Protein AF-0000000084554058 (afdb_homodimer)

Solvent-accessible surface area (backbone atoms only — not comparable to full-atom values): 21362 Å² total; per-residue (Å²): 131,78,63,64,26,52,47,35,38,39,27,47,36,82,50,24,48,62,68,60,34,50,53,55,41,47,75,74,40,89,52,50,68,63,58,29,35,26,44,50,79,77,51,92,88,57,43,78,72,64,66,27,36,67,42,52,62,70,60,50,53,50,37,57,74,68,64,44,45,70,37,61,40,78,54,98,90,25,44,38,30,38,59,37,81,61,56,60,59,43,22,64,73,37,38,31,35,36,40,78,44,50,57,69,36,47,55,54,43,43,74,75,42,67,84,44,47,37,37,26,38,32,42,73,35,66,68,55,23,53,49,45,56,66,68,63,76,73,64,49,74,66,57,43,51,54,53,62,69,44,39,66,66,46,54,65,53,41,75,78,32,56,25,43,42,58,39,72,43,58,70,59,34,34,50,47,49,52,18,34,54,53,26,57,72,23,23,18,90,77,37,46,65,58,54,52,70,69,92,131,78,63,64,26,53,46,36,38,39,27,46,36,82,50,24,48,62,70,62,35,50,52,56,41,47,74,76,39,91,51,49,69,63,57,29,36,27,44,51,80,78,52,91,87,57,43,77,73,64,67,28,36,67,41,54,62,69,61,50,53,51,37,58,74,67,64,43,45,70,37,62,41,79,54,98,90,24,43,38,30,38,59,38,80,61,55,62,58,42,22,62,73,36,36,31,34,36,40,79,44,51,58,68,34,48,55,54,43,43,74,75,42,68,84,45,48,38,36,26,37,32,40,73,34,66,67,55,25,52,49,45,56,65,67,63,76,71,64,50,73,67,57,43,50,54,54,62,68,43,37,64,66,45,55,63,55,42,74,78,32,57,24,45,41,58,39,72,46,59,68,59,33,35,50,46,51,54,18,35,55,53,26,57,72,23,22,19,88,77,36,47,66,58,53,50,71,67,94

Sequence (398 aa):
MRVKGQLLVISGPSGAGKGTVCKSLLEKNDIWISVSATTRKPRNGEIDGVNYFFIDKDEFLAKIDSNDFLEYAEVYGNYYGTPKSKVFEVLESGKDVILEIDIQGALKIKSAYPDGVFIFILPPSMEELRYRITNRGSETPESLKTRLNSAYEEISFASKYDYAVINDEVNEAVKKIESIITAEKCRVYKIKDEILGRFMRVKGQLLVISGPSGAGKGTVCKSLLEKNDIWISVSATTRKPRNGEIDGVNYFFIDKDEFLAKIDSNDFLEYAEVYGNYYGTPKSKVFEVLESGKDVILEIDIQGALKIKSAYPDGVFIFILPPSMEELRYRITNRGSETPESLKTRLNSAYEEISFASKYDYAVINDEVNEAVKKIESIITAEKCRVYKIKDEILGRF

Structure (mmCIF, N/CA/C/O backbone):
data_AF-0000000084554058-model_v1
#
loop_
_entity.id
_entity.type
_entity.pdbx_description
1 polymer 'Guanylate kinase'
#
loop_
_atom_site.group_PDB
_atom_site.id
_atom_site.type_symbol
_atom_site.label_atom_id
_atom_site.label_alt_id
_atom_site.label_comp_id
_atom_site.label_asym_id
_atom_site.label_entity_id
_atom_site.label_seq_id
_atom_site.pdbx_PDB_ins_code
_atom_site.Cartn_x
_atom_site.Cartn_y
_atom_site.Cartn_z
_atom_site.occupancy
_atom_site.B_iso_or_equiv
_atom_site.auth_seq_id
_atom_site.auth_comp_id
_atom_site.auth_asym_id
_atom_site.auth_atom_id
_atom_site.pdbx_PDB_model_num
ATOM 1 N N . MET A 1 1 ? -24.172 -0.994 0.309 1 46.31 1 MET A N 1
ATOM 2 C CA . MET A 1 1 ? -23.578 -1.887 -0.687 1 46.31 1 MET A CA 1
ATOM 3 C C . MET A 1 1 ? -22.266 -2.455 -0.194 1 46.31 1 MET A C 1
ATOM 5 O O . MET A 1 1 ? -21.469 -1.743 0.424 1 46.31 1 MET A O 1
ATOM 9 N N . ARG A 1 2 ? -22.109 -3.758 -0.094 1 59.97 2 ARG A N 1
ATOM 10 C CA . ARG A 1 2 ? -20.906 -4.359 0.479 1 59.97 2 ARG A CA 1
ATOM 11 C C . ARG A 1 2 ? -19.688 -4.035 -0.36 1 59.97 2 ARG A C 1
ATOM 13 O O . ARG A 1 2 ? -19.75 -3.988 -1.59 1 59.97 2 ARG A O 1
ATOM 20 N N . VAL A 1 3 ? -18.625 -3.555 0.113 1 81.25 3 VAL A N 1
ATOM 21 C CA . VAL A 1 3 ? -17.375 -3.252 -0.565 1 81.25 3 VAL A CA 1
ATOM 22 C C . VAL A 1 3 ? -16.844 -4.512 -1.241 1 81.25 3 VAL A C 1
ATOM 24 O O . VAL A 1 3 ? -16.797 -5.582 -0.629 1 81.25 3 VAL A O 1
AT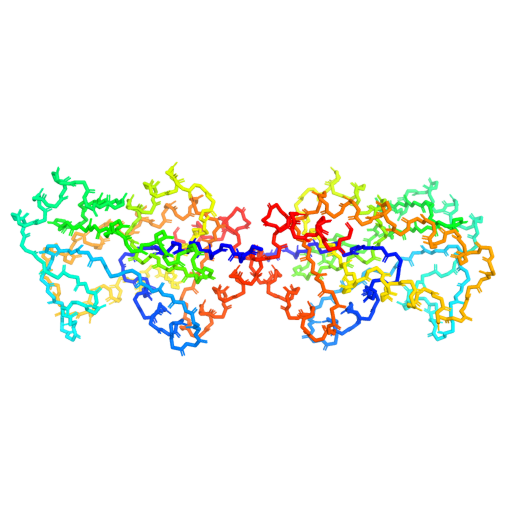OM 27 N N . LYS A 1 4 ? -16.734 -4.504 -2.604 1 90.56 4 LYS A N 1
ATOM 28 C CA . LYS A 1 4 ? -16.156 -5.586 -3.4 1 90.56 4 LYS A CA 1
ATOM 29 C C . LYS A 1 4 ? -14.797 -6.004 -2.865 1 90.56 4 LYS A C 1
ATOM 31 O O . LYS A 1 4 ? -14.008 -5.164 -2.428 1 90.56 4 LYS A O 1
ATOM 36 N N . GLY A 1 5 ? -14.602 -7.359 -2.82 1 95.44 5 GLY A N 1
ATOM 37 C CA . GLY A 1 5 ? -13.297 -7.859 -2.404 1 95.44 5 GLY A CA 1
ATOM 38 C C . GLY A 1 5 ? -12.18 -7.496 -3.367 1 95.44 5 GLY A C 1
ATOM 39 O O . GLY A 1 5 ? -12.445 -7.082 -4.5 1 95.44 5 GLY A O 1
ATOM 40 N N . GLN A 1 6 ? -10.961 -7.617 -2.885 1 96.94 6 GLN A N 1
ATOM 41 C CA . GLN A 1 6 ? -9.789 -7.352 -3.717 1 96.94 6 GLN A CA 1
ATOM 42 C C . GLN A 1 6 ? -9.32 -8.625 -4.418 1 96.94 6 GLN A C 1
ATOM 44 O O . GLN A 1 6 ? -9.328 -9.703 -3.83 1 96.94 6 GLN A O 1
ATOM 49 N N . LEU A 1 7 ? -9.008 -8.461 -5.668 1 97 7 LEU A N 1
ATOM 50 C CA . LEU A 1 7 ? -8.32 -9.523 -6.387 1 97 7 LEU A CA 1
ATOM 51 C C . LEU A 1 7 ? -6.809 -9.398 -6.238 1 97 7 LEU A C 1
ATOM 53 O O . LEU A 1 7 ? -6.211 -8.43 -6.711 1 97 7 LEU A O 1
ATOM 57 N N . LEU A 1 8 ? -6.176 -10.336 -5.574 1 98.38 8 LEU A N 1
ATOM 58 C CA . LEU A 1 8 ? -4.73 -10.398 -5.383 1 98.38 8 LEU A CA 1
ATOM 59 C C . LEU A 1 8 ? -4.105 -11.438 -6.309 1 98.38 8 LEU A C 1
ATOM 61 O O . LEU A 1 8 ? -4.453 -12.617 -6.25 1 98.38 8 LEU A O 1
ATOM 65 N N . VAL A 1 9 ? -3.289 -10.984 -7.188 1 98.5 9 VAL A N 1
ATOM 66 C CA . VAL A 1 9 ? -2.584 -11.875 -8.094 1 98.5 9 VAL A CA 1
ATOM 67 C C . VAL A 1 9 ? -1.125 -12.008 -7.664 1 98.5 9 VAL A C 1
ATOM 69 O O . VAL A 1 9 ? -0.375 -11.031 -7.68 1 98.5 9 VAL A O 1
ATOM 72 N N . ILE A 1 10 ? -0.745 -13.203 -7.242 1 98.5 10 ILE A N 1
ATOM 73 C CA . ILE A 1 10 ? 0.594 -13.477 -6.73 1 98.5 10 ILE A CA 1
ATOM 74 C C . ILE A 1 10 ? 1.339 -14.391 -7.699 1 98.5 10 ILE A C 1
ATOM 76 O O . ILE A 1 10 ? 0.866 -15.484 -8.016 1 98.5 10 ILE A O 1
ATOM 80 N N . SER A 1 11 ? 2.371 -13.906 -8.234 1 98.06 11 SER A N 1
ATOM 81 C CA . SER A 1 11 ? 3.217 -14.641 -9.164 1 98.06 11 SER A CA 1
ATOM 82 C C . SER A 1 11 ? 4.691 -14.516 -8.797 1 98.06 11 SER A C 1
ATOM 84 O O . SER A 1 11 ? 5.027 -13.93 -7.766 1 98.06 11 SER A O 1
ATOM 86 N N . GLY A 1 12 ? 5.594 -15.086 -9.578 1 96.94 12 GLY A N 1
ATOM 87 C CA . GLY A 1 12 ? 7.035 -15.094 -9.391 1 96.94 12 GLY A CA 1
ATOM 88 C C . GLY A 1 12 ? 7.723 -16.266 -10.062 1 96.94 12 GLY A C 1
ATOM 89 O O . GLY A 1 12 ? 7.055 -17.172 -10.578 1 96.94 12 GLY A O 1
ATOM 90 N N . PRO A 1 13 ? 9.039 -16.203 -10.055 1 95.75 13 PRO A N 1
ATOM 91 C CA . PRO A 1 13 ? 9.75 -17.312 -10.703 1 95.75 13 PRO A CA 1
ATOM 92 C C . PRO A 1 13 ? 9.594 -18.625 -9.961 1 95.75 13 PRO A C 1
ATOM 94 O O . PRO A 1 13 ? 9.219 -18.641 -8.781 1 95.75 13 PRO A O 1
ATOM 97 N N . SER A 1 14 ? 9.789 -19.703 -10.789 1 91.69 14 SER A N 1
ATOM 98 C CA . SER A 1 14 ? 9.812 -21.031 -10.172 1 91.69 14 SER A CA 1
ATOM 99 C C . SER A 1 14 ? 10.797 -21.078 -9.008 1 91.69 14 SER A C 1
ATOM 101 O O . SER A 1 14 ? 11.922 -20.594 -9.117 1 91.69 14 SER A O 1
ATOM 103 N N . GLY A 1 15 ? 10.336 -21.578 -7.84 1 92.5 15 GLY A N 1
ATOM 104 C CA . GLY A 1 15 ? 11.227 -21.734 -6.699 1 92.5 15 GLY A CA 1
ATOM 105 C C . GLY A 1 15 ? 11.227 -20.531 -5.773 1 92.5 15 GLY A C 1
ATOM 106 O O . GLY A 1 15 ? 11.953 -20.516 -4.773 1 92.5 15 GLY A O 1
ATOM 107 N N . ALA A 1 16 ? 10.414 -19.547 -6.008 1 95.44 16 ALA A N 1
ATOM 108 C CA . ALA A 1 16 ? 10.406 -18.312 -5.211 1 95.44 16 ALA A CA 1
ATOM 109 C C . ALA A 1 16 ? 9.688 -18.531 -3.885 1 95.44 16 ALA A C 1
ATOM 111 O O . ALA A 1 16 ? 9.766 -17.688 -2.986 1 95.44 16 ALA A O 1
ATOM 112 N N . GLY A 1 17 ? 8.984 -19.594 -3.74 1 94.81 17 GLY A N 1
ATOM 113 C CA . GLY A 1 17 ? 8.297 -19.906 -2.496 1 94.81 17 GLY A CA 1
ATOM 114 C C . GLY A 1 17 ? 6.875 -19.359 -2.451 1 94.81 17 GLY A C 1
ATOM 115 O O . GLY A 1 17 ? 6.348 -19.078 -1.373 1 94.81 17 GLY A O 1
ATOM 116 N N . LYS A 1 18 ? 6.234 -19.203 -3.574 1 95.44 18 LYS A N 1
ATOM 117 C CA . LYS A 1 18 ? 4.891 -18.641 -3.668 1 95.44 18 LYS A CA 1
ATOM 118 C C . LYS A 1 18 ? 3.885 -19.5 -2.902 1 95.44 18 LYS A C 1
ATOM 120 O O . LYS A 1 18 ? 3.062 -18.984 -2.146 1 95.44 18 LYS A O 1
ATOM 125 N N . GLY A 1 19 ? 3.963 -20.844 -3.18 1 93.44 19 GLY A N 1
ATOM 126 C CA . GLY A 1 19 ? 3.023 -21.734 -2.533 1 93.44 19 GLY A CA 1
ATOM 127 C C . GLY A 1 19 ? 3.08 -21.672 -1.02 1 93.44 19 GLY A C 1
ATOM 128 O O . GLY A 1 19 ? 2.041 -21.641 -0.355 1 93.44 19 GLY A O 1
ATOM 129 N N . THR A 1 20 ? 4.25 -21.625 -0.458 1 94.25 20 THR A N 1
ATOM 130 C CA . THR A 1 20 ? 4.453 -21.562 0.986 1 94.25 20 THR A CA 1
ATOM 131 C C . THR A 1 20 ? 3.93 -20.25 1.549 1 94.25 20 THR A C 1
ATOM 133 O O . THR A 1 20 ? 3.242 -20.234 2.572 1 94.25 20 THR A O 1
ATOM 136 N N . VAL A 1 21 ? 4.246 -19.172 0.9 1 97.69 21 VAL A N 1
ATOM 137 C CA . VAL A 1 21 ? 3.807 -17.844 1.331 1 97.69 21 VAL A CA 1
ATOM 138 C C . VAL A 1 21 ? 2.281 -17.781 1.316 1 97.69 21 VAL A C 1
ATOM 140 O O . VAL A 1 21 ? 1.664 -17.312 2.281 1 97.69 21 VAL A O 1
ATOM 143 N N . CYS A 1 22 ? 1.672 -18.266 0.258 1 97.5 22 CYS A N 1
ATOM 144 C CA . CYS A 1 22 ? 0.218 -18.219 0.143 1 97.5 22 CYS A CA 1
ATOM 145 C C . CYS A 1 22 ? -0.437 -19.094 1.213 1 97.5 22 CYS A C 1
ATOM 147 O O . CYS A 1 22 ? -1.439 -18.688 1.81 1 97.5 22 CYS A O 1
ATOM 149 N N . LYS A 1 23 ? 0.118 -20.266 1.412 1 95.38 23 LYS A N 1
ATOM 150 C CA . LYS A 1 23 ? -0.42 -21.125 2.459 1 95.38 23 LYS A CA 1
ATOM 151 C C . LYS A 1 23 ? -0.422 -20.422 3.811 1 95.38 23 LYS A C 1
ATOM 153 O O . LYS A 1 23 ? -1.429 -20.438 4.52 1 95.38 23 LYS A O 1
ATOM 158 N N . SER A 1 24 ? 0.701 -19.844 4.168 1 97.5 24 SER A N 1
ATOM 159 C CA . SER A 1 24 ? 0.82 -19.125 5.43 1 97.5 24 SER A CA 1
ATOM 160 C C . SER A 1 24 ? -0.146 -17.938 5.484 1 97.5 24 SER A C 1
ATOM 162 O O . SER A 1 24 ? -0.751 -17.672 6.527 1 97.5 24 SER A O 1
ATOM 164 N N . LEU A 1 25 ? -0.276 -17.234 4.406 1 97.69 25 LEU A N 1
ATOM 165 C CA . LEU A 1 25 ? -1.194 -16.109 4.301 1 97.69 25 LEU A CA 1
ATOM 166 C C . LEU A 1 25 ? -2.627 -16.547 4.582 1 97.69 25 LEU A C 1
ATOM 168 O O . LEU A 1 25 ? -3.361 -15.859 5.297 1 97.69 25 LEU A O 1
ATOM 172 N N . LEU A 1 26 ? -2.986 -17.703 4.086 1 96.88 26 LEU A N 1
ATOM 173 C CA . LEU A 1 26 ? -4.355 -18.188 4.207 1 96.88 26 LEU A CA 1
ATOM 174 C C . LEU A 1 26 ? -4.629 -18.688 5.625 1 96.88 26 LEU A C 1
ATOM 176 O O . LEU A 1 26 ? -5.773 -18.656 6.086 1 96.88 26 LEU A O 1
ATOM 180 N N . GLU A 1 27 ? -3.641 -19.125 6.293 1 96.31 27 GLU A N 1
ATOM 181 C CA . GLU A 1 27 ? -3.783 -19.562 7.684 1 96.31 27 GLU A CA 1
ATOM 182 C C . GLU A 1 27 ? -4.102 -18.375 8.594 1 96.31 27 GLU A C 1
ATOM 184 O O . GLU A 1 27 ? -4.766 -18.531 9.617 1 96.31 27 GLU A O 1
ATOM 189 N N . LYS A 1 28 ? -3.713 -17.188 8.164 1 95 28 LYS A N 1
ATOM 190 C CA . LYS A 1 28 ? -3.771 -16.031 9.055 1 95 28 LYS A CA 1
ATOM 191 C C . LYS A 1 28 ? -4.871 -15.062 8.625 1 95 28 LYS A C 1
ATOM 193 O O . LYS A 1 28 ? -5.172 -14.102 9.336 1 95 28 LYS A O 1
ATOM 198 N N . ASN A 1 29 ? -5.383 -15.289 7.457 1 96.88 29 ASN A N 1
ATOM 199 C CA . ASN A 1 29 ? -6.309 -14.32 6.883 1 96.88 29 ASN A CA 1
ATOM 200 C C . ASN A 1 29 ? -7.512 -15.008 6.246 1 96.88 29 ASN A C 1
ATOM 202 O O . ASN A 1 29 ? -7.398 -16.125 5.742 1 96.88 29 ASN A O 1
ATOM 206 N N . ASP A 1 30 ? -8.641 -14.32 6.281 1 95.94 30 ASP A N 1
ATOM 207 C CA . ASP A 1 30 ? -9.844 -14.812 5.625 1 95.94 30 ASP A CA 1
ATOM 208 C C . ASP A 1 30 ? -9.883 -14.398 4.156 1 95.94 30 ASP A C 1
ATOM 210 O O . ASP A 1 30 ? -10.617 -13.484 3.783 1 95.94 30 ASP A O 1
ATOM 214 N N . ILE A 1 31 ? -9.125 -15.078 3.346 1 97.19 31 ILE A N 1
ATOM 215 C CA . ILE A 1 31 ? -9.023 -14.867 1.906 1 97.19 31 ILE A CA 1
ATOM 216 C C . ILE A 1 31 ? -9.305 -16.172 1.172 1 97.19 31 ILE A C 1
ATOM 218 O O . ILE A 1 31 ? -8.891 -17.25 1.612 1 97.19 31 ILE A O 1
ATOM 222 N N . TRP A 1 32 ? -10.086 -16.094 0.184 1 96.38 32 TRP A N 1
ATOM 223 C CA . TRP A 1 32 ? -10.352 -17.281 -0.631 1 96.38 32 TRP A CA 1
ATOM 224 C C . TRP A 1 32 ? -9.297 -17.422 -1.721 1 96.38 32 TRP A C 1
ATOM 226 O O . TRP A 1 32 ? -8.914 -16.453 -2.365 1 96.38 32 TRP A O 1
ATOM 236 N N . ILE A 1 33 ? -8.758 -18.594 -1.893 1 96.56 33 ILE A N 1
ATOM 237 C CA . ILE A 1 33 ? -7.773 -18.844 -2.941 1 96.56 33 ILE A CA 1
ATOM 238 C C . ILE A 1 33 ? -8.398 -19.703 -4.035 1 96.56 33 ILE A C 1
ATOM 240 O O . ILE A 1 33 ? -9.078 -20.688 -3.746 1 96.56 33 ILE A O 1
ATOM 244 N N . SER A 1 34 ? -8.281 -19.297 -5.289 1 95.81 34 SER A N 1
ATOM 245 C CA . SER A 1 34 ? -8.773 -20.062 -6.434 1 95.81 34 SER A CA 1
ATOM 246 C C . SER A 1 34 ? -7.844 -21.219 -6.762 1 95.81 34 SER A C 1
ATOM 248 O O . SER A 1 34 ? -6.648 -21.031 -7 1 95.81 34 SER A O 1
ATOM 250 N N . VAL A 1 35 ? -8.367 -22.422 -6.789 1 95.06 35 VAL A N 1
ATOM 251 C CA . VAL A 1 35 ? -7.562 -23.594 -7.148 1 95.06 35 VAL A CA 1
ATOM 252 C C . VAL A 1 35 ? -7.449 -23.688 -8.664 1 95.06 35 VAL A C 1
ATOM 254 O O . VAL A 1 35 ? -8.461 -23.781 -9.367 1 95.06 35 VAL A O 1
ATOM 257 N N . SER A 1 36 ? -6.27 -23.688 -9.164 1 95.69 36 SER A N 1
ATOM 258 C CA . SER A 1 36 ? -6.035 -23.734 -10.602 1 95.69 36 SER A CA 1
ATOM 259 C C . SER A 1 36 ? -6.062 -25.172 -11.109 1 95.69 36 SER A C 1
ATOM 261 O O . SER A 1 36 ? -5.918 -26.125 -10.328 1 95.69 36 SER A O 1
ATOM 263 N N . ALA A 1 37 ? -6.301 -25.281 -12.406 1 96.56 37 ALA A N 1
ATOM 264 C CA . ALA A 1 37 ? -6.125 -26.562 -13.086 1 96.56 37 ALA A CA 1
ATOM 265 C C . ALA A 1 37 ? -4.738 -26.656 -13.711 1 96.56 37 ALA A C 1
ATOM 267 O O . ALA A 1 37 ? -4.16 -25.656 -14.125 1 96.56 37 ALA A O 1
ATOM 268 N N . THR A 1 38 ? -4.203 -27.812 -13.734 1 97.81 38 THR A N 1
ATOM 269 C CA . THR A 1 38 ? -2.928 -28.016 -14.414 1 97.81 38 THR A CA 1
ATOM 270 C C . THR A 1 38 ? -2.844 -29.406 -15.016 1 97.81 38 THR A C 1
ATOM 272 O O . THR A 1 38 ? -3.535 -30.328 -14.57 1 97.81 38 THR A O 1
ATOM 275 N N . THR A 1 39 ? -2.035 -29.562 -16.078 1 98.06 39 THR A N 1
ATOM 276 C CA . THR A 1 39 ? -1.795 -30.859 -16.703 1 98.06 39 THR A CA 1
ATOM 277 C C . THR A 1 39 ? -0.541 -31.516 -16.125 1 98.06 39 THR A C 1
ATOM 279 O O . THR A 1 39 ? -0.207 -32.656 -16.469 1 98.06 39 THR A O 1
ATOM 282 N N . ARG A 1 40 ? 0.127 -30.734 -15.266 1 94.88 40 ARG A N 1
ATOM 283 C CA . ARG A 1 40 ? 1.296 -31.328 -14.617 1 94.88 40 ARG A CA 1
ATOM 284 C C . ARG A 1 40 ? 0.889 -32.438 -13.648 1 94.88 40 ARG A C 1
ATOM 286 O O . ARG A 1 40 ? -0.188 -32.375 -13.055 1 94.88 40 ARG A O 1
ATOM 293 N N . LYS A 1 41 ? 1.787 -33.406 -13.461 1 93.88 41 LYS A N 1
ATOM 294 C CA . LYS A 1 41 ? 1.552 -34.438 -12.43 1 93.88 41 LYS A CA 1
ATOM 295 C C . LYS A 1 41 ? 1.757 -33.844 -11.039 1 93.88 41 LYS A C 1
ATOM 297 O O . LYS A 1 41 ? 2.586 -32.938 -10.852 1 93.88 41 LYS A O 1
ATOM 302 N N . PRO A 1 42 ? 1.008 -34.312 -10.078 1 94.12 42 PRO A N 1
ATOM 303 C CA . PRO A 1 42 ? 1.175 -33.812 -8.719 1 94.12 42 PRO A CA 1
ATOM 304 C C . PRO A 1 42 ? 2.562 -34.094 -8.148 1 94.12 42 PRO A C 1
ATOM 306 O O . PRO A 1 42 ? 3.139 -35.156 -8.414 1 94.12 42 PRO A O 1
ATOM 309 N N . ARG A 1 43 ? 3.076 -33.125 -7.402 1 89.06 43 ARG A N 1
ATOM 310 C CA . ARG A 1 43 ? 4.27 -33.344 -6.594 1 89.06 43 ARG A CA 1
ATOM 311 C C . ARG A 1 43 ? 3.922 -34.094 -5.301 1 89.06 43 ARG A C 1
ATOM 313 O O . ARG A 1 43 ? 2.746 -34.219 -4.957 1 89.06 43 ARG A O 1
ATOM 320 N N . ASN A 1 44 ? 5.07 -34.5 -4.656 1 88.75 44 ASN A N 1
ATOM 321 C CA . ASN A 1 44 ? 4.855 -35.188 -3.385 1 88.75 44 ASN A CA 1
ATOM 322 C C . ASN A 1 44 ? 4.109 -34.281 -2.395 1 88.75 44 ASN A C 1
ATOM 324 O O . ASN A 1 44 ? 4.48 -33.125 -2.186 1 88.75 44 ASN A O 1
ATOM 328 N N . GLY A 1 45 ? 3.012 -34.812 -1.918 1 90.06 45 GLY A N 1
ATOM 329 C CA . GLY A 1 45 ? 2.266 -34.062 -0.899 1 90.06 45 GLY A CA 1
ATOM 330 C C . GLY A 1 45 ? 1.135 -33.25 -1.467 1 90.06 45 GLY A C 1
ATOM 331 O O . GLY A 1 45 ? 0.29 -32.75 -0.721 1 90.06 45 GLY A O 1
ATOM 332 N N . GLU A 1 46 ? 1.066 -33.062 -2.752 1 93.75 46 GLU A N 1
ATOM 333 C CA . GLU A 1 46 ? -0.011 -32.281 -3.354 1 93.75 46 GLU A CA 1
ATOM 334 C C . GLU A 1 46 ? -1.293 -33.094 -3.461 1 93.75 46 GLU A C 1
ATOM 336 O O . GLU A 1 46 ? -1.247 -34.281 -3.74 1 93.75 46 GLU A O 1
ATOM 341 N N . ILE A 1 47 ? -2.379 -32.438 -3.209 1 95.19 47 ILE A N 1
ATOM 342 C CA . ILE A 1 47 ? -3.682 -33.094 -3.188 1 95.19 47 ILE A CA 1
ATOM 343 C C . ILE A 1 47 ? -4.582 -32.469 -4.262 1 95.19 47 ILE A C 1
ATOM 345 O O . ILE A 1 47 ? -4.699 -31.25 -4.371 1 95.19 47 ILE A O 1
ATOM 349 N N . ASP A 1 48 ? -5.215 -33.406 -5.039 1 96.62 48 ASP A N 1
ATOM 350 C CA . ASP A 1 48 ? -6.145 -32.969 -6.082 1 96.62 48 ASP A CA 1
ATOM 351 C C . ASP A 1 48 ? -7.324 -32.219 -5.484 1 96.62 48 ASP A C 1
ATOM 353 O O . ASP A 1 48 ? -7.914 -32.656 -4.492 1 96.62 48 ASP A O 1
ATOM 357 N N . GLY A 1 49 ? -7.574 -31.031 -6.074 1 94.38 49 GLY A N 1
ATOM 358 C CA . GLY A 1 49 ? -8.68 -30.219 -5.594 1 94.38 49 GLY A CA 1
ATOM 359 C C . GLY A 1 49 ? -8.281 -29.266 -4.488 1 94.38 49 GLY A C 1
ATOM 360 O O . GLY A 1 49 ? -9.07 -28.391 -4.102 1 94.38 49 GLY A O 1
ATOM 361 N N . VAL A 1 50 ? -7.074 -29.422 -4.031 1 93 50 VAL A N 1
ATOM 362 C CA . VAL A 1 50 ? -6.582 -28.562 -2.959 1 93 50 VAL A CA 1
ATOM 363 C C . VAL A 1 50 ? -5.441 -27.688 -3.475 1 93 50 VAL A C 1
ATOM 365 O O . VAL A 1 50 ? -5.523 -26.469 -3.432 1 93 50 VAL A O 1
ATOM 368 N N . ASN A 1 51 ? -4.453 -28.312 -4.066 1 93.5 51 ASN A N 1
ATOM 369 C CA . ASN A 1 51 ? -3.318 -27.578 -4.609 1 93.5 51 ASN A CA 1
ATOM 370 C C . ASN A 1 51 ? -3.564 -27.141 -6.055 1 93.5 51 ASN A C 1
ATOM 372 O O . ASN A 1 51 ? -3.277 -26 -6.426 1 93.5 51 ASN A O 1
ATOM 376 N N . TYR A 1 52 ? -4.047 -28.094 -6.766 1 95.94 52 TYR A N 1
ATOM 377 C CA . TYR A 1 52 ? -4.484 -27.922 -8.148 1 95.94 52 TYR A CA 1
ATOM 378 C C . TYR A 1 52 ? -5.598 -28.922 -8.492 1 95.94 52 TYR A C 1
ATOM 380 O O . TYR A 1 52 ? -5.809 -29.891 -7.77 1 95.94 52 TYR A O 1
ATOM 388 N N . PHE A 1 53 ? -6.348 -28.578 -9.477 1 96.44 53 PHE A N 1
ATOM 389 C CA . PHE A 1 53 ? -7.055 -29.625 -10.195 1 96.44 53 PHE A CA 1
ATOM 390 C C . PHE A 1 53 ? -6.145 -30.281 -11.234 1 96.44 53 PHE A C 1
ATOM 392 O O . PHE A 1 53 ? -5.824 -29.672 -12.258 1 96.44 53 PHE A O 1
ATOM 399 N N . PHE A 1 54 ? -5.777 -31.516 -10.867 1 98.06 54 PHE A N 1
ATOM 400 C CA . PHE A 1 54 ? -4.902 -32.219 -11.797 1 98.06 54 PHE A CA 1
ATOM 401 C C . PHE A 1 54 ? -5.715 -32.938 -12.859 1 98.06 54 PHE A C 1
ATOM 403 O O . PHE A 1 54 ? -6.438 -33.906 -12.547 1 98.06 54 PHE A O 1
ATOM 410 N N . ILE A 1 55 ? -5.539 -32.531 -14.062 1 97.88 55 ILE A N 1
ATOM 411 C CA . ILE A 1 55 ? -6.324 -33.094 -15.148 1 97.88 55 ILE A CA 1
ATOM 412 C C . ILE A 1 55 ? -5.418 -33.406 -16.344 1 97.88 55 ILE A C 1
ATOM 414 O O . ILE A 1 55 ? -4.293 -32.906 -16.406 1 97.88 55 ILE A O 1
ATOM 418 N N . ASP A 1 56 ? -5.84 -34.25 -17.219 1 97.81 56 ASP A N 1
ATOM 419 C CA . ASP A 1 56 ? -4.996 -34.562 -18.359 1 97.81 56 ASP A CA 1
ATOM 420 C C . ASP A 1 56 ? -5.129 -33.5 -19.453 1 97.81 56 ASP A C 1
ATOM 422 O O . ASP A 1 56 ? -5.945 -32.594 -19.328 1 97.81 56 ASP A O 1
ATOM 426 N N . LYS A 1 57 ? -4.344 -33.562 -20.422 1 97.75 57 LYS A N 1
ATOM 427 C CA . LYS A 1 57 ? -4.27 -32.562 -21.469 1 97.75 57 LYS A CA 1
ATOM 428 C C . LYS A 1 57 ? -5.586 -32.469 -22.234 1 97.75 57 LYS A C 1
ATOM 430 O O . LYS A 1 57 ? -6.043 -31.359 -22.547 1 97.75 57 LYS A O 1
ATOM 435 N N . ASP A 1 58 ? -6.148 -33.594 -22.562 1 97.81 58 ASP A N 1
ATOM 436 C CA . ASP A 1 58 ? -7.402 -33.594 -23.312 1 97.81 58 ASP A CA 1
ATOM 437 C C . ASP A 1 58 ? -8.508 -32.875 -22.531 1 97.81 58 ASP A C 1
ATOM 439 O O . ASP A 1 58 ? -9.234 -32.062 -23.094 1 97.81 58 ASP A O 1
ATOM 443 N N . GLU A 1 59 ? -8.625 -33.219 -21.328 1 97.25 59 GLU A N 1
ATOM 444 C CA . GLU A 1 59 ? -9.602 -32.562 -20.469 1 97.25 59 GLU A CA 1
ATOM 445 C C . GLU A 1 59 ? -9.336 -31.062 -20.391 1 97.25 59 GLU A C 1
ATOM 447 O O . GLU A 1 59 ? -10.266 -30.25 -20.422 1 97.25 59 GLU A O 1
ATOM 452 N N . PHE A 1 60 ? -8.125 -30.688 -20.234 1 98.06 60 PHE A N 1
ATOM 453 C CA . PHE A 1 60 ? -7.746 -29.281 -20.141 1 98.06 60 PHE A CA 1
ATOM 454 C C . PHE A 1 60 ? -8.156 -28.547 -21.406 1 98.06 60 PHE A C 1
ATOM 456 O O . PHE A 1 60 ? -8.758 -27.469 -21.344 1 98.06 60 PHE A O 1
ATOM 463 N N . LEU A 1 61 ? -7.852 -29.078 -22.594 1 97.31 61 LEU A N 1
ATOM 464 C CA . LEU A 1 61 ? -8.172 -28.469 -23.875 1 97.31 61 LEU A CA 1
ATOM 465 C C . LEU A 1 61 ? -9.688 -28.328 -24.047 1 97.31 61 LEU A C 1
ATOM 467 O O . LEU A 1 61 ? -10.156 -27.328 -24.594 1 97.31 61 LEU A O 1
ATOM 471 N N . ALA A 1 62 ? -10.383 -29.266 -23.562 1 97.19 62 ALA A N 1
ATOM 472 C CA . ALA A 1 62 ? -11.844 -29.188 -23.594 1 97.19 62 ALA A CA 1
ATOM 473 C C . ALA A 1 62 ? -12.336 -27.984 -22.781 1 97.19 62 ALA A C 1
ATOM 475 O O . ALA A 1 62 ? -13.281 -27.312 -23.188 1 97.19 62 ALA A O 1
ATOM 476 N N . LYS A 1 63 ? -11.758 -27.766 -21.688 1 95 63 LYS A N 1
ATOM 477 C CA . LYS A 1 63 ? -12.133 -26.641 -20.844 1 95 63 LYS A CA 1
ATOM 478 C C . LYS A 1 63 ? -11.805 -25.297 -21.5 1 95 63 LYS A C 1
ATOM 480 O O . LYS A 1 63 ? -12.531 -24.312 -21.328 1 95 63 LYS A O 1
ATOM 485 N N . ILE A 1 64 ? -10.703 -25.203 -22.203 1 95.31 64 ILE A N 1
ATOM 486 C CA . ILE A 1 64 ? -10.383 -24.016 -22.984 1 95.31 64 ILE A CA 1
ATOM 487 C C . ILE A 1 64 ? -11.5 -23.75 -24 1 95.31 64 ILE A C 1
ATOM 489 O O . ILE A 1 64 ? -11.992 -22.625 -24.094 1 95.31 64 ILE A O 1
ATOM 493 N N . ASP A 1 65 ? -11.953 -24.766 -24.672 1 95.62 65 ASP A N 1
ATOM 494 C CA . ASP A 1 65 ? -12.953 -24.672 -25.719 1 95.62 65 ASP A CA 1
ATOM 495 C C . ASP A 1 65 ? -14.297 -24.203 -25.156 1 95.62 65 ASP A C 1
ATOM 497 O O . ASP A 1 65 ? -15.055 -23.5 -25.812 1 95.62 65 ASP A O 1
ATOM 501 N N . SER A 1 66 ? -14.57 -24.547 -24 1 94.69 66 SER A N 1
ATOM 502 C CA . SER A 1 66 ? -15.836 -24.203 -23.359 1 94.69 66 SER A CA 1
ATOM 503 C C . SER A 1 66 ? -15.734 -22.859 -22.641 1 94.69 66 SER A C 1
ATOM 505 O O . SER A 1 66 ? -16.656 -22.469 -21.938 1 94.69 66 SER A O 1
ATOM 507 N N . ASN A 1 67 ? -14.609 -22.188 -22.703 1 92.44 67 ASN A N 1
ATOM 508 C CA . ASN A 1 67 ? -14.383 -20.891 -22.109 1 92.44 67 ASN A CA 1
ATOM 509 C C . ASN A 1 67 ? -14.531 -20.922 -20.594 1 92.44 67 ASN A C 1
ATOM 511 O O . ASN A 1 67 ? -15.148 -20.031 -20 1 92.44 67 ASN A O 1
ATOM 515 N N . ASP A 1 68 ? -13.938 -21.875 -19.984 1 91.38 68 ASP A N 1
ATOM 516 C CA . ASP A 1 68 ? -14.086 -22.109 -18.547 1 91.38 68 ASP A CA 1
ATOM 517 C C . ASP A 1 68 ? -12.961 -21.438 -17.766 1 91.38 68 ASP A C 1
ATOM 519 O O . ASP A 1 68 ? -12.984 -21.406 -16.531 1 91.38 68 ASP A O 1
ATOM 523 N N . PHE A 1 69 ? -11.992 -20.875 -18.484 1 94.44 69 PHE A N 1
ATOM 524 C CA . PHE A 1 69 ? -10.836 -20.312 -17.797 1 94.44 69 PHE A CA 1
ATOM 525 C C . PHE A 1 69 ? -10.859 -18.781 -17.875 1 94.44 69 PHE A C 1
ATOM 527 O O . PHE A 1 69 ? -11.172 -18.219 -18.922 1 94.44 69 PHE A O 1
ATOM 534 N N . LEU A 1 70 ? -10.578 -18.188 -16.688 1 93.5 70 LEU A N 1
ATOM 535 C CA . LEU A 1 70 ? -10.281 -16.766 -16.672 1 93.5 70 LEU A CA 1
ATOM 536 C C . LEU A 1 70 ? -9.031 -16.453 -17.5 1 93.5 70 LEU A C 1
ATOM 538 O O . LEU A 1 70 ? -8.961 -15.43 -18.172 1 93.5 70 LEU A O 1
ATOM 542 N N . GLU A 1 71 ? -8.125 -17.312 -17.391 1 95.69 71 GLU A N 1
ATOM 543 C CA . GLU A 1 71 ? -6.875 -17.312 -18.141 1 95.69 71 GLU A CA 1
ATOM 544 C C . GLU A 1 71 ? -6.234 -18.688 -18.172 1 95.69 71 GLU A C 1
ATOM 546 O O . GLU A 1 71 ? -6.594 -19.562 -17.375 1 95.69 71 GLU A O 1
ATOM 551 N N . TYR A 1 72 ? -5.391 -18.875 -19.109 1 96.12 72 TYR A N 1
ATOM 552 C CA . TYR A 1 72 ? -4.57 -20.094 -19.141 1 96.12 72 TYR A CA 1
ATOM 553 C C . TYR A 1 72 ? -3.256 -19.828 -19.875 1 96.12 72 TYR A C 1
ATOM 555 O O . TYR A 1 72 ? -3.135 -18.859 -20.625 1 96.12 72 TYR A O 1
ATOM 563 N N . ALA A 1 73 ? -2.324 -20.703 -19.547 1 96.31 73 ALA A N 1
ATOM 564 C CA . ALA A 1 73 ? -1.014 -20.578 -20.188 1 96.31 73 ALA A CA 1
ATOM 565 C C . ALA A 1 73 ? -0.266 -21.906 -20.172 1 96.31 73 ALA A C 1
ATOM 567 O O . ALA A 1 73 ? -0.625 -22.812 -19.422 1 96.31 73 ALA A O 1
ATOM 568 N N . GLU A 1 74 ? 0.657 -22.031 -21.078 1 95.38 74 GLU A N 1
ATOM 569 C CA . GLU A 1 74 ? 1.61 -23.141 -21.047 1 95.38 74 GLU A CA 1
ATOM 570 C C . GLU A 1 74 ? 2.916 -22.719 -20.375 1 95.38 74 GLU A C 1
ATOM 572 O O . GLU A 1 74 ? 3.525 -21.719 -20.766 1 95.38 74 GLU A O 1
ATOM 577 N N . VAL A 1 75 ? 3.301 -23.484 -19.375 1 93.69 75 VAL A N 1
ATOM 578 C CA . VAL A 1 75 ? 4.492 -23.188 -18.594 1 93.69 75 VAL A CA 1
ATOM 579 C C . VAL A 1 75 ? 5.309 -24.469 -18.391 1 93.69 75 VAL A C 1
ATOM 581 O O . VAL A 1 75 ? 4.801 -25.453 -17.859 1 93.69 75 VAL A O 1
ATOM 584 N N . TYR A 1 76 ? 6.547 -24.453 -18.734 1 91.19 76 TYR A N 1
ATOM 585 C CA . TYR A 1 76 ? 7.465 -25.578 -18.609 1 91.19 76 TYR A CA 1
ATOM 586 C C . TYR A 1 76 ? 6.859 -26.844 -19.203 1 91.19 76 TYR A C 1
ATOM 588 O O . TYR A 1 76 ? 6.973 -27.922 -18.625 1 91.19 76 TYR A O 1
ATOM 596 N N . GLY A 1 77 ? 6.059 -26.688 -20.172 1 91.69 77 GLY A N 1
ATOM 597 C CA . GLY A 1 77 ? 5.555 -27.828 -20.922 1 91.69 77 GLY A CA 1
ATOM 598 C C . GLY A 1 77 ? 4.211 -28.328 -20.406 1 91.69 77 GLY A C 1
ATOM 599 O O . GLY A 1 77 ? 3.672 -29.297 -20.922 1 91.69 77 GLY A O 1
ATOM 600 N N . ASN A 1 78 ? 3.723 -27.688 -19.391 1 95.25 78 ASN A N 1
ATOM 601 C CA . ASN A 1 78 ? 2.416 -28.031 -18.844 1 95.25 78 ASN A CA 1
ATOM 602 C C . ASN A 1 78 ? 1.438 -26.859 -18.938 1 95.25 78 ASN A C 1
ATOM 604 O O . ASN A 1 78 ? 1.852 -25.719 -19.062 1 95.25 78 ASN A O 1
ATOM 608 N N . TYR A 1 79 ? 0.189 -27.25 -18.953 1 97.5 79 TYR A N 1
ATOM 609 C CA . TYR A 1 79 ? -0.834 -26.219 -19 1 97.5 79 TYR A CA 1
ATOM 610 C C . TYR A 1 79 ? -1.323 -25.859 -17.609 1 97.5 79 TYR A C 1
ATOM 612 O O . TYR A 1 79 ? -1.489 -26.734 -16.75 1 97.5 79 TYR A O 1
ATOM 620 N N . TYR A 1 80 ? -1.491 -24.609 -17.406 1 97.44 80 TYR A N 1
ATOM 621 C CA . TYR A 1 80 ? -2.119 -24.078 -16.203 1 97.44 80 TYR A CA 1
ATOM 622 C C . TYR A 1 80 ? -3.289 -23.172 -16.562 1 97.44 80 TYR A C 1
ATOM 624 O O . TYR A 1 80 ? -3.227 -22.422 -17.531 1 97.44 80 TYR A O 1
ATOM 632 N N . GLY A 1 81 ? -4.367 -23.234 -15.766 1 96.75 81 GLY A N 1
ATOM 633 C CA . GLY A 1 81 ? -5.527 -22.391 -16 1 96.75 81 GLY A CA 1
ATOM 634 C C . GLY A 1 81 ? -6.297 -22.047 -14.742 1 96.75 81 GLY A C 1
ATOM 635 O O . GLY A 1 81 ? -6.441 -22.891 -13.859 1 96.75 81 GLY A O 1
ATOM 636 N N . THR A 1 82 ? -6.695 -20.797 -14.648 1 95.25 82 THR A N 1
ATOM 637 C CA . THR A 1 82 ? -7.547 -20.328 -13.562 1 95.25 82 THR A CA 1
ATOM 638 C C . THR A 1 82 ? -9.023 -20.5 -13.914 1 95.25 82 THR A C 1
ATOM 640 O O . THR A 1 82 ? -9.516 -19.859 -14.852 1 95.25 82 THR A O 1
ATOM 643 N N . PRO A 1 83 ? -9.695 -21.297 -13.172 1 90.62 83 PRO A N 1
ATOM 644 C CA . PRO A 1 83 ? -11.125 -21.438 -13.461 1 90.62 83 PRO A CA 1
ATOM 645 C C . PRO A 1 83 ? -11.883 -20.125 -13.297 1 90.62 83 PRO A C 1
ATOM 647 O O . PRO A 1 83 ? -11.594 -19.344 -12.375 1 90.62 83 PRO A O 1
ATOM 650 N N . LYS A 1 84 ? -12.867 -19.797 -14.148 1 85.38 84 LYS A N 1
ATOM 651 C CA . LYS A 1 84 ? -13.625 -18.547 -14.195 1 85.38 84 LYS A CA 1
ATOM 652 C C . LYS A 1 84 ? -14.75 -18.547 -13.156 1 85.38 84 LYS A C 1
ATOM 654 O O . LYS A 1 84 ? -15.055 -17.516 -12.562 1 85.38 84 LYS A O 1
ATOM 659 N N . SER A 1 85 ? -15.445 -19.5 -12.961 1 74.62 85 SER A N 1
ATOM 660 C CA . SER A 1 85 ? -16.781 -19.578 -12.383 1 74.62 85 SER A CA 1
ATOM 661 C C . SER A 1 85 ? -16.828 -18.922 -11.008 1 74.62 85 SER A C 1
ATOM 663 O O . SER A 1 85 ? -17.672 -18.062 -10.75 1 74.62 85 SER A O 1
ATOM 665 N N . LYS A 1 86 ? -15.938 -19.156 -10.055 1 86.25 86 LYS A N 1
ATOM 666 C CA . LYS A 1 86 ? -16.203 -18.844 -8.656 1 86.25 86 LYS A CA 1
ATOM 667 C C . LYS A 1 86 ? -15.484 -17.562 -8.234 1 86.25 86 LYS A C 1
ATOM 669 O O . LYS A 1 86 ? -15.906 -16.891 -7.301 1 86.25 86 LYS A O 1
ATOM 674 N N . VAL A 1 87 ? -14.617 -16.984 -9.031 1 91.56 87 VAL A N 1
ATOM 675 C CA . VAL A 1 87 ? -13.766 -15.867 -8.625 1 91.56 87 VAL A CA 1
ATOM 676 C C . VAL A 1 87 ? -14.609 -14.602 -8.469 1 91.56 87 VAL A C 1
ATOM 678 O O . VAL A 1 87 ? -14.594 -13.969 -7.41 1 91.56 87 VAL A O 1
ATOM 681 N N . PHE A 1 88 ? -15.383 -14.258 -9.398 1 89.25 88 PHE A N 1
ATOM 682 C CA . PHE A 1 88 ? -16.156 -13.023 -9.383 1 89.25 88 PHE A CA 1
ATOM 683 C C . PHE A 1 88 ? -17.266 -13.078 -8.344 1 89.25 88 PHE A C 1
ATOM 685 O O . PHE A 1 88 ? -17.578 -12.07 -7.703 1 89.25 88 PHE A O 1
ATOM 692 N N . GLU A 1 89 ? -17.828 -14.258 -8.227 1 91.88 89 GLU A N 1
ATOM 693 C CA . GLU A 1 89 ? -18.859 -14.438 -7.195 1 91.88 89 GLU A CA 1
ATOM 694 C C . GLU A 1 89 ? -18.297 -14.141 -5.805 1 91.88 89 GLU A C 1
ATOM 696 O O . GLU A 1 89 ? -18.922 -13.43 -5.016 1 91.88 89 GLU A O 1
ATOM 701 N N . VAL A 1 90 ? -17.172 -14.688 -5.586 1 95 90 VAL A N 1
ATOM 702 C CA . VAL A 1 90 ? -16.547 -14.508 -4.277 1 95 90 VAL A CA 1
ATOM 703 C C . VAL A 1 90 ? -16.188 -13.039 -4.082 1 95 90 VAL A C 1
ATOM 705 O O . VAL A 1 90 ? -16.453 -12.461 -3.025 1 95 90 VAL A O 1
ATOM 708 N N . LEU A 1 91 ? -15.648 -12.391 -5.062 1 94.25 91 LEU A N 1
ATOM 709 C CA . LEU A 1 91 ? -15.305 -10.977 -4.996 1 94.25 91 LEU A CA 1
ATOM 710 C C . LEU A 1 91 ? -16.531 -10.133 -4.676 1 94.25 91 LEU A C 1
ATOM 712 O O . LEU A 1 91 ? -16.484 -9.227 -3.84 1 94.25 91 LEU A O 1
ATOM 716 N N . GLU A 1 92 ? -17.609 -10.453 -5.32 1 92.62 92 GLU A N 1
ATOM 717 C CA . GLU A 1 92 ? -18.844 -9.695 -5.152 1 92.62 92 GLU A CA 1
ATOM 718 C C . GLU A 1 92 ? -19.406 -9.859 -3.74 1 92.62 92 GLU A C 1
ATOM 720 O O . GLU A 1 92 ? -20.125 -8.992 -3.246 1 92.62 92 GLU A O 1
ATOM 725 N N . SER A 1 93 ? -19.062 -10.938 -3.127 1 94.62 93 SER A N 1
ATOM 726 C CA . SER A 1 93 ? -19.516 -11.172 -1.76 1 94.62 93 SER A CA 1
ATOM 727 C C . SER A 1 93 ? -18.719 -10.352 -0.76 1 94.62 93 SER A C 1
ATOM 729 O O . SER A 1 93 ? -19.016 -10.344 0.434 1 94.62 93 SER A O 1
ATOM 731 N N . GLY A 1 94 ? -17.609 -9.703 -1.199 1 93.88 94 GLY A N 1
ATOM 732 C CA . GLY A 1 94 ? -16.781 -8.859 -0.346 1 93.88 94 GLY A CA 1
ATOM 733 C C . GLY A 1 94 ? -15.523 -9.547 0.138 1 93.88 94 GLY A C 1
ATOM 734 O O . GLY A 1 94 ? -14.703 -8.938 0.829 1 93.88 94 GLY A O 1
ATOM 735 N N . LYS A 1 95 ? -15.375 -10.773 -0.261 1 96.25 95 LYS A N 1
ATOM 736 C CA . LYS A 1 95 ? -14.211 -11.555 0.17 1 96.25 95 LYS A CA 1
ATOM 737 C C . LYS A 1 95 ? -13.039 -11.367 -0.79 1 96.25 95 LYS A C 1
ATOM 739 O O . LYS A 1 95 ? -13.227 -11.359 -2.008 1 96.25 95 LYS A O 1
ATOM 744 N N . ASP A 1 96 ? -11.836 -11.172 -0.217 1 97.38 96 ASP A N 1
ATOM 745 C CA . ASP A 1 96 ? -10.641 -11.07 -1.039 1 97.38 96 ASP A CA 1
ATOM 746 C C . ASP A 1 96 ? -10.305 -12.414 -1.688 1 97.38 96 ASP A C 1
ATOM 748 O O . ASP A 1 96 ? -10.547 -13.469 -1.1 1 97.38 96 ASP A O 1
ATOM 752 N N . VAL A 1 97 ? -9.797 -12.336 -2.891 1 97.12 97 VAL A N 1
ATOM 753 C CA . VAL A 1 97 ? -9.453 -13.531 -3.654 1 97.12 97 VAL A CA 1
ATOM 754 C C . VAL A 1 97 ? -7.969 -13.5 -4.012 1 97.12 97 VAL A C 1
ATOM 756 O O . VAL A 1 97 ? -7.438 -12.461 -4.41 1 97.12 97 VAL A O 1
ATOM 759 N N . ILE A 1 98 ? -7.316 -14.625 -3.871 1 97.75 98 ILE A N 1
ATOM 760 C CA . ILE A 1 98 ? -5.934 -14.781 -4.316 1 97.75 98 ILE A CA 1
ATOM 761 C C . ILE A 1 98 ? -5.891 -15.695 -5.539 1 97.75 98 ILE A C 1
ATOM 763 O O . ILE A 1 98 ? -6.5 -16.766 -5.551 1 97.75 98 ILE A O 1
ATOM 767 N N . LEU A 1 99 ? -5.277 -15.234 -6.562 1 97.25 99 LEU A N 1
ATOM 768 C CA . LEU A 1 99 ? -4.805 -16.078 -7.656 1 97.25 99 LEU A CA 1
ATOM 769 C C . LEU A 1 99 ? -3.299 -16.297 -7.555 1 97.25 99 LEU A C 1
ATOM 771 O O . LEU A 1 99 ? -2.516 -15.359 -7.684 1 97.25 99 LEU A O 1
ATOM 775 N N . GLU A 1 100 ? -2.881 -17.516 -7.234 1 97 100 GLU A N 1
ATOM 776 C CA . GLU A 1 100 ? -1.475 -17.906 -7.285 1 97 100 GLU A CA 1
ATOM 777 C C . GLU A 1 100 ? -1.131 -18.547 -8.625 1 97 100 GLU A C 1
ATOM 779 O O . GLU A 1 100 ? -1.347 -19.75 -8.805 1 97 100 GLU A O 1
ATOM 784 N N . ILE A 1 101 ? -0.607 -17.703 -9.57 1 97.06 101 ILE A N 1
ATOM 785 C CA . ILE A 1 101 ? -0.475 -18.188 -10.938 1 97.06 101 ILE A CA 1
ATOM 786 C C . ILE A 1 101 ? 0.883 -17.766 -11.5 1 97.06 101 ILE A C 1
ATOM 788 O O . ILE A 1 101 ? 1.631 -17.031 -10.859 1 97.06 101 ILE A O 1
ATOM 792 N N . ASP A 1 102 ? 1.183 -18.359 -12.68 1 96.06 102 ASP A N 1
ATOM 793 C CA . ASP A 1 102 ? 2.467 -18.047 -13.297 1 96.06 102 ASP A CA 1
ATOM 794 C C . ASP A 1 102 ? 2.449 -16.641 -13.906 1 96.06 102 ASP A C 1
ATOM 796 O O . ASP A 1 102 ? 1.412 -15.977 -13.914 1 96.06 102 ASP A O 1
ATOM 800 N N . ILE A 1 103 ? 3.545 -16.219 -14.359 1 97.25 103 ILE A N 1
ATOM 801 C CA . ILE A 1 103 ? 3.764 -14.859 -14.82 1 97.25 103 ILE A CA 1
ATOM 802 C C . ILE A 1 103 ? 2.93 -14.594 -16.078 1 97.25 103 ILE A C 1
ATOM 804 O O . ILE A 1 103 ? 2.307 -13.539 -16.203 1 97.25 103 ILE A O 1
ATOM 808 N N . GLN A 1 104 ? 2.898 -15.547 -16.969 1 95.94 104 GLN A N 1
ATOM 809 C CA . GLN A 1 104 ? 2.117 -15.375 -18.188 1 95.94 104 GLN A CA 1
ATOM 810 C C . GLN A 1 104 ? 0.638 -15.172 -17.875 1 95.94 104 GLN A C 1
ATOM 812 O O . GLN A 1 104 ? 0.005 -14.25 -18.406 1 95.94 104 GLN A O 1
ATOM 817 N N . GLY A 1 105 ? 0.134 -16.031 -17.062 1 96.31 105 GLY A N 1
ATOM 818 C CA . GLY A 1 105 ? -1.252 -15.898 -16.641 1 96.31 105 GLY A CA 1
ATOM 819 C C . GLY A 1 105 ? -1.538 -14.578 -15.945 1 96.31 105 GLY A C 1
ATOM 820 O O . GLY A 1 105 ? -2.566 -13.945 -16.203 1 96.31 105 GLY A O 1
ATOM 821 N N . ALA A 1 106 ? -0.658 -14.148 -15.109 1 97.62 106 ALA A N 1
ATOM 822 C CA . ALA A 1 106 ? -0.822 -12.898 -14.367 1 97.62 106 ALA A CA 1
ATOM 823 C C . ALA A 1 106 ? -0.899 -11.711 -15.32 1 97.62 106 ALA A C 1
ATOM 825 O O . ALA A 1 106 ? -1.726 -10.812 -15.141 1 97.62 106 ALA A O 1
ATOM 826 N N . LEU A 1 107 ? -0.032 -11.688 -16.297 1 97 107 LEU A N 1
ATOM 827 C CA . LEU A 1 107 ? -0.003 -10.57 -17.234 1 97 107 LEU A CA 1
ATOM 828 C C . LEU A 1 107 ? -1.276 -10.539 -18.078 1 97 107 LEU A C 1
ATOM 830 O O . LEU A 1 107 ? -1.769 -9.461 -18.422 1 97 107 LEU A O 1
ATOM 834 N N . LYS A 1 108 ? -1.849 -11.727 -18.375 1 96.31 108 LYS A N 1
ATOM 835 C CA . LYS A 1 108 ? -3.145 -11.797 -19.047 1 96.31 108 LYS A CA 1
ATOM 836 C C . LYS A 1 108 ? -4.246 -11.203 -18.172 1 96.31 108 LYS A C 1
ATOM 838 O O . LYS A 1 108 ? -5.086 -10.438 -18.656 1 96.31 108 LYS A O 1
ATOM 843 N N . ILE A 1 109 ? -4.215 -11.555 -16.906 1 96.12 109 ILE A N 1
ATOM 844 C CA . ILE A 1 109 ? -5.211 -11.039 -15.969 1 96.12 109 ILE A CA 1
ATOM 845 C C . ILE A 1 109 ? -5.062 -9.523 -15.844 1 96.12 109 ILE A C 1
ATOM 847 O O . ILE A 1 109 ? -6.062 -8.797 -15.812 1 96.12 109 ILE A O 1
ATOM 851 N N . LYS A 1 110 ? -3.836 -9.055 -15.766 1 97.06 110 LYS A N 1
ATOM 852 C CA . LYS A 1 110 ? -3.58 -7.629 -15.602 1 97.06 110 LYS A CA 1
ATOM 853 C C . LYS A 1 110 ? -4.18 -6.828 -16.75 1 97.06 110 LYS A C 1
ATOM 855 O O . LYS A 1 110 ? -4.715 -5.734 -16.547 1 97.06 110 LYS A O 1
ATOM 860 N N . SER A 1 111 ? -4.113 -7.363 -17.938 1 95.44 111 SER A N 1
ATOM 861 C CA . SER A 1 111 ? -4.684 -6.707 -19.109 1 95.44 111 SER A CA 1
ATOM 862 C C . SER A 1 111 ? -6.207 -6.691 -19.062 1 95.44 111 SER A C 1
ATOM 864 O O . SER A 1 111 ? -6.836 -5.699 -19.422 1 95.44 111 SER A O 1
ATOM 866 N N . ALA A 1 112 ? -6.777 -7.727 -18.484 1 91.44 112 ALA A N 1
ATOM 867 C CA . ALA A 1 112 ? -8.227 -7.883 -18.469 1 91.44 112 ALA A CA 1
ATOM 868 C C . ALA A 1 112 ? -8.844 -7.219 -17.25 1 91.44 112 ALA A C 1
ATOM 870 O O . ALA A 1 112 ? -9.977 -6.738 -17.297 1 91.44 112 ALA A O 1
ATOM 871 N N . TYR A 1 113 ? -8.148 -7.254 -16.188 1 91.44 113 TYR A N 1
ATOM 872 C CA . TYR A 1 113 ? -8.609 -6.742 -14.906 1 91.44 113 TYR A CA 1
ATOM 873 C C . TYR A 1 113 ? -7.547 -5.863 -14.25 1 91.44 113 TYR A C 1
ATOM 875 O O . TYR A 1 113 ? -6.98 -6.227 -13.219 1 91.44 113 TYR A O 1
ATOM 883 N N . PRO A 1 114 ? -7.441 -4.652 -14.727 1 92.44 114 PRO A N 1
ATOM 884 C CA . PRO A 1 114 ? -6.34 -3.799 -14.281 1 92.44 114 PRO A CA 1
ATOM 885 C C . PRO A 1 114 ? -6.504 -3.324 -12.844 1 92.44 114 PRO A C 1
ATOM 887 O O . PRO A 1 114 ? -5.559 -2.807 -12.242 1 92.44 114 PRO A O 1
ATOM 890 N N . ASP A 1 115 ? -7.625 -3.557 -12.219 1 92.44 115 ASP A N 1
ATOM 891 C CA . ASP A 1 115 ? -7.859 -3.084 -10.852 1 92.44 115 ASP A CA 1
ATOM 892 C C . ASP A 1 115 ? -7.34 -4.09 -9.828 1 92.44 115 ASP A C 1
ATOM 894 O O . ASP A 1 115 ? -7.383 -3.828 -8.625 1 92.44 115 ASP A O 1
ATOM 898 N N . GLY A 1 116 ? -6.922 -5.223 -10.289 1 96.56 116 GLY A N 1
ATOM 899 C CA . GLY A 1 116 ? -6.309 -6.184 -9.391 1 96.56 116 GLY A CA 1
ATOM 900 C C . GLY A 1 116 ? -5.012 -5.684 -8.781 1 96.56 116 GLY A C 1
ATOM 901 O O . GLY A 1 116 ? -4.465 -4.668 -9.219 1 96.56 116 GLY A O 1
ATOM 902 N N . VAL A 1 117 ? -4.621 -6.289 -7.688 1 98.5 117 VAL A N 1
ATOM 903 C CA . VAL A 1 117 ? -3.348 -6.016 -7.031 1 98.5 117 VAL A CA 1
ATOM 904 C C . VAL A 1 117 ? -2.33 -7.086 -7.414 1 98.5 117 VAL A C 1
ATOM 906 O O . VAL A 1 117 ? -2.488 -8.258 -7.059 1 98.5 117 VAL A O 1
ATOM 909 N N . PHE A 1 118 ? -1.304 -6.715 -8.117 1 98.75 118 PHE A N 1
ATOM 910 C CA . PHE A 1 118 ? -0.341 -7.664 -8.672 1 98.75 118 PHE A CA 1
ATOM 911 C C . PHE A 1 118 ? 0.957 -7.641 -7.871 1 98.75 118 PHE A C 1
ATOM 913 O O . PHE A 1 118 ? 1.649 -6.621 -7.828 1 98.75 118 PHE A O 1
ATOM 920 N N . ILE A 1 119 ? 1.301 -8.766 -7.254 1 98.88 119 ILE A N 1
ATOM 921 C CA . ILE A 1 119 ? 2.439 -8.898 -6.352 1 98.88 119 ILE A CA 1
ATOM 922 C C . ILE A 1 119 ? 3.414 -9.938 -6.898 1 98.88 119 ILE A C 1
ATOM 924 O O . ILE A 1 119 ? 3.037 -11.086 -7.125 1 98.88 119 ILE A O 1
ATOM 928 N N . PHE A 1 120 ? 4.617 -9.547 -7.145 1 98.69 120 PHE A N 1
ATOM 929 C CA . PHE A 1 120 ? 5.688 -10.43 -7.602 1 98.69 120 PHE A CA 1
ATOM 930 C C . PHE A 1 120 ? 6.531 -10.906 -6.426 1 98.69 120 PHE A C 1
ATOM 932 O O . PHE A 1 120 ? 7.164 -10.102 -5.742 1 98.69 120 PHE A O 1
ATOM 939 N N . ILE A 1 121 ? 6.586 -12.219 -6.172 1 98.31 121 ILE A N 1
ATOM 940 C CA . ILE A 1 121 ? 7.414 -12.781 -5.109 1 98.31 121 ILE A CA 1
ATOM 941 C C . ILE A 1 121 ? 8.812 -13.078 -5.648 1 98.31 121 ILE A C 1
ATOM 943 O O . ILE A 1 121 ? 8.953 -13.773 -6.66 1 98.31 121 ILE A O 1
ATOM 947 N N . LEU A 1 122 ? 9.797 -12.562 -5.004 1 97.25 122 LEU A N 1
ATOM 948 C CA . LEU A 1 122 ? 11.195 -12.758 -5.379 1 97.25 122 LEU A CA 1
ATOM 949 C C . LEU A 1 122 ? 11.914 -13.641 -4.363 1 97.25 122 LEU A C 1
ATOM 951 O O . LEU A 1 122 ? 11.625 -13.586 -3.168 1 97.25 122 LEU A O 1
ATOM 955 N N . PRO A 1 123 ? 12.844 -14.477 -4.875 1 95.69 123 PRO A N 1
ATOM 956 C CA . PRO A 1 123 ? 13.727 -15.156 -3.928 1 95.69 123 PRO A CA 1
ATOM 957 C C . PRO A 1 123 ? 14.75 -14.211 -3.293 1 95.69 123 PRO A C 1
ATOM 959 O O . PRO A 1 123 ? 14.93 -13.086 -3.76 1 95.69 123 PRO A O 1
ATOM 962 N N . PRO A 1 124 ? 15.367 -14.664 -2.205 1 94.5 124 PRO A N 1
ATOM 963 C CA . PRO A 1 124 ? 16.375 -13.789 -1.606 1 94.5 124 PRO A CA 1
ATOM 964 C C . PRO A 1 124 ? 17.609 -13.609 -2.5 1 94.5 124 PRO A C 1
ATOM 966 O O . PRO A 1 124 ? 18.297 -12.586 -2.414 1 94.5 124 PRO A O 1
ATOM 969 N N . SER A 1 125 ? 17.875 -14.602 -3.264 1 92.88 125 SER A N 1
ATOM 970 C CA . SER A 1 125 ? 19 -14.555 -4.195 1 92.88 125 SER A CA 1
ATOM 971 C C . SER A 1 125 ? 18.828 -15.578 -5.316 1 92.88 125 SER A C 1
ATOM 973 O O . SER A 1 125 ? 18 -16.484 -5.207 1 92.88 125 SER A O 1
ATOM 975 N N . MET A 1 126 ? 19.625 -15.328 -6.34 1 91.06 126 MET A N 1
ATOM 976 C CA . MET A 1 126 ? 19.609 -16.297 -7.438 1 91.06 126 MET A CA 1
ATOM 977 C C . MET A 1 126 ? 20.141 -17.641 -6.98 1 91.06 126 MET A C 1
ATOM 979 O O . MET A 1 126 ? 19.641 -18.688 -7.391 1 91.06 126 MET A O 1
ATOM 983 N N . GLU A 1 127 ? 21.109 -17.578 -6.172 1 93.25 127 GLU A N 1
ATOM 984 C CA . GLU A 1 127 ? 21.688 -18.797 -5.641 1 93.25 127 GLU A CA 1
ATOM 985 C C . GLU A 1 127 ? 20.656 -19.609 -4.848 1 93.25 127 GLU A C 1
ATOM 987 O O . GLU A 1 127 ? 20.531 -20.812 -5.039 1 93.25 127 GLU A O 1
ATOM 992 N N . GLU A 1 128 ? 19.984 -18.891 -4.043 1 93.75 128 GLU A N 1
ATOM 993 C CA . GLU A 1 128 ? 18.953 -19.547 -3.252 1 93.75 128 GLU A CA 1
ATOM 994 C C . GLU A 1 128 ? 17.844 -20.109 -4.145 1 93.75 128 GLU A C 1
ATOM 996 O O . GLU A 1 128 ? 17.328 -21.188 -3.895 1 93.75 128 GLU A O 1
ATOM 1001 N N . LEU A 1 129 ? 17.469 -19.406 -5.145 1 94.06 129 LEU A N 1
ATOM 1002 C CA . LEU A 1 129 ? 16.469 -19.859 -6.094 1 94.06 129 LEU A CA 1
ATOM 1003 C C . LEU A 1 129 ? 16.875 -21.156 -6.762 1 94.06 129 LEU A C 1
ATOM 1005 O O . LEU A 1 129 ? 16.094 -22.125 -6.801 1 94.06 129 LEU A O 1
ATOM 1009 N N . ARG A 1 130 ? 18.078 -21.234 -7.238 1 92.38 130 ARG A N 1
ATOM 1010 C CA . ARG A 1 130 ? 18.609 -22.438 -7.875 1 92.38 130 ARG A CA 1
ATOM 1011 C C . ARG A 1 130 ? 18.609 -23.609 -6.91 1 92.38 130 ARG A C 1
ATOM 1013 O O . ARG A 1 130 ? 18.234 -24.734 -7.289 1 92.38 130 ARG A O 1
ATOM 1020 N N . TYR A 1 131 ? 19.016 -23.312 -5.754 1 94.38 131 TYR A N 1
ATOM 1021 C CA . TYR A 1 131 ? 19.047 -24.328 -4.719 1 94.38 131 TYR A CA 1
ATOM 1022 C C . TYR A 1 131 ? 17.656 -24.922 -4.488 1 94.38 131 TYR A C 1
ATOM 1024 O O . TYR A 1 131 ? 17.484 -26.141 -4.461 1 94.38 131 TYR A O 1
ATOM 1032 N N . ARG A 1 132 ? 16.672 -24.031 -4.391 1 91.31 132 ARG A N 1
ATOM 1033 C CA . ARG A 1 132 ? 15.297 -24.469 -4.137 1 91.31 132 ARG A CA 1
ATOM 1034 C C . ARG A 1 132 ? 14.758 -25.281 -5.305 1 91.31 132 ARG A C 1
ATOM 1036 O O . ARG A 1 132 ? 14.086 -26.297 -5.098 1 91.31 132 ARG A O 1
ATOM 1043 N N . ILE A 1 133 ? 15.008 -24.891 -6.523 1 91 133 ILE A N 1
ATOM 1044 C CA . ILE A 1 133 ? 14.547 -25.594 -7.715 1 91 133 ILE A CA 1
ATOM 1045 C C . ILE A 1 133 ? 15.18 -26.984 -7.762 1 91 133 ILE A C 1
ATOM 1047 O O . ILE A 1 133 ? 14.492 -27.969 -8.039 1 91 133 ILE A O 1
ATOM 1051 N N . THR A 1 134 ? 16.422 -27.062 -7.398 1 91.69 134 THR A N 1
ATOM 1052 C CA . THR A 1 134 ? 17.188 -28.297 -7.508 1 91.69 134 THR A CA 1
ATOM 1053 C C . THR A 1 134 ? 16.797 -29.281 -6.398 1 91.69 134 THR A C 1
ATOM 1055 O O . THR A 1 134 ? 16.781 -30.484 -6.605 1 91.69 134 THR A O 1
ATOM 1058 N N . ASN A 1 135 ? 16.469 -28.812 -5.234 1 89.94 135 ASN A N 1
ATOM 1059 C CA . ASN A 1 135 ? 16.297 -29.656 -4.055 1 89.94 135 ASN A CA 1
ATOM 1060 C C . ASN A 1 135 ? 14.844 -30.062 -3.854 1 89.94 135 ASN A C 1
ATOM 1062 O O . ASN A 1 135 ? 14.5 -30.703 -2.854 1 89.94 135 ASN A O 1
ATOM 1066 N N . ARG A 1 136 ? 13.992 -29.734 -4.758 1 83.44 136 ARG A N 1
ATOM 1067 C CA . ARG A 1 136 ? 12.586 -30.109 -4.66 1 83.44 136 ARG A CA 1
ATOM 1068 C C . ARG A 1 136 ? 12.406 -31.609 -4.867 1 83.44 136 ARG A C 1
ATOM 1070 O O . ARG A 1 136 ? 11.422 -32.188 -4.406 1 83.44 136 ARG A O 1
ATOM 1077 N N . GLY A 1 137 ? 13.359 -32.25 -5.5 1 78.5 137 GLY A N 1
ATOM 1078 C CA . GLY A 1 137 ? 13.391 -33.688 -5.66 1 78.5 137 GLY A CA 1
ATOM 1079 C C . GLY A 1 137 ? 12.266 -34.219 -6.523 1 78.5 137 GLY A C 1
ATOM 1080 O O . GLY A 1 137 ? 12.039 -35.438 -6.586 1 78.5 137 GLY A O 1
ATOM 1081 N N . SER A 1 138 ? 11.422 -33.406 -7.086 1 79.06 138 SER A N 1
ATOM 1082 C CA . SER A 1 138 ? 10.258 -33.875 -7.836 1 79.06 138 SER A CA 1
ATOM 1083 C C . SER A 1 138 ? 10.438 -33.656 -9.328 1 79.06 138 SER A C 1
ATOM 1085 O O . SER A 1 138 ? 9.555 -34 -10.125 1 79.06 138 SER A O 1
ATOM 1087 N N . GLU A 1 139 ? 11.547 -33.125 -9.75 1 82.94 139 GLU A N 1
ATOM 1088 C CA . GLU A 1 139 ? 11.734 -32.75 -11.141 1 82.94 139 GLU A CA 1
ATOM 1089 C C . GLU A 1 139 ? 12.594 -33.781 -11.883 1 82.94 139 GLU A C 1
ATOM 1091 O O . GLU A 1 139 ? 13.484 -34.375 -11.289 1 82.94 139 GLU A O 1
ATOM 1096 N N . THR A 1 140 ? 12.242 -33.938 -13.148 1 87.12 140 THR A N 1
ATOM 1097 C CA . THR A 1 140 ? 13.164 -34.656 -14.031 1 87.12 140 THR A CA 1
ATOM 1098 C C . THR A 1 140 ? 14.359 -33.781 -14.391 1 87.12 140 THR A C 1
ATOM 1100 O O . THR A 1 140 ? 14.305 -32.562 -14.242 1 87.12 140 THR A O 1
ATOM 1103 N N . PRO A 1 141 ? 15.414 -34.531 -14.82 1 90.19 141 PRO A N 1
ATOM 1104 C CA . PRO A 1 141 ? 16.562 -33.719 -15.266 1 90.19 141 PRO A CA 1
ATOM 1105 C C . PRO A 1 141 ? 16.188 -32.688 -16.328 1 90.19 141 PRO A C 1
ATOM 1107 O O . PRO A 1 141 ? 16.672 -31.547 -16.297 1 90.19 141 PRO A O 1
ATOM 1110 N N . GLU A 1 142 ? 15.352 -33.094 -17.234 1 90.56 142 GLU A N 1
ATOM 1111 C CA . GLU A 1 142 ? 14.938 -32.188 -18.312 1 90.56 142 GLU A CA 1
ATOM 1112 C C . GLU A 1 142 ? 14.109 -31.016 -17.766 1 90.56 142 GLU A C 1
ATOM 1114 O O . GLU A 1 142 ? 14.344 -29.875 -18.141 1 90.56 142 GLU A O 1
ATOM 1119 N N . SER A 1 143 ? 13.156 -31.281 -16.953 1 88.38 143 SER A N 1
ATOM 1120 C CA . SER A 1 143 ? 12.312 -30.25 -16.359 1 88.38 143 SER A CA 1
ATOM 1121 C C . SER A 1 143 ? 13.125 -29.312 -15.484 1 88.38 143 SER A C 1
ATOM 1123 O O . SER A 1 143 ? 12.883 -28.094 -15.469 1 88.38 143 SER A O 1
ATOM 1125 N N . LEU A 1 144 ? 14.062 -29.859 -14.805 1 89.56 144 LEU A N 1
ATOM 1126 C CA . LEU A 1 144 ? 14.953 -29.078 -13.953 1 89.56 144 LEU A CA 1
ATOM 1127 C C . LEU A 1 144 ? 15.766 -28.094 -14.781 1 89.56 144 LEU A C 1
ATOM 1129 O O . LEU A 1 144 ? 15.844 -26.906 -14.445 1 89.56 144 LEU A O 1
ATOM 1133 N N . LYS A 1 145 ? 16.328 -28.625 -15.844 1 91.25 145 LYS A N 1
ATOM 1134 C CA . LYS A 1 145 ? 17.109 -27.781 -16.734 1 91.25 145 LYS A CA 1
ATOM 1135 C C . LYS A 1 145 ? 16.266 -26.641 -17.312 1 91.25 145 LYS A C 1
ATOM 1137 O O . LYS A 1 145 ? 16.703 -25.484 -17.344 1 91.25 145 LYS A O 1
ATOM 1142 N N . THR A 1 146 ? 15.117 -26.938 -17.734 1 91.44 146 THR A N 1
ATOM 1143 C CA . THR A 1 146 ? 14.219 -25.938 -18.312 1 91.44 146 THR A CA 1
ATOM 1144 C C . THR A 1 146 ? 13.898 -24.844 -17.297 1 91.44 146 THR A C 1
ATOM 1146 O O . THR A 1 146 ? 13.961 -23.656 -17.609 1 91.44 146 THR A O 1
ATOM 1149 N N . ARG A 1 147 ? 13.562 -25.234 -16.125 1 90.75 147 ARG A N 1
ATOM 1150 C CA . ARG A 1 147 ? 13.195 -24.281 -15.078 1 90.75 147 ARG A CA 1
ATOM 1151 C C . ARG A 1 147 ? 14.391 -23.422 -14.68 1 90.75 147 ARG A C 1
ATOM 1153 O O . ARG A 1 147 ? 14.242 -22.219 -14.484 1 90.75 147 ARG A O 1
ATOM 1160 N N . LEU A 1 148 ? 15.539 -24 -14.609 1 91.06 148 LEU A N 1
ATOM 1161 C CA . LEU A 1 148 ? 16.75 -23.25 -14.25 1 91.06 148 LEU A CA 1
ATOM 1162 C C . LEU A 1 148 ? 17.109 -22.25 -15.336 1 91.06 148 LEU A C 1
ATOM 1164 O O . LEU A 1 148 ? 17.5 -21.109 -15.031 1 91.06 148 LEU A O 1
ATOM 1168 N N . ASN A 1 149 ? 16.906 -22.594 -16.547 1 90.75 149 ASN A N 1
ATOM 1169 C CA . ASN A 1 149 ? 17.234 -21.719 -17.672 1 90.75 149 ASN A CA 1
ATOM 1170 C C . ASN A 1 149 ? 16.297 -20.516 -17.75 1 90.75 149 ASN A C 1
ATOM 1172 O O . ASN A 1 149 ? 16.688 -19.438 -18.172 1 90.75 149 ASN A O 1
ATOM 1176 N N . SER A 1 150 ? 15.133 -20.625 -17.25 1 92.12 150 SER A N 1
ATOM 1177 C CA . SER A 1 150 ? 14.109 -19.609 -17.391 1 92.12 150 SER A CA 1
ATOM 1178 C C . SER A 1 150 ? 14.141 -18.625 -16.234 1 92.12 150 SER A C 1
ATOM 1180 O O . SER A 1 150 ? 13.625 -17.5 -16.344 1 92.12 150 SER A O 1
ATOM 1182 N N . ALA A 1 151 ? 14.734 -18.922 -15.195 1 87.88 151 ALA A N 1
ATOM 1183 C CA . ALA A 1 151 ? 14.625 -18.219 -13.914 1 87.88 151 ALA A CA 1
ATOM 1184 C C . ALA A 1 151 ? 15.047 -16.766 -14.055 1 87.88 151 ALA A C 1
ATOM 1186 O O . ALA A 1 151 ? 14.352 -15.859 -13.57 1 87.88 151 ALA A O 1
ATOM 1187 N N . TYR A 1 152 ? 16.062 -16.484 -14.742 1 83.81 152 TYR A N 1
ATOM 1188 C CA . TYR A 1 152 ? 16.562 -15.117 -14.891 1 83.81 152 TYR A CA 1
ATOM 1189 C C . TYR A 1 152 ? 15.57 -14.25 -15.641 1 83.81 152 TYR A C 1
ATOM 1191 O O . TYR A 1 152 ? 15.258 -13.141 -15.211 1 83.81 152 TYR A O 1
ATOM 1199 N N . GLU A 1 153 ? 15.195 -14.766 -16.75 1 90.19 153 GLU A N 1
ATOM 1200 C CA . GLU A 1 153 ? 14.25 -14.023 -17.562 1 90.19 153 GLU A CA 1
ATOM 1201 C C . GLU A 1 153 ? 12.945 -13.766 -16.797 1 90.19 153 GLU A C 1
ATOM 1203 O O . GLU A 1 153 ? 12.336 -12.703 -16.953 1 90.19 153 GLU A O 1
ATOM 1208 N N . GLU A 1 154 ? 12.57 -14.625 -16.047 1 94.44 154 GLU A N 1
ATOM 1209 C CA . GLU A 1 154 ? 11.328 -14.508 -15.289 1 94.44 154 GLU A CA 1
ATOM 1210 C C . GLU A 1 154 ? 11.414 -13.375 -14.266 1 94.44 154 GLU A C 1
ATOM 1212 O O . GLU A 1 154 ? 10.438 -12.656 -14.047 1 94.44 154 GLU A O 1
ATOM 1217 N N . ILE A 1 155 ? 12.531 -13.188 -13.672 1 93.69 155 ILE A N 1
ATOM 1218 C CA . ILE A 1 155 ? 12.727 -12.164 -12.656 1 93.69 155 ILE A CA 1
ATOM 1219 C C . ILE A 1 155 ? 12.531 -10.781 -13.266 1 93.69 155 ILE A C 1
ATOM 1221 O O . ILE A 1 155 ? 12.008 -9.875 -12.617 1 93.69 155 ILE A O 1
ATOM 1225 N N . SER A 1 156 ? 12.875 -10.625 -14.523 1 92.12 156 SER A N 1
ATOM 1226 C CA . SER A 1 156 ? 12.789 -9.328 -15.188 1 92.12 156 SER A CA 1
ATOM 1227 C C . SER A 1 156 ? 11.344 -8.867 -15.312 1 92.12 156 SER A C 1
ATOM 1229 O O . SER A 1 156 ? 11.078 -7.672 -15.453 1 92.12 156 SER A O 1
ATOM 1231 N N . PHE A 1 157 ? 10.367 -9.758 -15.227 1 95.12 157 PHE A N 1
ATOM 1232 C CA . PHE A 1 157 ? 8.961 -9.422 -15.367 1 95.12 157 PHE A CA 1
ATOM 1233 C C . PHE A 1 157 ? 8.438 -8.734 -14.109 1 95.12 157 PHE A C 1
ATOM 1235 O O . PHE A 1 157 ? 7.324 -8.203 -14.102 1 95.12 157 PHE A O 1
ATOM 1242 N N . ALA A 1 158 ? 9.242 -8.711 -13.023 1 96.31 158 ALA A N 1
ATOM 1243 C CA . ALA A 1 158 ? 8.852 -8.016 -11.797 1 96.31 158 ALA A CA 1
ATOM 1244 C C . ALA A 1 158 ? 8.477 -6.566 -12.094 1 96.31 158 ALA A C 1
ATOM 1246 O O . ALA A 1 158 ? 7.59 -6.008 -11.438 1 96.31 158 ALA A O 1
ATOM 1247 N N . SER A 1 159 ? 9.094 -6.008 -13.133 1 95.06 159 SER A N 1
ATOM 1248 C CA . SER A 1 159 ? 8.891 -4.598 -13.469 1 95.06 159 SER A CA 1
ATOM 1249 C C . SER A 1 159 ? 7.461 -4.34 -13.922 1 95.06 159 SER A C 1
ATOM 1251 O O . SER A 1 159 ? 7.008 -3.193 -13.945 1 95.06 159 SER A O 1
ATOM 1253 N N . LYS A 1 160 ? 6.715 -5.355 -14.242 1 95.62 160 LYS A N 1
ATOM 1254 C CA . LYS A 1 160 ? 5.355 -5.219 -14.758 1 95.62 160 LYS A CA 1
ATOM 1255 C C . LYS A 1 160 ? 4.324 -5.305 -13.641 1 95.62 160 LYS A C 1
ATOM 1257 O O . LYS A 1 160 ? 3.123 -5.16 -13.883 1 95.62 160 LYS A O 1
ATOM 1262 N N . TYR A 1 161 ? 4.746 -5.461 -12.469 1 97.75 161 TYR A N 1
ATOM 1263 C CA . TYR A 1 161 ? 3.852 -5.668 -11.336 1 97.75 161 TYR A CA 1
ATOM 1264 C C . TYR A 1 161 ? 3.723 -4.395 -10.5 1 97.75 161 TYR A C 1
ATOM 1266 O O . TYR A 1 161 ? 4.469 -3.436 -10.703 1 97.75 161 TYR A O 1
ATOM 1274 N N . ASP A 1 162 ? 2.74 -4.371 -9.609 1 97.94 162 ASP A N 1
ATOM 1275 C CA . ASP A 1 162 ? 2.543 -3.232 -8.719 1 97.94 162 ASP A CA 1
ATOM 1276 C C . ASP A 1 162 ? 3.541 -3.262 -7.562 1 97.94 162 ASP A C 1
ATOM 1278 O O . ASP A 1 162 ? 4.117 -2.232 -7.207 1 97.94 162 ASP A O 1
ATOM 1282 N N . TYR A 1 163 ? 3.715 -4.461 -7.023 1 98.56 163 TYR A N 1
ATOM 1283 C CA . TYR A 1 163 ? 4.559 -4.672 -5.852 1 98.56 163 TYR A CA 1
ATOM 1284 C C . TYR A 1 163 ? 5.52 -5.836 -6.07 1 98.56 163 TYR A C 1
ATOM 1286 O O . TYR A 1 163 ? 5.23 -6.746 -6.848 1 98.56 163 TYR A O 1
ATOM 1294 N N . ALA A 1 164 ? 6.602 -5.797 -5.375 1 98.19 164 ALA A N 1
ATOM 1295 C CA . ALA A 1 164 ? 7.535 -6.918 -5.273 1 98.19 164 ALA A CA 1
ATOM 1296 C C . ALA A 1 164 ? 7.891 -7.207 -3.82 1 98.19 164 ALA A C 1
ATOM 1298 O O . ALA A 1 164 ? 8.109 -6.285 -3.031 1 98.19 164 ALA A O 1
ATOM 1299 N N . VAL A 1 165 ? 7.871 -8.461 -3.436 1 98.25 165 VAL A N 1
ATOM 1300 C CA . VAL A 1 165 ? 8.164 -8.898 -2.076 1 98.25 165 VAL A CA 1
ATOM 1301 C C . VAL A 1 165 ? 9.266 -9.953 -2.102 1 98.25 165 VAL A C 1
ATOM 1303 O O . VAL A 1 165 ? 9.141 -10.984 -2.775 1 98.25 165 VAL A O 1
ATOM 1306 N N . ILE A 1 166 ? 10.336 -9.672 -1.421 1 96.31 166 ILE A N 1
ATOM 1307 C CA . ILE A 1 166 ? 11.414 -10.648 -1.305 1 96.31 166 ILE A CA 1
ATOM 1308 C C . ILE A 1 166 ? 11.062 -11.68 -0.232 1 96.31 166 ILE A C 1
ATOM 1310 O O . ILE A 1 166 ? 10.773 -11.32 0.912 1 96.31 166 ILE A O 1
ATOM 1314 N N . ASN A 1 167 ? 11.094 -12.93 -0.622 1 97.44 167 ASN A N 1
ATOM 1315 C CA . ASN A 1 167 ? 10.797 -14.016 0.304 1 97.44 167 ASN A CA 1
ATOM 1316 C C . ASN A 1 167 ? 12.062 -14.602 0.914 1 97.44 167 ASN A C 1
ATOM 1318 O O . ASN A 1 167 ? 12.461 -15.719 0.578 1 97.44 167 ASN A O 1
ATOM 1322 N N . ASP A 1 168 ? 12.625 -13.836 1.854 1 94.94 168 ASP A N 1
ATOM 1323 C CA . ASP A 1 168 ? 13.742 -14.328 2.648 1 94.94 168 ASP A CA 1
ATOM 1324 C C . ASP A 1 168 ? 13.258 -15.18 3.82 1 94.94 168 ASP A C 1
ATOM 1326 O O . ASP A 1 168 ? 13.719 -16.297 4.016 1 94.94 168 ASP A O 1
ATOM 1330 N N . GLU A 1 169 ? 12.312 -14.664 4.551 1 97 169 GLU A N 1
ATOM 1331 C CA . GLU A 1 169 ? 11.562 -15.352 5.602 1 97 169 GLU A CA 1
ATOM 1332 C C . GLU A 1 169 ? 10.062 -15.297 5.332 1 97 169 GLU A C 1
ATOM 1334 O O . GLU A 1 169 ? 9.5 -14.227 5.105 1 97 169 GLU A O 1
ATOM 1339 N N . VAL A 1 170 ? 9.422 -16.453 5.473 1 97.56 170 VAL A N 1
ATOM 1340 C CA . VAL A 1 170 ? 8.016 -16.578 5.094 1 97.56 170 VAL A CA 1
ATOM 1341 C C . VAL A 1 170 ? 7.168 -15.602 5.891 1 97.56 170 VAL A C 1
ATOM 1343 O O . VAL A 1 170 ? 6.34 -14.883 5.324 1 97.56 170 VAL A O 1
ATOM 1346 N N . ASN A 1 171 ? 7.41 -15.531 7.152 1 97.88 171 ASN A N 1
ATOM 1347 C CA . ASN A 1 171 ? 6.605 -14.672 8.008 1 97.88 171 ASN A CA 1
ATOM 1348 C C . ASN A 1 171 ? 6.73 -13.203 7.602 1 97.88 171 ASN A C 1
ATOM 1350 O O . ASN A 1 171 ? 5.75 -12.453 7.645 1 97.88 171 ASN A O 1
ATOM 1354 N N . GLU A 1 172 ? 7.934 -12.805 7.254 1 98.06 172 GLU A N 1
ATOM 1355 C CA . GLU A 1 172 ? 8.148 -11.422 6.828 1 98.06 172 GLU A CA 1
ATOM 1356 C C . GLU A 1 172 ? 7.465 -11.141 5.496 1 98.06 172 GLU A C 1
ATOM 1358 O O . GLU A 1 172 ? 6.879 -10.07 5.309 1 98.06 172 GLU A O 1
ATOM 1363 N N . ALA A 1 173 ? 7.57 -12.047 4.566 1 98.38 173 ALA A N 1
ATOM 1364 C CA . ALA A 1 173 ? 6.895 -11.898 3.281 1 98.38 173 ALA A CA 1
ATOM 1365 C C . ALA A 1 173 ? 5.387 -11.781 3.469 1 98.38 173 ALA A C 1
ATOM 1367 O O . ALA A 1 173 ? 4.742 -10.922 2.855 1 98.38 173 ALA A O 1
ATOM 1368 N N . VAL A 1 174 ? 4.832 -12.609 4.371 1 98.69 174 VAL A N 1
ATOM 1369 C CA . VAL A 1 174 ? 3.4 -12.609 4.652 1 98.69 174 VAL A CA 1
ATOM 1370 C C . VAL A 1 174 ? 2.992 -11.258 5.234 1 98.69 174 VAL A C 1
ATOM 1372 O O . VAL A 1 174 ? 1.988 -10.672 4.816 1 98.69 174 VAL A O 1
ATOM 1375 N N . LYS A 1 175 ? 3.799 -10.75 6.109 1 98.56 175 LYS A N 1
ATOM 1376 C CA . LYS A 1 175 ? 3.51 -9.453 6.715 1 98.56 175 LYS A CA 1
ATOM 1377 C C . LYS A 1 175 ? 3.486 -8.352 5.668 1 98.56 175 LYS A C 1
ATOM 1379 O O . LYS A 1 175 ? 2.637 -7.457 5.715 1 98.56 175 LYS A O 1
ATOM 1384 N N . LYS A 1 176 ? 4.414 -8.391 4.777 1 98.69 176 LYS A N 1
ATOM 1385 C CA . LYS A 1 176 ? 4.457 -7.402 3.705 1 98.69 176 LYS A CA 1
ATOM 1386 C C . LYS A 1 176 ? 3.209 -7.484 2.83 1 98.69 176 LYS A C 1
ATOM 1388 O O . LYS A 1 176 ? 2.619 -6.461 2.482 1 98.69 176 LYS A O 1
ATOM 1393 N N . ILE A 1 177 ? 2.805 -8.672 2.521 1 98.81 177 ILE A N 1
ATOM 1394 C CA . ILE A 1 177 ? 1.626 -8.844 1.681 1 98.81 177 ILE A CA 1
ATOM 1395 C C . ILE A 1 177 ? 0.383 -8.375 2.432 1 98.81 177 ILE A C 1
ATOM 1397 O O . ILE A 1 177 ? -0.484 -7.711 1.856 1 98.81 177 ILE A O 1
ATOM 1401 N N . GLU A 1 178 ? 0.284 -8.727 3.711 1 98.75 178 GLU A N 1
ATOM 1402 C CA . GLU A 1 178 ? -0.817 -8.234 4.531 1 98.75 178 GLU A CA 1
ATOM 1403 C C . GLU A 1 178 ? -0.858 -6.707 4.535 1 98.75 178 GLU A C 1
ATOM 1405 O O . GLU A 1 178 ? -1.936 -6.109 4.473 1 98.75 178 GLU A O 1
ATOM 1410 N N . SER A 1 179 ? 0.318 -6.102 4.625 1 98.81 179 SER A N 1
ATOM 1411 C CA . SER A 1 179 ? 0.405 -4.645 4.578 1 98.81 179 SER A CA 1
ATOM 1412 C C . SER A 1 179 ? -0.076 -4.109 3.234 1 98.81 179 SER A C 1
ATOM 1414 O O . SER A 1 179 ? -0.78 -3.098 3.18 1 98.81 179 SER A O 1
ATOM 1416 N N . ILE A 1 180 ? 0.307 -4.758 2.184 1 98.81 180 ILE A N 1
ATOM 1417 C CA . ILE A 1 180 ? -0.126 -4.367 0.848 1 98.81 180 ILE A CA 1
ATOM 1418 C C . ILE A 1 180 ? -1.648 -4.441 0.756 1 98.81 180 ILE A C 1
ATOM 1420 O O . ILE A 1 180 ? -2.293 -3.512 0.26 1 98.81 180 ILE A O 1
ATOM 1424 N N . ILE A 1 181 ? -2.242 -5.512 1.274 1 98.38 181 ILE A N 1
ATOM 1425 C CA . ILE A 1 181 ? -3.689 -5.699 1.253 1 98.38 181 ILE A CA 1
ATOM 1426 C C . ILE A 1 181 ? -4.367 -4.551 1.997 1 98.38 181 ILE A C 1
ATOM 1428 O O . ILE A 1 181 ? -5.316 -3.949 1.489 1 98.38 181 ILE A O 1
ATOM 1432 N N . THR A 1 182 ? -3.871 -4.254 3.143 1 98.25 182 THR A N 1
ATOM 1433 C CA . THR A 1 182 ? -4.434 -3.191 3.969 1 98.25 182 THR A CA 1
ATOM 1434 C C . THR A 1 182 ? -4.281 -1.836 3.285 1 98.25 182 THR A C 1
ATOM 1436 O O . THR A 1 182 ? -5.23 -1.05 3.236 1 98.25 182 THR A O 1
ATOM 1439 N N . ALA A 1 183 ? -3.088 -1.569 2.781 1 98.69 183 ALA A N 1
ATOM 1440 C CA . ALA A 1 183 ? -2.82 -0.296 2.117 1 98.69 183 ALA A CA 1
ATOM 1441 C C . ALA A 1 183 ? -3.74 -0.1 0.915 1 98.69 183 ALA A C 1
ATOM 1443 O O . ALA A 1 183 ? -4.281 0.989 0.71 1 98.69 183 ALA A O 1
ATOM 1444 N N . GLU A 1 184 ? -3.896 -1.151 0.144 1 98.12 184 GLU A N 1
ATOM 1445 C CA . GLU A 1 184 ? -4.73 -1.059 -1.051 1 98.12 184 GLU A CA 1
ATOM 1446 C C . GLU A 1 184 ? -6.184 -0.756 -0.689 1 98.12 184 GLU A C 1
ATOM 1448 O O . GLU A 1 184 ? -6.883 -0.071 -1.436 1 98.12 184 GLU A O 1
ATOM 1453 N N . LYS A 1 185 ? -6.668 -1.214 0.41 1 96.69 185 LYS A N 1
ATOM 1454 C CA . LYS A 1 185 ? -8.023 -0.932 0.867 1 96.69 185 LYS A CA 1
ATOM 1455 C C . LYS A 1 185 ? -8.164 0.522 1.311 1 96.69 185 LYS A C 1
ATOM 1457 O O . LYS A 1 185 ? -9.281 1.021 1.479 1 96.69 185 LYS A O 1
ATOM 1462 N N . CYS A 1 186 ? -6.973 1.195 1.445 1 97.69 186 CYS A N 1
ATOM 1463 C CA . CYS A 1 186 ? -6.969 2.596 1.853 1 97.69 186 CYS A CA 1
ATOM 1464 C C . CYS A 1 186 ? -6.766 3.514 0.653 1 97.69 186 CYS A C 1
ATOM 1466 O O . CYS A 1 186 ? -6.727 4.734 0.801 1 97.69 186 CYS A O 1
ATOM 1468 N N . ARG A 1 187 ? -6.605 2.926 -0.534 1 97.31 187 ARG A N 1
ATOM 1469 C CA . ARG A 1 187 ? -6.43 3.758 -1.721 1 97.31 187 ARG A CA 1
ATOM 1470 C C . ARG A 1 187 ? -7.668 4.609 -1.982 1 97.31 187 ARG A C 1
ATOM 1472 O O . ARG A 1 187 ? -8.781 4.086 -2.055 1 97.31 187 ARG A O 1
ATOM 1479 N N . VAL A 1 188 ? -7.449 5.895 -2.191 1 96 188 VAL A N 1
ATOM 1480 C CA . VAL A 1 188 ? -8.555 6.84 -2.312 1 96 188 VAL A CA 1
ATOM 1481 C C . VAL A 1 188 ? -9.43 6.461 -3.51 1 96 188 VAL A C 1
ATOM 1483 O O . VAL A 1 188 ? -10.656 6.477 -3.418 1 96 188 VAL A O 1
ATOM 1486 N N . TYR A 1 189 ? -8.781 6.102 -4.605 1 90.88 189 TYR A N 1
ATOM 1487 C CA . TYR A 1 189 ? -9.57 5.848 -5.805 1 90.88 189 TYR A CA 1
ATOM 1488 C C . TYR A 1 189 ? -10.469 4.629 -5.621 1 90.88 189 TYR A C 1
ATOM 1490 O O . TYR A 1 189 ? -11.469 4.48 -6.328 1 90.88 189 TYR A O 1
ATOM 1498 N N . LYS A 1 190 ? -10.188 3.771 -4.66 1 88.94 190 LYS A N 1
ATOM 1499 C CA . LYS A 1 190 ? -11.008 2.588 -4.41 1 88.94 190 LYS A CA 1
ATOM 1500 C C . LYS A 1 190 ? -12.133 2.896 -3.424 1 88.94 190 LYS A C 1
ATOM 1502 O O . LYS A 1 190 ? -13.18 2.24 -3.441 1 88.94 190 LYS A O 1
ATOM 1507 N N . ILE A 1 191 ? -11.883 3.941 -2.594 1 88.25 191 ILE A N 1
ATOM 1508 C CA . ILE A 1 191 ? -12.852 4.125 -1.518 1 88.25 191 ILE A CA 1
ATOM 1509 C C . ILE A 1 191 ? -13.516 5.5 -1.647 1 88.25 191 ILE A C 1
ATOM 1511 O O . ILE A 1 191 ? -14.172 5.969 -0.717 1 88.25 191 ILE A O 1
ATOM 1515 N N . LYS A 1 192 ? -13.367 6.129 -2.688 1 85.94 192 LYS A N 1
ATOM 1516 C CA . LYS A 1 192 ? -13.891 7.473 -2.904 1 85.94 192 LYS A CA 1
ATOM 1517 C C . LYS A 1 192 ? -15.398 7.516 -2.676 1 85.94 192 LYS A C 1
ATOM 1519 O O . LYS A 1 192 ? -15.914 8.445 -2.045 1 85.94 192 LYS A O 1
ATOM 1524 N N . ASP A 1 193 ? -16.031 6.48 -3.174 1 83.38 193 ASP A N 1
ATOM 1525 C CA . ASP A 1 193 ? -17.484 6.441 -3.027 1 83.38 193 ASP A CA 1
ATOM 1526 C C . ASP A 1 193 ? -17.891 6.277 -1.564 1 83.38 193 ASP A C 1
ATOM 1528 O O . ASP A 1 193 ? -18.875 6.855 -1.118 1 83.38 193 ASP A O 1
ATOM 1532 N N . GLU A 1 194 ? -17.109 5.488 -0.875 1 82.44 194 GLU A N 1
ATOM 1533 C CA . GLU A 1 194 ? -17.375 5.309 0.548 1 82.44 194 GLU A CA 1
ATOM 1534 C C . GLU A 1 194 ? -17.188 6.613 1.317 1 82.44 194 GLU A C 1
ATOM 1536 O O . GLU A 1 194 ? -18 6.945 2.191 1 82.44 194 GLU A O 1
ATOM 1541 N N . ILE A 1 195 ? -16.188 7.34 1.035 1 84.69 195 ILE A N 1
ATOM 1542 C CA . ILE A 1 195 ? -15.891 8.617 1.68 1 84.69 195 ILE A CA 1
ATOM 1543 C C . ILE A 1 195 ? -17.016 9.609 1.4 1 84.69 195 ILE A C 1
ATOM 1545 O O . ILE A 1 195 ? -17.516 10.266 2.316 1 84.69 195 ILE A O 1
ATOM 1549 N N . LEU A 1 196 ? -17.438 9.648 0.183 1 79.5 196 LEU A N 1
ATOM 1550 C CA . LEU A 1 196 ? -18.484 10.578 -0.218 1 79.5 196 LEU A CA 1
ATOM 1551 C C . LEU A 1 196 ? -19.797 10.227 0.461 1 79.5 196 LEU A C 1
ATOM 1553 O O . LEU A 1 196 ? -20.578 11.117 0.826 1 79.5 196 LEU A O 1
ATOM 1557 N N . GLY A 1 197 ? -20.047 8.953 0.548 1 78.25 197 GLY A N 1
ATOM 1558 C CA . GLY A 1 197 ? -21.281 8.516 1.17 1 78.25 197 GLY A CA 1
ATOM 1559 C C . GLY A 1 197 ? -21.328 8.766 2.666 1 78.25 197 GLY A C 1
ATOM 1560 O O . GLY A 1 197 ? -22.391 9 3.232 1 78.25 197 GLY A O 1
ATOM 1561 N N . ARG A 1 198 ? -20.219 8.773 3.299 1 80.06 198 ARG A N 1
ATOM 1562 C CA . ARG A 1 198 ? -20.125 8.938 4.746 1 80.06 198 ARG A CA 1
ATOM 1563 C C . ARG A 1 198 ? -20.234 10.406 5.137 1 80.06 198 ARG A C 1
ATOM 1565 O O . ARG A 1 198 ? -20.688 10.727 6.238 1 80.06 198 ARG A O 1
ATOM 1572 N N . PHE A 1 199 ? -19.844 11.219 4.125 1 80.81 199 PHE A N 1
ATOM 1573 C CA . PHE A 1 199 ? -19.812 12.641 4.445 1 80.81 199 PHE A CA 1
ATOM 1574 C C . PHE A 1 199 ? -20.656 13.438 3.467 1 80.81 199 PHE A C 1
ATOM 1576 O O . PHE A 1 199 ? -20.594 13.211 2.256 1 80.81 199 PHE A O 1
ATOM 1583 N N . MET B 1 1 ? 24.406 1.814 -2.279 1 46.59 1 MET B N 1
ATOM 1584 C CA . MET B 1 1 ? 23.75 3.105 -2.098 1 46.59 1 MET B CA 1
ATOM 1585 C C . MET B 1 1 ? 22.547 2.979 -1.174 1 46.59 1 MET B C 1
ATOM 1587 O O . MET B 1 1 ? 21.797 2.004 -1.255 1 46.59 1 MET B O 1
ATOM 1591 N N . ARG B 1 2 ? 22.5 3.707 -0.072 1 60.25 2 ARG B N 1
ATOM 1592 C CA . ARG B 1 2 ? 21.422 3.557 0.908 1 60.25 2 ARG B CA 1
ATOM 1593 C C . ARG B 1 2 ? 20.078 3.932 0.307 1 60.25 2 ARG B C 1
ATOM 1595 O O . ARG B 1 2 ? 19.984 4.863 -0.495 1 60.25 2 ARG B O 1
ATOM 1602 N N . VAL B 1 3 ? 19.062 3.182 0.355 1 81.31 3 VAL B N 1
ATOM 1603 C CA . VAL B 1 3 ? 17.719 3.441 -0.133 1 81.31 3 VAL B CA 1
ATOM 1604 C C . VAL B 1 3 ? 17.172 4.719 0.502 1 81.31 3 VAL B C 1
ATOM 1606 O O . VAL B 1 3 ? 17.281 4.914 1.714 1 81.31 3 VAL B O 1
ATOM 1609 N N . LYS B 1 4 ? 16.891 5.762 -0.323 1 90.5 4 LYS B N 1
ATOM 1610 C CA . LYS B 1 4 ? 16.281 7.02 0.107 1 90.5 4 LYS B CA 1
ATOM 1611 C C . LYS B 1 4 ? 15.031 6.777 0.932 1 90.5 4 LYS B C 1
ATOM 1613 O O . LYS B 1 4 ? 14.25 5.867 0.636 1 90.5 4 LYS B O 1
ATOM 1618 N N . GLY B 1 5 ? 14.93 7.559 2.043 1 95.38 5 GLY B N 1
ATOM 1619 C CA . GLY B 1 5 ? 13.727 7.461 2.852 1 95.38 5 GLY B CA 1
ATOM 1620 C C . GLY B 1 5 ? 12.477 7.922 2.123 1 95.38 5 GLY B C 1
ATOM 1621 O O . GLY B 1 5 ? 12.562 8.562 1.075 1 95.38 5 GLY B O 1
ATOM 1622 N N . GLN B 1 6 ? 11.336 7.543 2.674 1 96.94 6 GLN B N 1
ATOM 1623 C CA . GLN B 1 6 ? 10.055 7.953 2.109 1 96.94 6 GLN B CA 1
ATOM 1624 C C . GLN B 1 6 ? 9.57 9.258 2.734 1 96.94 6 GLN B C 1
ATOM 1626 O O . GLN B 1 6 ? 9.734 9.477 3.939 1 96.94 6 GLN B O 1
ATOM 1631 N N . LEU B 1 7 ? 9.094 10.125 1.879 1 96.94 7 LEU B N 1
ATOM 1632 C CA . LEU B 1 7 ? 8.391 11.305 2.359 1 96.94 7 LEU B CA 1
ATOM 1633 C C . LEU B 1 7 ? 6.902 11.016 2.547 1 96.94 7 LEU B C 1
ATOM 1635 O O . LEU B 1 7 ? 6.191 10.742 1.576 1 96.94 7 LEU B O 1
ATOM 1639 N N . LEU B 1 8 ? 6.422 11.039 3.773 1 98.31 8 LEU B N 1
ATOM 1640 C CA . LEU B 1 8 ? 5.02 10.844 4.125 1 98.31 8 LEU B CA 1
ATOM 1641 C C . LEU B 1 8 ? 4.348 12.172 4.445 1 98.31 8 LEU B C 1
ATOM 1643 O O . LEU B 1 8 ? 4.773 12.883 5.359 1 98.31 8 LEU B O 1
ATOM 1647 N N . VAL B 1 9 ? 3.398 12.523 3.662 1 98.5 9 VAL B N 1
ATOM 1648 C CA . VAL B 1 9 ? 2.639 13.742 3.896 1 98.5 9 VAL B CA 1
ATOM 1649 C C . VAL B 1 9 ? 1.259 13.398 4.449 1 98.5 9 VAL B C 1
ATOM 1651 O O . VAL B 1 9 ? 0.453 12.758 3.77 1 98.5 9 VAL B O 1
ATOM 1654 N N . ILE B 1 10 ? 1.007 13.781 5.695 1 98.5 10 ILE B N 1
ATOM 1655 C CA . ILE B 1 10 ? -0.235 13.461 6.391 1 98.5 10 ILE B CA 1
ATOM 1656 C C . ILE B 1 10 ? -1.041 14.742 6.613 1 98.5 10 ILE B C 1
ATOM 1658 O O . ILE B 1 10 ? -0.548 15.695 7.215 1 98.5 10 ILE B O 1
ATOM 1662 N N . SER B 1 11 ? -2.162 14.789 6.039 1 98.06 11 SER B N 1
ATOM 1663 C CA . SER B 1 11 ? -3.072 15.93 6.156 1 98.06 11 SER B CA 1
ATOM 1664 C C . SER B 1 11 ? -4.492 15.469 6.473 1 98.06 11 SER B C 1
ATOM 1666 O O . SER B 1 11 ? -4.734 14.273 6.676 1 98.06 11 SER B O 1
ATOM 1668 N N . GLY B 1 12 ? -5.445 16.375 6.574 1 96.94 12 GLY B N 1
ATOM 1669 C CA . GLY B 1 12 ? -6.852 16.156 6.871 1 96.94 12 GLY B CA 1
ATOM 1670 C C . GLY B 1 12 ? -7.539 17.359 7.469 1 96.94 12 GLY B C 1
ATOM 1671 O O . GLY B 1 12 ? -6.891 18.375 7.77 1 96.94 12 GLY B O 1
ATOM 1672 N N . PRO B 1 13 ? -8.844 17.234 7.586 1 95.75 13 PRO B N 1
ATOM 1673 C CA . PRO B 1 13 ? -9.57 18.391 8.141 1 95.75 13 PRO B CA 1
ATOM 1674 C C . PRO B 1 13 ? -9.234 18.641 9.609 1 95.75 13 PRO B C 1
ATOM 1676 O O . PRO B 1 13 ? -8.703 17.766 10.289 1 95.75 13 PRO B O 1
ATOM 1679 N N . SER B 1 14 ? -9.477 19.953 9.969 1 91.62 14 SER B N 1
ATOM 1680 C CA . SER B 1 14 ? -9.328 20.297 11.383 1 91.62 14 SER B CA 1
ATOM 1681 C C . SER B 1 14 ? -10.141 19.344 12.266 1 91.62 14 SER B C 1
ATOM 1683 O O . SER B 1 14 ? -11.297 19.047 11.961 1 91.62 14 SER B O 1
ATOM 1685 N N . GLY B 1 15 ? -9.5 18.766 13.312 1 92.56 15 GLY B N 1
ATOM 1686 C CA . GLY B 1 15 ? -10.219 17.922 14.25 1 92.56 15 GLY B CA 1
ATOM 1687 C C . GLY B 1 15 ? -10.18 16.453 13.875 1 92.56 15 GLY B C 1
ATOM 1688 O O . GLY B 1 15 ? -10.766 15.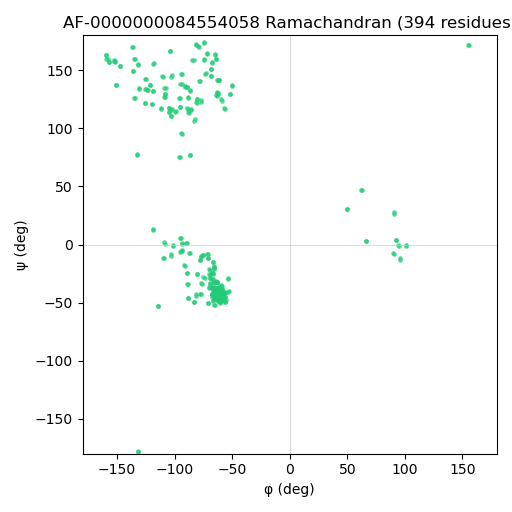617 14.57 1 92.56 15 GLY B O 1
ATOM 1689 N N . ALA B 1 16 ? -9.477 16.078 12.852 1 95.5 16 ALA B N 1
ATOM 1690 C CA . ALA B 1 16 ? -9.453 14.695 12.383 1 95.5 16 ALA B CA 1
ATOM 1691 C C . ALA B 1 16 ? -8.555 13.828 13.266 1 95.5 16 ALA B C 1
ATOM 1693 O O . ALA B 1 16 ? -8.57 12.602 13.164 1 95.5 16 ALA B O 1
ATOM 1694 N N . GLY B 1 17 ? -7.77 14.43 14.094 1 94.75 17 GLY B N 1
ATOM 1695 C CA . GLY B 1 17 ? -6.91 13.695 15.008 1 94.75 17 GLY B CA 1
ATOM 1696 C C . GLY B 1 17 ? -5.535 13.406 14.438 1 94.75 17 GLY B C 1
ATOM 1697 O O . GLY B 1 17 ? -4.891 12.43 14.812 1 94.75 17 GLY B O 1
ATOM 1698 N N . LYS B 1 18 ? -5.062 14.211 13.531 1 95.44 18 LYS B N 1
ATOM 1699 C CA . LYS B 1 18 ? -3.779 14.016 12.867 1 95.44 18 LYS B CA 1
ATOM 1700 C C . LYS B 1 18 ? -2.631 14.023 13.875 1 95.44 18 LYS B C 1
ATOM 1702 O O . LYS B 1 18 ? -1.754 13.156 13.82 1 95.44 18 LYS B O 1
ATOM 1707 N N . GLY B 1 19 ? -2.662 15.062 14.75 1 93.38 19 GLY B N 1
ATOM 1708 C CA . GLY B 1 19 ? -1.594 15.18 15.727 1 93.38 19 GLY B CA 1
ATOM 1709 C C . GLY B 1 19 ? -1.461 13.953 16.609 1 93.38 19 GLY B C 1
ATOM 1710 O O . GLY B 1 19 ? -0.352 13.469 16.859 1 93.38 19 GLY B O 1
ATOM 1711 N N . THR B 1 20 ? -2.555 13.406 17.062 1 94.25 20 THR B N 1
ATOM 1712 C CA . THR B 1 20 ? -2.572 12.234 17.938 1 94.25 20 THR B CA 1
ATOM 1713 C C . THR B 1 20 ? -2.068 11 17.172 1 94.25 20 THR B C 1
ATOM 1715 O O . THR B 1 20 ? -1.26 10.234 17.703 1 94.25 20 THR B O 1
ATOM 1718 N N . VAL B 1 21 ? -2.529 10.828 15.984 1 97.69 21 VAL B N 1
ATOM 1719 C CA . VAL B 1 21 ? -2.123 9.695 15.164 1 97.69 21 VAL B CA 1
ATOM 1720 C C . VAL B 1 21 ? -0.618 9.75 14.906 1 97.69 21 VAL B C 1
ATOM 1722 O O . VAL B 1 21 ? 0.085 8.75 15.055 1 97.69 21 VAL B O 1
ATOM 1725 N N . CYS B 1 22 ? -0.12 10.93 14.547 1 97.5 22 CYS B N 1
ATOM 1726 C CA . CYS B 1 22 ? 1.302 11.078 14.258 1 97.5 22 CYS B CA 1
AT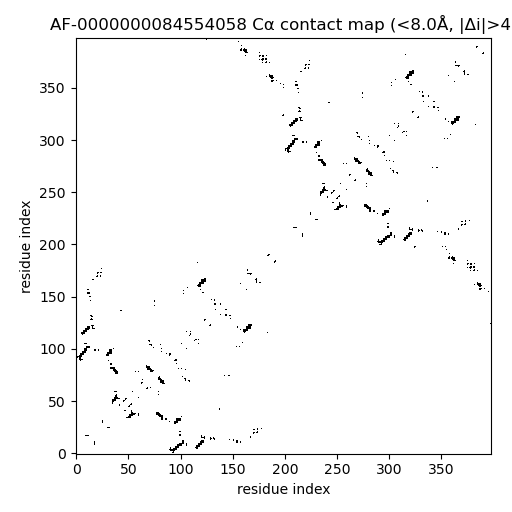OM 1727 C C . CYS B 1 22 ? 2.141 10.82 15.508 1 97.5 22 CYS B C 1
ATOM 1729 O O . CYS B 1 22 ? 3.184 10.172 15.438 1 97.5 22 CYS B O 1
ATOM 1731 N N . LYS B 1 23 ? 1.688 11.352 16.609 1 95.31 23 LYS B N 1
ATOM 1732 C CA . LYS B 1 23 ? 2.408 11.109 17.859 1 95.31 23 LYS B CA 1
ATOM 1733 C C . LYS B 1 23 ? 2.539 9.609 18.141 1 95.31 23 LYS B C 1
ATOM 1735 O O . LYS B 1 23 ? 3.627 9.125 18.453 1 95.31 23 LYS B O 1
ATOM 1740 N N . SER B 1 24 ? 1.433 8.906 18.047 1 97.44 24 SER B N 1
ATOM 1741 C CA . SER B 1 24 ? 1.431 7.461 18.266 1 97.44 24 SER B CA 1
ATOM 1742 C C . SER B 1 24 ? 2.316 6.746 17.25 1 97.44 24 SER B C 1
ATOM 1744 O O . SER B 1 24 ? 3.033 5.805 17.609 1 97.44 24 SER B O 1
ATOM 1746 N N . LEU B 1 25 ? 2.264 7.164 16.031 1 97.69 25 LEU B N 1
ATOM 1747 C CA . LEU B 1 25 ? 3.086 6.602 14.969 1 97.69 25 LEU B CA 1
ATOM 1748 C C . LEU B 1 25 ? 4.57 6.742 15.297 1 97.69 25 LEU B C 1
ATOM 1750 O O . LEU B 1 25 ? 5.344 5.801 15.102 1 97.69 25 LEU B O 1
ATOM 1754 N N . LEU B 1 26 ? 4.941 7.875 15.836 1 96.81 26 LEU B N 1
ATOM 1755 C CA . LEU B 1 26 ? 6.34 8.172 16.125 1 96.81 26 LEU B CA 1
ATOM 1756 C C . LEU B 1 26 ? 6.824 7.379 17.328 1 96.81 26 LEU B C 1
ATOM 1758 O O . LEU B 1 26 ? 8.016 7.07 17.438 1 96.81 26 LEU B O 1
ATOM 1762 N N . GLU B 1 27 ? 5.953 7.07 18.219 1 96.31 27 GLU B N 1
ATOM 1763 C CA . GLU B 1 27 ? 6.301 6.262 19.391 1 96.31 27 GLU B CA 1
ATOM 1764 C C . GLU B 1 27 ? 6.656 4.836 18.984 1 96.31 27 GLU B C 1
ATOM 1766 O O . GLU B 1 27 ? 7.457 4.176 19.641 1 96.31 27 GLU B O 1
ATOM 1771 N N . LYS B 1 28 ? 6.148 4.41 17.844 1 95 28 LYS B N 1
ATOM 1772 C CA . LYS B 1 28 ? 6.246 3.002 17.484 1 95 28 LYS B CA 1
ATOM 1773 C C . LYS B 1 28 ? 7.219 2.803 16.312 1 95 28 LYS B C 1
ATOM 1775 O O . LYS B 1 28 ? 7.551 1.668 15.969 1 95 28 LYS B O 1
ATOM 1780 N N . ASN B 1 29 ? 7.586 3.883 15.719 1 96.88 29 ASN B N 1
ATOM 1781 C CA . ASN B 1 29 ? 8.367 3.787 14.492 1 96.88 29 ASN B CA 1
ATOM 1782 C C . ASN B 1 29 ? 9.523 4.785 14.484 1 96.88 29 ASN B C 1
ATOM 1784 O O . ASN B 1 29 ? 9.422 5.867 15.062 1 96.88 29 ASN B O 1
ATOM 1788 N N . ASP B 1 30 ? 10.609 4.398 13.812 1 95.88 30 ASP B N 1
ATOM 1789 C CA . ASP B 1 30 ? 11.75 5.285 13.641 1 95.88 30 ASP B CA 1
ATOM 1790 C C . ASP B 1 30 ? 11.57 6.184 12.414 1 95.88 30 ASP B C 1
ATOM 1792 O O . ASP B 1 30 ? 12.195 5.953 11.375 1 95.88 30 ASP B O 1
ATOM 1796 N N . ILE B 1 31 ? 10.766 7.195 12.547 1 97.12 31 ILE B N 1
ATOM 1797 C CA . ILE B 1 31 ? 10.461 8.188 11.523 1 97.12 31 ILE B CA 1
ATOM 1798 C C . ILE B 1 31 ? 10.734 9.586 12.055 1 97.12 31 ILE B C 1
ATOM 1800 O O . ILE B 1 31 ? 10.445 9.883 13.219 1 97.12 31 ILE B O 1
ATOM 1804 N N . TRP B 1 32 ? 11.375 10.352 11.281 1 96.38 32 TRP B N 1
ATOM 1805 C CA . TRP B 1 32 ? 11.602 11.734 11.672 1 96.38 32 TRP B CA 1
ATOM 1806 C C . TRP B 1 32 ? 10.43 12.617 11.266 1 96.38 32 TRP B C 1
ATOM 1808 O O . TRP B 1 32 ? 9.906 12.492 10.156 1 96.38 32 TRP B O 1
ATOM 1818 N N . ILE B 1 33 ? 9.938 13.438 12.133 1 96.5 33 ILE B N 1
ATOM 1819 C CA . ILE B 1 33 ? 8.852 14.352 11.82 1 96.5 33 ILE B CA 1
ATOM 1820 C C . ILE B 1 33 ? 9.383 15.781 11.742 1 96.5 33 ILE B C 1
ATOM 1822 O O . ILE B 1 33 ? 10.164 16.203 12.602 1 96.5 33 ILE B O 1
ATOM 1826 N N . SER B 1 34 ? 9.086 16.5 10.688 1 95.75 34 SER B N 1
ATOM 1827 C CA . SER B 1 34 ? 9.477 17.891 10.516 1 95.75 34 SER B CA 1
ATOM 1828 C C . SER B 1 34 ? 8.586 18.828 11.336 1 95.75 34 SER B C 1
ATOM 1830 O O . SER B 1 34 ? 7.363 18.812 11.18 1 95.75 34 SER B O 1
ATOM 1832 N N . VAL B 1 35 ? 9.172 19.609 12.195 1 95 35 VAL B N 1
ATOM 1833 C CA . VAL B 1 35 ? 8.406 20.562 12.984 1 95 35 VAL B CA 1
ATOM 1834 C C . VAL B 1 35 ? 8.102 21.812 12.148 1 95 35 VAL B C 1
ATOM 1836 O O . VAL B 1 35 ? 9.016 22.469 11.656 1 95 35 VAL B O 1
ATOM 1839 N N . SER B 1 36 ? 6.871 22.109 12 1 95.69 36 SER B N 1
ATOM 1840 C CA . SER B 1 36 ? 6.457 23.266 11.195 1 95.69 36 SER B CA 1
ATOM 1841 C C . SER B 1 36 ? 6.516 24.547 12.008 1 95.69 36 SER B C 1
ATOM 1843 O O . SER B 1 36 ? 6.531 24.516 13.242 1 95.69 36 SER B O 1
ATOM 1845 N N . ALA B 1 37 ? 6.602 25.641 11.258 1 96.62 37 ALA B N 1
ATOM 1846 C CA . ALA B 1 37 ? 6.418 26.953 11.867 1 96.62 37 ALA B CA 1
ATOM 1847 C C . ALA B 1 37 ? 4.969 27.422 11.75 1 96.62 37 ALA B C 1
ATOM 1849 O O . ALA B 1 37 ? 4.281 27.078 10.781 1 96.62 37 ALA B O 1
ATOM 1850 N N . THR B 1 38 ? 4.516 28.125 12.711 1 97.81 38 THR B N 1
ATOM 1851 C CA . THR B 1 38 ? 3.176 28.703 12.617 1 97.81 38 THR B CA 1
ATOM 1852 C C . THR B 1 38 ? 3.107 30.031 13.352 1 97.81 38 THR B C 1
ATOM 1854 O O . THR B 1 38 ? 3.906 30.297 14.258 1 97.81 38 THR B O 1
ATOM 1857 N N . THR B 1 39 ? 2.184 30.906 12.914 1 98.06 39 THR B N 1
ATOM 1858 C CA . THR B 1 39 ? 1.948 32.188 13.586 1 98.06 39 THR B CA 1
ATOM 1859 C C . THR B 1 39 ? 0.82 32.062 14.609 1 98.06 39 THR B C 1
ATOM 1861 O O . THR B 1 39 ? 0.518 33.031 15.32 1 98.06 39 THR B O 1
ATOM 1864 N N . ARG B 1 40 ? 0.218 30.859 14.609 1 94.88 40 ARG B N 1
ATOM 1865 C CA . ARG B 1 40 ? -0.818 30.656 15.609 1 94.88 40 ARG B CA 1
ATOM 1866 C C . ARG B 1 40 ? -0.222 30.609 17.016 1 94.88 40 ARG B C 1
ATOM 1868 O O . ARG B 1 40 ? 0.917 30.172 17.203 1 94.88 40 ARG B O 1
ATOM 1875 N N . LYS B 1 41 ? -1.023 31.031 18.031 1 93.81 41 LYS B N 1
ATOM 1876 C CA . LYS B 1 41 ? -0.592 30.875 19.406 1 93.81 41 LYS B CA 1
ATOM 1877 C C . LYS B 1 41 ? -0.652 29.406 19.828 1 93.81 41 LYS B C 1
ATOM 1879 O O . LYS B 1 41 ? -1.502 28.656 19.359 1 93.81 41 LYS B O 1
ATOM 1884 N N . PRO B 1 42 ? 0.244 29 20.688 1 94 42 PRO B N 1
ATOM 1885 C CA . PRO B 1 42 ? 0.219 27.609 21.156 1 94 42 PRO B CA 1
ATOM 1886 C C . PRO B 1 42 ? -1.062 27.266 21.922 1 94 42 PRO B C 1
ATOM 1888 O O . PRO B 1 42 ? -1.599 28.094 22.641 1 94 42 PRO B O 1
ATOM 1891 N N . ARG B 1 43 ? -1.534 26.031 21.672 1 89.06 43 ARG B N 1
ATOM 1892 C CA . ARG B 1 43 ? -2.598 25.484 22.5 1 89.06 43 ARG B CA 1
ATOM 1893 C C . ARG B 1 43 ? -2.041 24.953 23.812 1 89.06 43 ARG B C 1
ATOM 1895 O O . ARG B 1 43 ? -0.825 24.828 23.969 1 89.06 43 ARG B O 1
ATOM 1902 N N . ASN B 1 44 ? -3.074 24.625 24.688 1 88.62 44 ASN B N 1
ATOM 1903 C CA . ASN B 1 44 ? -2.654 24.062 25.969 1 88.62 44 ASN B CA 1
ATOM 1904 C C . ASN B 1 44 ? -1.847 22.781 25.781 1 88.62 44 ASN B C 1
ATOM 1906 O O . ASN B 1 44 ? -2.268 21.875 25.047 1 88.62 44 ASN B O 1
ATOM 1910 N N . GLY B 1 45 ? -0.676 22.812 26.328 1 89.94 45 GLY B N 1
ATOM 1911 C CA . GLY B 1 45 ? 0.142 21.609 26.281 1 89.94 45 GLY B CA 1
ATOM 1912 C C . GLY B 1 45 ? 1.137 21.594 25.141 1 89.94 45 GLY B C 1
ATOM 1913 O O . GLY B 1 45 ? 2.035 20.75 25.094 1 89.94 45 GLY B O 1
ATOM 1914 N N . GLU B 1 46 ? 1.032 22.484 24.203 1 93.69 46 GLU B N 1
ATOM 1915 C CA . GLU B 1 46 ? 1.974 22.547 23.078 1 93.69 46 GLU B CA 1
ATOM 1916 C C . GLU B 1 46 ? 3.281 23.203 23.5 1 93.69 46 GLU B C 1
ATOM 1918 O O . GLU B 1 46 ? 3.279 24.172 24.266 1 93.69 46 GLU B O 1
ATOM 1923 N N . ILE B 1 47 ? 4.332 22.656 22.984 1 95.12 47 ILE B N 1
ATOM 1924 C CA . ILE B 1 47 ? 5.668 23.125 23.344 1 95.12 47 ILE B CA 1
ATOM 1925 C C . ILE B 1 47 ? 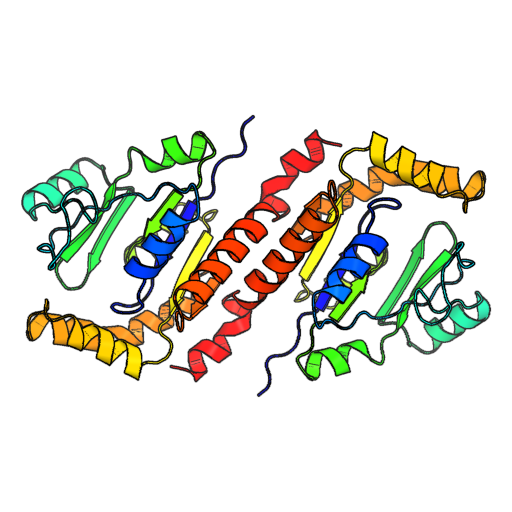6.383 23.641 22.094 1 95.12 47 ILE B C 1
ATOM 1927 O O . ILE B 1 47 ? 6.402 22.969 21.062 1 95.12 47 ILE B O 1
ATOM 1931 N N . ASP B 1 48 ? 6.98 24.859 22.25 1 96.56 48 ASP B N 1
ATOM 1932 C CA . ASP B 1 48 ? 7.742 25.453 21.156 1 96.56 48 ASP B CA 1
ATOM 1933 C C . ASP B 1 48 ? 8.938 24.594 20.781 1 96.56 48 ASP B C 1
ATOM 1935 O O . ASP B 1 48 ? 9.672 24.125 21.641 1 96.56 48 ASP B O 1
ATOM 1939 N N . GLY B 1 49 ? 9.031 24.344 19.469 1 94.25 49 GLY B N 1
ATOM 1940 C CA . GLY B 1 49 ? 10.141 23.547 18.984 1 94.25 49 GLY B CA 1
ATOM 1941 C C . GLY B 1 49 ? 9.82 22.062 18.953 1 94.25 49 GLY B C 1
ATOM 1942 O O . GLY B 1 49 ? 10.594 21.266 18.406 1 94.25 49 GLY B O 1
ATOM 1943 N N . VAL B 1 50 ? 8.695 21.719 19.516 1 92.94 50 VAL B N 1
ATOM 1944 C CA . VAL B 1 50 ? 8.289 20.328 19.578 1 92.94 50 VAL B CA 1
ATOM 1945 C C . VAL B 1 50 ? 7.035 20.109 18.734 1 92.94 50 VAL B C 1
ATOM 1947 O O . VAL B 1 50 ? 7.039 19.312 17.781 1 92.94 50 VAL B O 1
ATOM 1950 N N . ASN B 1 51 ? 6.02 20.891 18.984 1 93.5 51 ASN B N 1
ATOM 1951 C CA . ASN B 1 51 ? 4.777 20.797 18.219 1 93.5 51 ASN B CA 1
ATOM 1952 C C . ASN B 1 51 ? 4.809 21.672 16.969 1 93.5 51 ASN B C 1
ATOM 1954 O O . ASN B 1 51 ? 4.402 21.234 15.891 1 93.5 51 ASN B O 1
ATOM 1958 N N . TYR B 1 52 ? 5.266 22.844 17.219 1 95.94 52 TYR B N 1
ATOM 1959 C CA . TYR B 1 52 ? 5.508 23.844 16.172 1 95.94 52 TYR B CA 1
ATOM 1960 C C . TYR B 1 52 ? 6.629 24.797 16.594 1 95.94 52 TYR B C 1
ATOM 1962 O O . TYR B 1 52 ? 6.992 24.859 17.766 1 95.94 52 TYR B O 1
ATOM 1970 N N . PHE B 1 53 ? 7.227 25.406 15.625 1 96.44 53 PHE B N 1
ATOM 1971 C CA . PHE B 1 53 ? 7.902 26.656 15.914 1 96.44 53 PHE B CA 1
ATOM 1972 C C . PHE B 1 53 ? 6.914 27.828 15.906 1 96.44 53 PHE B C 1
ATOM 1974 O O . PHE B 1 53 ? 6.434 28.219 14.844 1 96.44 53 PHE B O 1
ATOM 1981 N N . PHE B 1 54 ? 6.66 28.266 17.141 1 98.06 54 PHE B N 1
ATOM 1982 C CA . PHE B 1 54 ? 5.723 29.375 17.219 1 98.06 54 PHE B CA 1
ATOM 1983 C C . PHE B 1 54 ? 6.438 30.719 17.047 1 98.06 54 PHE B C 1
ATOM 1985 O O . PHE B 1 54 ? 7.258 31.109 17.875 1 98.06 54 PHE B O 1
ATOM 1992 N N . ILE B 1 55 ? 6.09 31.375 16 1 97.88 55 ILE B N 1
ATOM 1993 C CA . ILE B 1 55 ? 6.766 32.625 15.68 1 97.88 55 ILE B CA 1
ATOM 1994 C C . ILE B 1 55 ? 5.734 33.688 15.305 1 97.88 55 ILE B C 1
ATOM 1996 O O . ILE B 1 55 ? 4.582 33.375 15.016 1 97.88 55 ILE B O 1
ATOM 2000 N N . ASP B 1 56 ? 6.098 34.938 15.383 1 97.75 56 ASP B N 1
ATOM 2001 C CA . ASP B 1 56 ? 5.137 35.969 15.039 1 97.75 56 ASP B CA 1
ATOM 2002 C C . ASP B 1 56 ? 5.062 36.156 13.523 1 97.75 56 ASP B C 1
ATOM 2004 O O . ASP B 1 56 ? 5.824 35.531 12.773 1 97.75 56 ASP B O 1
ATOM 2008 N N . LYS B 1 57 ? 4.176 36.906 13.094 1 97.75 57 LYS B N 1
ATOM 2009 C CA . LYS B 1 57 ? 3.902 37.094 11.672 1 97.75 57 LYS B CA 1
ATOM 2010 C C . LYS B 1 57 ? 5.102 37.719 10.961 1 97.75 57 LYS B C 1
ATOM 2012 O O . LYS B 1 57 ? 5.445 37.312 9.844 1 97.75 57 LYS B O 1
ATOM 2017 N N . ASP B 1 58 ? 5.695 38.719 11.555 1 97.81 58 ASP B N 1
ATOM 2018 C CA . ASP B 1 58 ? 6.84 39.375 10.93 1 97.81 58 ASP B CA 1
ATOM 2019 C C . ASP B 1 58 ? 7.984 38.375 10.703 1 97.81 58 ASP B C 1
ATOM 2021 O O . ASP B 1 58 ? 8.578 38.344 9.625 1 97.81 58 ASP B O 1
ATOM 2025 N N . GLU B 1 59 ? 8.273 37.656 11.688 1 97.25 59 GLU B N 1
ATOM 2026 C CA . GLU B 1 59 ? 9.305 36.656 11.57 1 97.25 59 GLU B CA 1
ATOM 2027 C C . GLU B 1 59 ? 8.953 35.625 10.477 1 97.25 59 GLU B C 1
ATOM 2029 O O . GLU B 1 59 ? 9.82 35.219 9.719 1 97.25 59 GLU B O 1
ATOM 2034 N N . PHE B 1 60 ? 7.75 35.219 10.445 1 98.06 60 PHE B N 1
ATOM 2035 C CA . PHE B 1 60 ? 7.297 34.25 9.445 1 98.06 60 PHE B CA 1
ATOM 2036 C C . PHE B 1 60 ? 7.488 34.812 8.039 1 98.06 60 PHE B C 1
ATOM 2038 O O . PHE B 1 60 ? 8.023 34.125 7.168 1 98.06 60 PHE B O 1
ATOM 2045 N N . LEU B 1 61 ? 7.082 36.031 7.801 1 97.31 61 LEU B N 1
ATOM 2046 C CA . LEU B 1 61 ? 7.203 36.688 6.496 1 97.31 61 LEU B CA 1
ATOM 2047 C C . LEU B 1 61 ? 8.664 36.812 6.082 1 97.31 61 LEU B C 1
ATOM 2049 O O . LEU B 1 61 ? 9 36.656 4.906 1 97.31 61 LEU B O 1
ATOM 2053 N N . ALA B 1 62 ? 9.477 37.062 7.023 1 97.12 62 ALA B N 1
ATOM 2054 C CA . ALA B 1 62 ? 10.914 37.125 6.746 1 97.12 62 ALA B CA 1
ATOM 2055 C C . ALA B 1 62 ? 11.43 35.781 6.246 1 97.12 62 ALA B C 1
ATOM 2057 O O . ALA B 1 62 ? 12.273 35.719 5.348 1 97.12 62 ALA B O 1
ATOM 2058 N N . LYS B 1 63 ? 10.984 34.75 6.801 1 95 63 LYS B N 1
ATOM 2059 C CA . LYS B 1 63 ? 11.391 33.406 6.395 1 95 63 LYS B CA 1
ATOM 2060 C C . LYS B 1 63 ? 10.898 33.094 4.988 1 95 63 LYS B C 1
ATOM 2062 O O . LYS B 1 63 ? 11.57 32.375 4.238 1 95 63 LYS B O 1
ATOM 2067 N N . ILE B 1 64 ? 9.703 33.5 4.629 1 95.38 64 ILE B N 1
ATOM 2068 C CA . ILE B 1 64 ? 9.219 33.375 3.262 1 95.38 64 ILE B CA 1
ATOM 2069 C C . ILE B 1 64 ? 10.18 34.062 2.297 1 95.38 64 ILE B C 1
ATOM 2071 O O . ILE B 1 64 ? 10.586 33.469 1.29 1 95.38 64 ILE B O 1
ATOM 2075 N N . ASP B 1 65 ? 10.594 35.219 2.635 1 95.69 65 ASP B N 1
ATOM 2076 C CA . ASP B 1 65 ? 11.453 36.062 1.778 1 95.69 65 ASP B CA 1
ATOM 2077 C C . ASP B 1 65 ? 12.82 35.406 1.597 1 95.69 65 ASP B C 1
ATOM 2079 O O . ASP B 1 65 ? 13.438 35.531 0.538 1 95.69 65 ASP B O 1
ATOM 2083 N N . SER B 1 66 ? 13.266 34.719 2.531 1 94.81 66 SER B N 1
ATOM 2084 C CA . SER B 1 66 ? 14.57 34.094 2.49 1 94.81 66 SER B CA 1
ATOM 2085 C C . SER B 1 66 ? 14.484 32.688 1.886 1 94.81 66 SER B C 1
ATOM 2087 O O . SER B 1 66 ? 15.469 31.953 1.884 1 94.81 66 SER B O 1
ATOM 2089 N N . ASN B 1 67 ? 13.328 32.25 1.478 1 92.62 67 ASN B N 1
ATOM 2090 C CA . ASN B 1 67 ? 13.094 30.969 0.845 1 92.62 67 ASN B CA 1
ATOM 2091 C C . ASN B 1 67 ? 13.438 29.812 1.783 1 92.62 67 ASN B C 1
ATOM 2093 O O . ASN B 1 67 ? 14.062 28.828 1.367 1 92.62 67 ASN B O 1
ATOM 2097 N N . ASP B 1 68 ? 12.984 29.891 2.988 1 91.38 68 ASP B N 1
ATOM 2098 C CA . ASP B 1 68 ? 13.328 28.922 4.02 1 91.38 68 ASP B CA 1
ATOM 2099 C C . ASP B 1 68 ? 12.266 27.828 4.117 1 91.38 68 ASP B C 1
ATOM 2101 O O . ASP B 1 68 ? 12.453 26.844 4.832 1 91.38 68 ASP B O 1
ATOM 2105 N N . PHE B 1 69 ? 11.18 28 3.369 1 94.44 69 PHE B N 1
ATOM 2106 C CA . PHE B 1 69 ? 10.086 27.047 3.49 1 94.44 69 PHE B CA 1
ATOM 2107 C C . PHE B 1 69 ? 10.008 26.156 2.258 1 94.44 69 PHE B C 1
ATOM 2109 O O . PHE B 1 69 ? 10.148 26.641 1.129 1 94.44 69 PHE B O 1
ATOM 2116 N N . LEU B 1 70 ? 9.836 24.844 2.555 1 93.44 70 LEU B N 1
ATOM 2117 C CA . LEU B 1 70 ? 9.453 23.938 1.484 1 93.44 70 LEU B CA 1
ATOM 2118 C C . LEU B 1 70 ? 8.094 24.312 0.911 1 93.44 70 LEU B C 1
ATOM 2120 O O . LEU B 1 70 ? 7.871 24.203 -0.297 1 93.44 70 LEU B O 1
ATOM 2124 N N . GLU B 1 71 ? 7.262 24.688 1.77 1 95.62 71 GLU B N 1
ATOM 2125 C CA . GLU B 1 71 ? 5.926 25.203 1.465 1 95.62 71 GLU B CA 1
ATOM 2126 C C . GLU B 1 71 ? 5.379 26.047 2.613 1 95.62 71 GLU B C 1
ATOM 2128 O O . GLU B 1 71 ? 5.895 25.984 3.732 1 95.62 71 GLU B O 1
ATOM 2133 N N . TYR B 1 72 ? 4.441 26.844 2.297 1 96.12 72 TYR B N 1
ATOM 2134 C CA . TYR B 1 72 ? 3.703 27.578 3.318 1 96.12 72 TYR B CA 1
ATOM 2135 C C . TYR B 1 72 ? 2.293 27.906 2.842 1 96.12 72 TYR B C 1
ATOM 2137 O O . TYR B 1 72 ? 2.018 27.891 1.641 1 96.12 72 TYR B O 1
ATOM 2145 N N . ALA B 1 73 ? 1.466 28.141 3.836 1 96.31 73 ALA B N 1
ATOM 2146 C CA . ALA B 1 73 ? 0.084 28.484 3.516 1 96.31 73 ALA B CA 1
ATOM 2147 C C . ALA B 1 73 ? -0.571 29.25 4.664 1 96.31 73 ALA B C 1
ATOM 2149 O O . ALA B 1 73 ? -0.062 29.25 5.785 1 96.31 73 ALA B O 1
ATOM 2150 N N . GLU B 1 74 ? -1.59 30 4.328 1 95.38 74 GLU B N 1
ATOM 2151 C CA . GLU B 1 74 ? -2.459 30.594 5.336 1 95.38 74 GLU B CA 1
ATOM 2152 C C . GLU B 1 74 ? -3.688 29.719 5.586 1 95.38 74 GLU B C 1
ATOM 2154 O O . GLU B 1 74 ? -4.402 29.359 4.648 1 95.38 74 GLU B O 1
ATOM 2159 N N . VAL B 1 75 ? -3.883 29.391 6.848 1 93.69 75 VAL B N 1
ATOM 2160 C CA . VAL B 1 75 ? -4.977 28.516 7.258 1 93.69 75 VAL B CA 1
ATOM 2161 C C . VAL B 1 75 ? -5.68 29.109 8.484 1 93.69 75 VAL B C 1
ATOM 2163 O O . VAL B 1 75 ? -5.047 29.344 9.516 1 93.69 75 VAL B O 1
ATOM 2166 N N . TYR B 1 76 ? -6.949 29.281 8.414 1 91.25 76 TYR B N 1
ATOM 2167 C CA . TYR B 1 76 ? -7.773 29.828 9.492 1 91.25 76 TYR B CA 1
ATOM 2168 C C . TYR B 1 76 ? -7.172 31.125 10.031 1 91.25 76 TYR B C 1
ATOM 2170 O O . TYR B 1 76 ? -7.137 31.328 11.25 1 91.25 76 TYR B O 1
ATOM 2178 N N . GLY B 1 77 ? -6.527 31.828 9.219 1 91.69 77 GLY B N 1
ATOM 2179 C CA . GLY B 1 77 ? -6.051 33.156 9.594 1 91.69 77 GLY B CA 1
ATOM 2180 C C . GLY B 1 77 ? -4.625 33.156 10.109 1 91.69 77 GLY B C 1
ATOM 2181 O O . GLY B 1 77 ? -4.09 34.188 10.484 1 91.69 77 GLY B O 1
ATOM 2182 N N . ASN B 1 78 ? -4.043 31.984 10.172 1 95.31 78 ASN B N 1
ATOM 2183 C CA . ASN B 1 78 ? -2.656 31.844 10.602 1 95.31 78 ASN B CA 1
ATOM 2184 C C . ASN B 1 78 ? -1.777 31.266 9.508 1 95.31 78 ASN B C 1
ATOM 2186 O O . ASN 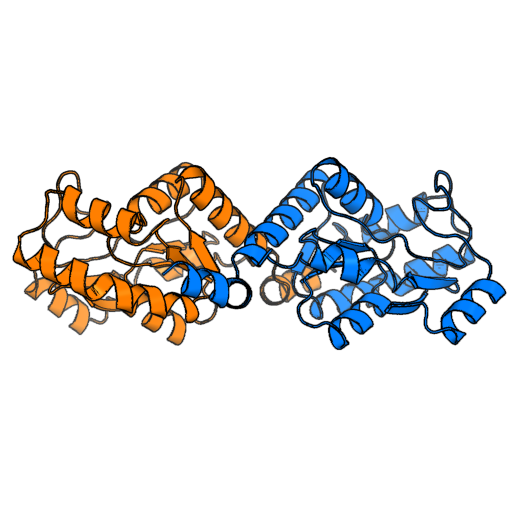B 1 78 ? -2.279 30.625 8.578 1 95.31 78 ASN B O 1
ATOM 2190 N N . TYR B 1 79 ? -0.518 31.578 9.641 1 97.5 79 TYR B N 1
ATOM 2191 C CA . TYR B 1 79 ? 0.422 31.031 8.672 1 97.5 79 TYR B CA 1
ATOM 2192 C C . TYR B 1 79 ? 1.064 29.75 9.188 1 97.5 79 TYR B C 1
ATOM 2194 O O . TYR B 1 79 ? 1.396 29.641 10.375 1 97.5 79 TYR B O 1
ATOM 2202 N N . TYR B 1 80 ? 1.164 28.844 8.312 1 97.44 80 TYR B N 1
ATOM 2203 C CA . TYR B 1 80 ? 1.905 27.609 8.555 1 97.44 80 TYR B CA 1
ATOM 2204 C C . TYR B 1 80 ? 2.959 27.391 7.473 1 97.44 80 TYR B C 1
ATOM 2206 O O . TYR B 1 80 ? 2.723 27.672 6.297 1 97.44 80 TYR B O 1
ATOM 2214 N N . GLY B 1 81 ? 4.133 26.875 7.875 1 96.75 81 GLY B N 1
ATOM 2215 C CA . GLY B 1 81 ? 5.195 26.609 6.914 1 96.75 81 GLY B CA 1
ATOM 2216 C C . GLY B 1 81 ? 6.102 25.469 7.324 1 96.75 81 GLY B C 1
ATOM 2217 O O . GLY B 1 81 ? 6.418 25.312 8.508 1 96.75 81 GLY B O 1
ATOM 2218 N N . THR B 1 82 ? 6.414 24.641 6.344 1 95.38 82 THR B N 1
ATOM 2219 C CA . THR B 1 82 ? 7.367 23.547 6.539 1 95.38 82 THR B CA 1
ATOM 2220 C C . THR B 1 82 ? 8.789 24.016 6.25 1 95.38 82 THR B C 1
ATOM 2222 O O . THR B 1 82 ? 9.109 24.375 5.117 1 95.38 82 THR B O 1
ATOM 2225 N N . PRO B 1 83 ? 9.617 23.969 7.246 1 90.69 83 PRO B N 1
ATOM 2226 C CA . PRO B 1 83 ? 11 24.359 6.984 1 90.69 83 PRO B CA 1
ATOM 2227 C C . PRO B 1 83 ? 11.688 23.469 5.953 1 90.69 83 PRO B C 1
ATOM 2229 O O . PRO B 1 83 ? 11.477 22.25 5.945 1 90.69 83 PRO B O 1
ATOM 2232 N N . LYS B 1 84 ? 12.531 24 5.043 1 85.44 84 LYS B N 1
ATOM 2233 C CA . LYS B 1 84 ? 13.195 23.297 3.941 1 85.44 84 LYS B CA 1
ATOM 2234 C C . LYS B 1 84 ? 14.438 22.562 4.426 1 85.44 84 LYS B C 1
ATOM 2236 O O . LYS B 1 84 ? 14.734 21.469 3.953 1 85.44 84 LYS B O 1
ATOM 2241 N N . SER B 1 85 ? 15.234 23.031 5.168 1 74.31 85 SER B N 1
ATOM 2242 C CA . SER B 1 85 ? 16.641 22.719 5.391 1 74.31 85 SER B CA 1
ATOM 2243 C C . SER B 1 85 ? 16.812 21.25 5.746 1 74.31 85 SER B C 1
ATOM 2245 O O . SER B 1 85 ? 17.625 20.547 5.125 1 74.31 85 SER B O 1
ATOM 2247 N N . LYS B 1 86 ? 16.047 20.609 6.621 1 86.38 86 LYS B N 1
ATOM 2248 C CA . LYS B 1 86 ? 16.453 19.344 7.219 1 86.38 86 LYS B CA 1
ATOM 2249 C C . LYS B 1 86 ? 15.727 18.1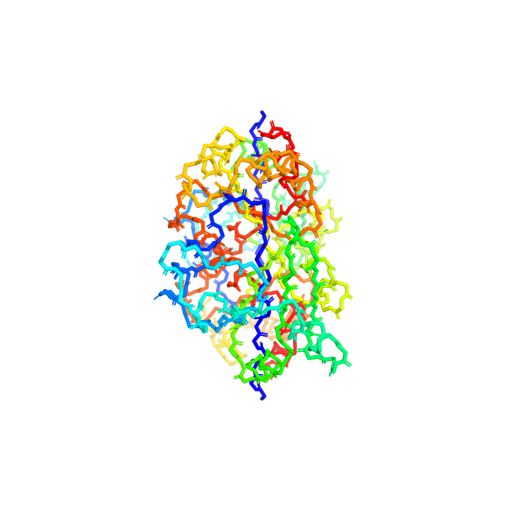72 6.57 1 86.38 86 LYS B C 1
ATOM 2251 O O . LYS B 1 86 ? 16.219 17.047 6.566 1 86.38 86 LYS B O 1
ATOM 2256 N N . VAL B 1 87 ? 14.734 18.375 5.746 1 91.62 87 VAL B N 1
ATOM 2257 C CA . VAL B 1 87 ? 13.875 17.328 5.234 1 91.62 87 VAL B CA 1
ATOM 2258 C C . VAL B 1 87 ? 14.648 16.469 4.234 1 91.62 87 VAL B C 1
ATOM 2260 O O . VAL B 1 87 ? 14.734 15.242 4.391 1 91.62 87 VAL B O 1
ATOM 2263 N N . PHE B 1 88 ? 15.273 17.031 3.307 1 89.31 88 PHE B N 1
ATOM 2264 C CA . PHE B 1 88 ? 15.961 16.297 2.246 1 89.31 88 PHE B CA 1
ATOM 2265 C C . PHE B 1 88 ? 17.203 15.586 2.787 1 89.31 88 PHE B C 1
ATOM 2267 O O . PHE B 1 88 ? 17.531 14.477 2.35 1 89.31 88 PHE B O 1
ATOM 2274 N N . GLU B 1 89 ? 17.859 16.266 3.703 1 92 89 GLU B N 1
ATOM 2275 C CA . GLU B 1 89 ? 19.016 15.633 4.336 1 92 89 GLU B CA 1
ATOM 2276 C C . GLU B 1 89 ? 18.625 14.336 5.031 1 92 89 GLU B C 1
ATOM 2278 O O . GLU B 1 89 ? 19.297 13.312 4.875 1 92 89 GLU B O 1
ATOM 2283 N N . VAL B 1 90 ? 17.562 14.422 5.738 1 95 90 VAL B N 1
ATOM 2284 C CA . VAL B 1 90 ? 17.109 13.25 6.477 1 95 90 VAL B CA 1
ATOM 2285 C C . VAL B 1 90 ? 16.672 12.164 5.5 1 95 90 VAL B C 1
ATOM 2287 O O . VAL B 1 90 ? 17.047 11 5.66 1 95 90 VAL B O 1
ATOM 2290 N N . LEU B 1 91 ? 15.984 12.492 4.465 1 94.25 91 LEU B N 1
ATOM 2291 C CA . LEU B 1 91 ? 15.562 11.539 3.441 1 94.25 91 LEU B CA 1
ATOM 2292 C C . LEU B 1 91 ? 16.781 10.844 2.822 1 94.25 91 LEU B C 1
ATOM 2294 O O . LEU B 1 91 ? 16.766 9.625 2.635 1 94.25 91 LEU B O 1
ATOM 2298 N N . GLU B 1 92 ? 17.766 11.625 2.541 1 92.69 92 GLU B N 1
ATOM 2299 C CA . GLU B 1 92 ? 18.969 11.102 1.895 1 92.69 92 GLU B CA 1
ATOM 2300 C C . GLU B 1 92 ? 19.719 10.141 2.814 1 92.69 92 GLU B C 1
ATOM 2302 O O . GLU B 1 92 ? 20.438 9.258 2.346 1 92.69 92 GLU B O 1
ATOM 2307 N N . SER B 1 93 ? 19.531 10.312 4.074 1 94.62 93 SER B N 1
ATOM 2308 C CA . SER B 1 93 ? 20.172 9.422 5.039 1 94.62 93 SER B CA 1
ATOM 2309 C C . SER B 1 93 ? 19.453 8.078 5.109 1 94.62 93 SER B C 1
ATOM 2311 O O . SER B 1 93 ? 19.906 7.16 5.797 1 94.62 93 SER B O 1
ATOM 2313 N N . GLY B 1 94 ? 18.25 7.941 4.484 1 93.81 94 GLY B N 1
ATOM 2314 C CA . GLY B 1 94 ? 17.5 6.699 4.453 1 93.81 94 GLY B CA 1
ATOM 2315 C C . GLY B 1 94 ? 16.359 6.668 5.445 1 93.81 94 GLY B C 1
ATOM 2316 O O . GLY B 1 94 ? 15.602 5.695 5.496 1 93.81 94 GLY B O 1
ATOM 2317 N N . LYS B 1 95 ? 16.234 7.738 6.18 1 96.25 95 LYS B N 1
ATOM 2318 C CA . LYS B 1 95 ? 15.188 7.809 7.199 1 96.25 95 LYS B CA 1
ATOM 2319 C C . LYS B 1 95 ? 13.891 8.375 6.621 1 96.25 95 LYS B C 1
ATOM 2321 O O . LYS B 1 95 ? 13.922 9.336 5.844 1 96.25 95 LYS B O 1
ATOM 2326 N N . ASP B 1 96 ? 12.758 7.723 6.969 1 97.38 96 ASP B N 1
ATOM 2327 C CA . ASP B 1 96 ? 11.461 8.234 6.543 1 97.38 96 ASP B CA 1
ATOM 2328 C C . ASP B 1 96 ? 11.133 9.555 7.238 1 97.38 96 ASP B C 1
ATOM 2330 O O . ASP B 1 96 ? 11.516 9.766 8.391 1 97.38 96 ASP B O 1
ATOM 2334 N N . VAL B 1 97 ? 10.469 10.406 6.5 1 97.06 97 VAL B N 1
ATOM 2335 C CA . VAL B 1 97 ? 10.109 11.727 7.012 1 97.06 97 VAL B CA 1
ATOM 2336 C C . VAL B 1 97 ? 8.586 11.898 6.965 1 97.06 97 VAL B C 1
ATOM 2338 O O . VAL B 1 97 ? 7.949 11.531 5.977 1 97.06 97 VAL B O 1
ATOM 2341 N N . ILE B 1 98 ? 8.023 12.445 8.008 1 97.69 98 ILE B N 1
ATOM 2342 C CA . ILE B 1 98 ? 6.613 12.805 8.047 1 97.69 98 ILE B CA 1
ATOM 2343 C C . ILE B 1 98 ? 6.465 14.32 8.008 1 97.69 98 ILE B C 1
ATOM 2345 O O . ILE B 1 98 ? 7.137 15.039 8.758 1 97.69 98 ILE B O 1
ATOM 2349 N N . LEU B 1 99 ? 5.703 14.781 7.117 1 97.25 99 LEU B N 1
ATOM 2350 C CA . LEU B 1 99 ? 5.145 16.125 7.164 1 97.25 99 LEU B CA 1
ATOM 2351 C C . LEU B 1 99 ? 3.682 16.094 7.594 1 97.25 99 LEU B C 1
ATOM 2353 O O . LEU B 1 99 ? 2.832 15.562 6.871 1 97.25 99 LEU B O 1
ATOM 2357 N N . GLU B 1 100 ? 3.391 16.578 8.789 1 97 100 GLU B N 1
ATOM 2358 C CA . GLU B 1 100 ? 2.014 16.766 9.234 1 97 100 GLU B CA 1
ATOM 2359 C C . GLU B 1 100 ? 1.546 18.188 8.969 1 97 100 GLU B C 1
ATOM 2361 O O . GLU B 1 100 ? 1.817 19.094 9.766 1 97 100 GLU B O 1
ATOM 2366 N N . ILE B 1 101 ? 0.851 18.359 7.801 1 97 101 ILE B N 1
ATOM 2367 C CA . ILE B 1 101 ? 0.573 19.719 7.359 1 97 101 ILE B CA 1
ATOM 2368 C C . ILE B 1 101 ? -0.869 19.828 6.871 1 97 101 ILE B C 1
ATOM 2370 O O . ILE B 1 101 ? -1.57 18.812 6.77 1 97 101 ILE B O 1
ATOM 2374 N N . ASP B 1 102 ? -1.271 21.094 6.656 1 96.06 102 ASP B N 1
ATOM 2375 C CA . ASP B 1 102 ? -2.641 21.297 6.195 1 96.06 102 ASP B CA 1
ATOM 2376 C C . ASP B 1 102 ? -2.793 20.906 4.727 1 96.06 102 ASP B C 1
ATOM 2378 O O . ASP B 1 102 ? -1.81 20.562 4.07 1 96.06 102 ASP B O 1
ATOM 2382 N N . ILE B 1 103 ? -3.963 20.938 4.262 1 97.25 103 ILE B N 1
ATOM 2383 C CA . ILE B 1 103 ? -4.328 20.438 2.938 1 97.25 103 ILE B CA 1
ATOM 2384 C C . ILE B 1 103 ? -3.676 21.297 1.863 1 97.25 103 ILE B C 1
ATOM 2386 O O . ILE B 1 103 ? -3.143 20.781 0.879 1 97.25 103 ILE B O 1
ATOM 2390 N N . GLN B 1 104 ? -3.697 22.594 2.053 1 95.94 104 GLN B N 1
ATOM 2391 C CA . GLN B 1 104 ? -3.09 23.5 1.072 1 95.94 104 GLN B CA 1
ATOM 2392 C C . GLN B 1 104 ? -1.599 23.203 0.917 1 95.94 104 GLN B C 1
ATOM 2394 O O . GLN B 1 104 ? -1.098 23.094 -0.203 1 95.94 104 GLN B O 1
ATOM 2399 N N . GLY B 1 105 ? -0.941 23.141 2.025 1 96.31 105 GLY B N 1
ATOM 2400 C CA . GLY B 1 105 ? 0.476 22.812 1.996 1 96.31 105 GLY B CA 1
ATOM 2401 C C . GLY B 1 105 ? 0.764 21.469 1.348 1 96.31 105 GLY B C 1
ATOM 2402 O O . GLY B 1 105 ? 1.711 21.344 0.568 1 96.31 105 GLY B O 1
ATOM 2403 N N . ALA B 1 106 ? -0.027 20.484 1.644 1 97.62 106 ALA B N 1
ATOM 2404 C CA . ALA B 1 106 ? 0.151 19.156 1.092 1 97.62 106 ALA B CA 1
ATOM 2405 C C . ALA B 1 106 ? 0.031 19.156 -0.429 1 97.62 106 ALA B C 1
ATOM 2407 O O . ALA B 1 106 ? 0.815 18.516 -1.125 1 97.62 106 ALA B O 1
ATOM 2408 N N . LEU B 1 107 ? -0.951 19.859 -0.936 1 97 107 LEU B N 1
ATOM 2409 C CA . LEU B 1 107 ? -1.168 19.906 -2.377 1 97 107 LEU B CA 1
ATOM 2410 C C . LEU B 1 107 ? -0.015 20.609 -3.078 1 97 107 LEU B C 1
ATOM 2412 O O . LEU B 1 107 ? 0.363 20.25 -4.191 1 97 107 LEU B O 1
ATOM 2416 N N . LYS B 1 108 ? 0.587 21.625 -2.398 1 96.31 108 LYS B N 1
ATOM 2417 C CA . LYS B 1 108 ? 1.788 22.266 -2.922 1 96.31 108 LYS B CA 1
ATOM 2418 C C . LYS B 1 108 ? 2.953 21.281 -2.992 1 96.31 108 LYS B C 1
ATOM 2420 O O . LYS B 1 108 ? 3.672 21.234 -3.992 1 96.31 108 LYS B O 1
ATOM 2425 N N . ILE B 1 109 ? 3.109 20.516 -1.943 1 96.06 109 ILE B N 1
ATOM 2426 C CA . ILE B 1 109 ? 4.18 19.516 -1.905 1 96.06 109 ILE B CA 1
ATOM 2427 C C . ILE B 1 109 ? 3.957 18.469 -2.994 1 96.06 109 ILE B C 1
ATOM 2429 O O . ILE B 1 109 ? 4.902 18.062 -3.668 1 96.06 109 ILE B O 1
ATOM 2433 N N . LYS B 1 110 ? 2.725 18.047 -3.152 1 97 110 LYS B N 1
ATOM 2434 C CA . LYS B 1 110 ? 2.4 17.016 -4.137 1 97 110 LYS B CA 1
ATOM 2435 C C . LYS B 1 110 ? 2.801 17.453 -5.543 1 97 110 LYS B C 1
ATOM 2437 O O . LYS B 1 110 ? 3.287 16.656 -6.34 1 97 110 LYS B O 1
ATOM 2442 N N . SER B 1 111 ? 2.611 18.703 -5.844 1 95.44 111 SER B N 1
ATOM 2443 C CA . SER B 1 111 ? 2.984 19.25 -7.145 1 95.44 111 SER B CA 1
ATOM 2444 C C . SER B 1 111 ? 4.5 19.297 -7.312 1 95.44 111 SER B C 1
ATOM 2446 O O . SER B 1 111 ? 5.02 19.016 -8.391 1 95.44 111 SER B O 1
ATOM 2448 N N . ALA B 1 112 ? 5.207 19.547 -6.23 1 91.38 112 ALA B N 1
ATOM 2449 C CA . ALA B 1 112 ? 6.656 19.734 -6.281 1 91.38 112 ALA B CA 1
ATOM 2450 C C . ALA B 1 112 ? 7.375 18.391 -6.129 1 91.38 112 ALA B C 1
ATOM 2452 O O . ALA B 1 112 ? 8.469 18.203 -6.672 1 91.38 112 ALA B O 1
ATOM 2453 N N . TYR B 1 113 ? 6.828 17.531 -5.371 1 91.31 113 TYR B N 1
ATOM 2454 C CA . TYR B 1 113 ? 7.418 16.234 -5.047 1 91.31 113 TYR B CA 1
ATOM 2455 C C . TYR B 1 113 ? 6.398 15.117 -5.199 1 91.31 113 TYR B C 1
ATOM 2457 O O . TYR B 1 113 ? 5.988 14.508 -4.211 1 91.31 113 TYR B O 1
ATOM 2465 N N . PRO B 1 114 ? 6.152 14.742 -6.414 1 92.44 114 PRO B N 1
ATOM 2466 C CA . PRO B 1 114 ? 5.066 13.797 -6.668 1 92.44 114 PRO B CA 1
ATOM 2467 C C . PRO B 1 114 ? 5.387 12.383 -6.18 1 92.44 114 PRO B C 1
ATOM 2469 O O . PRO B 1 114 ? 4.492 11.539 -6.102 1 92.44 114 PRO B O 1
ATOM 2472 N N . ASP B 1 115 ? 6.59 12.109 -5.762 1 92.44 115 ASP B N 1
ATOM 2473 C CA . ASP B 1 115 ? 6.969 10.766 -5.336 1 92.44 115 ASP B CA 1
ATOM 2474 C C . ASP B 1 115 ? 6.652 10.555 -3.857 1 92.44 115 ASP B C 1
ATOM 2476 O O . ASP B 1 115 ? 6.832 9.453 -3.332 1 92.44 115 ASP B O 1
ATOM 2480 N N . GLY B 1 116 ? 6.25 11.594 -3.197 1 96.56 116 GLY B N 1
ATOM 2481 C CA . GLY B 1 116 ? 5.816 11.445 -1.816 1 96.56 116 GLY B CA 1
ATOM 2482 C C . GLY B 1 116 ? 4.582 10.578 -1.671 1 96.56 116 GLY B C 1
ATOM 2483 O O . GLY B 1 116 ? 3.918 10.258 -2.662 1 96.56 116 GLY B O 1
ATOM 2484 N N . VAL B 1 117 ? 4.375 10.07 -0.473 1 98.5 117 VAL B N 1
ATOM 2485 C CA . VAL B 1 117 ? 3.178 9.312 -0.123 1 98.5 117 VAL B CA 1
ATOM 2486 C C . VAL B 1 117 ? 2.189 10.211 0.611 1 98.5 117 VAL B C 1
ATOM 2488 O O . VAL B 1 117 ? 2.465 10.672 1.724 1 98.5 117 VAL B O 1
ATOM 2491 N N . PHE B 1 118 ? 1.047 10.469 0.022 1 98.75 118 PHE B N 1
ATOM 2492 C CA . PHE B 1 118 ? 0.084 11.422 0.55 1 98.75 118 PHE B CA 1
ATOM 2493 C C . PHE B 1 118 ? -1.1 10.711 1.188 1 98.75 118 PHE B C 1
ATOM 2495 O O . PHE B 1 118 ? -1.842 10 0.507 1 98.75 118 PHE B O 1
ATOM 2502 N N . ILE B 1 119 ? -1.294 10.898 2.492 1 98.88 119 ILE B N 1
ATOM 2503 C CA . ILE B 1 119 ? -2.299 10.211 3.291 1 98.88 119 ILE B CA 1
ATOM 2504 C C . ILE B 1 119 ? -3.268 11.219 3.895 1 98.88 119 ILE B C 1
ATOM 2506 O O . ILE B 1 119 ? -2.852 12.141 4.605 1 98.88 119 ILE B O 1
ATOM 2510 N N . PHE B 1 120 ? -4.516 11.102 3.596 1 98.69 120 PHE B N 1
ATOM 2511 C CA . PHE B 1 120 ? -5.578 11.938 4.141 1 98.69 120 PHE B CA 1
ATOM 2512 C C . PHE B 1 120 ? -6.234 11.273 5.34 1 98.69 120 PHE B C 1
ATOM 2514 O O . PHE B 1 120 ? -6.828 10.195 5.215 1 98.69 120 PHE B O 1
ATOM 2521 N N . ILE B 1 121 ? -6.172 11.875 6.527 1 98.31 121 ILE B N 1
ATOM 2522 C CA . ILE B 1 121 ? -6.816 11.344 7.719 1 98.31 121 ILE B CA 1
ATOM 2523 C C . ILE B 1 121 ? -8.25 11.867 7.805 1 98.31 121 ILE B C 1
ATOM 2525 O O . ILE B 1 121 ? -8.484 13.078 7.738 1 98.31 121 ILE B O 1
ATOM 2529 N N . LEU B 1 122 ? -9.18 10.984 7.938 1 97.25 122 LEU B N 1
ATOM 2530 C CA . LEU B 1 122 ? -10.602 11.32 8.039 1 97.25 122 LEU B CA 1
ATOM 2531 C C . LEU B 1 122 ? -11.125 11.031 9.445 1 97.25 122 LEU B C 1
ATOM 2533 O O . LEU B 1 122 ? -10.68 10.078 10.094 1 97.25 122 LEU B O 1
ATOM 2537 N N . PRO B 1 123 ? -12.062 11.891 9.914 1 95.62 123 PRO B N 1
ATOM 2538 C CA . PRO B 1 123 ? -12.773 11.523 11.133 1 95.62 123 PRO B CA 1
ATOM 2539 C C . PRO B 1 123 ? -13.766 10.375 10.914 1 95.62 123 PRO B C 1
ATOM 2541 O O . PRO B 1 123 ? -14.07 10.031 9.773 1 95.62 123 PRO B O 1
ATOM 2544 N N . PRO B 1 124 ? -14.203 9.758 12.008 1 94.5 124 PRO B N 1
ATOM 2545 C CA . PRO B 1 124 ? -15.188 8.688 11.82 1 94.5 124 PRO B CA 1
ATOM 2546 C C . PRO B 1 124 ? -16.531 9.203 11.289 1 94.5 124 PRO B C 1
ATOM 2548 O O . PRO B 1 124 ? -17.25 8.461 10.633 1 94.5 124 PRO B O 1
ATOM 2551 N N . SER B 1 125 ? -16.828 10.398 11.633 1 92.81 125 SER B N 1
ATOM 2552 C CA . SER B 1 125 ? -18.062 11.031 11.172 1 92.81 125 SER B CA 1
ATOM 2553 C C . SER B 1 125 ? -17.969 12.555 11.273 1 92.81 125 SER B C 1
ATOM 2555 O O . SER B 1 125 ? -17.078 13.086 11.953 1 92.81 125 SER B O 1
ATOM 2557 N N . MET B 1 126 ? -18.906 13.156 10.547 1 91 126 MET B N 1
ATOM 2558 C CA . MET B 1 126 ? -18.969 14.609 10.633 1 91 126 MET B CA 1
ATOM 2559 C C . MET B 1 126 ? -19.344 15.055 12.039 1 91 126 MET B C 1
ATOM 2561 O O . MET B 1 126 ? -18.828 16.062 12.539 1 91 126 MET B O 1
ATOM 2565 N N . GLU B 1 127 ? -20.188 14.32 12.602 1 93.19 127 GLU B N 1
ATOM 2566 C CA . GLU B 1 127 ? -20.625 14.633 13.961 1 93.19 127 GLU B CA 1
ATOM 2567 C C . GLU B 1 127 ? -19.453 14.57 14.938 1 93.19 127 GLU B C 1
ATOM 2569 O O . GLU B 1 127 ? -19.281 15.477 15.758 1 93.19 127 GLU B O 1
ATOM 2574 N N . GLU B 1 128 ? -18.734 13.539 14.789 1 93.75 128 GLU B N 1
ATOM 2575 C CA . GLU B 1 128 ? -17.562 13.398 15.656 1 93.75 128 GLU B CA 1
ATOM 2576 C C . GLU B 1 128 ? -16.547 14.508 15.398 1 93.75 128 GLU B C 1
ATOM 2578 O O . GLU B 1 128 ? -15.93 15.016 16.328 1 93.75 128 GLU B O 1
ATOM 2583 N N . LEU B 1 129 ? -16.359 14.883 14.188 1 94.06 129 LEU B N 1
ATOM 2584 C CA . LEU B 1 129 ? -15.445 15.969 13.828 1 94.06 129 LEU B CA 1
ATOM 2585 C C . LEU B 1 129 ? -15.859 17.266 14.5 1 94.06 129 LEU B C 1
ATOM 2587 O O . LEU B 1 129 ? -15.031 17.938 15.125 1 94.06 129 LEU B O 1
ATOM 2591 N N . ARG B 1 130 ? -17.109 17.609 14.43 1 92.25 130 ARG B N 1
ATOM 2592 C CA . ARG B 1 130 ? -17.625 18.828 15.047 1 92.25 130 ARG B CA 1
ATOM 2593 C C . ARG B 1 130 ? -17.422 18.797 16.562 1 92.25 130 ARG B C 1
ATOM 2595 O O . ARG B 1 130 ? -17.047 19.812 17.156 1 92.25 130 ARG B O 1
ATOM 2602 N N . TYR B 1 131 ? -17.703 17.672 17.062 1 94.25 131 TYR B N 1
ATOM 2603 C CA . TYR B 1 131 ? -17.531 17.5 18.5 1 94.25 131 TYR B CA 1
ATOM 2604 C C . TYR B 1 131 ? -16.094 17.766 18.922 1 94.25 131 TYR B C 1
ATOM 2606 O O . TYR B 1 131 ? -15.844 18.516 19.875 1 94.25 131 TYR B O 1
ATOM 2614 N N . ARG B 1 132 ? -15.164 17.188 18.172 1 91.38 132 ARG B N 1
ATOM 2615 C CA . ARG B 1 132 ? -13.742 17.344 18.484 1 91.38 132 ARG B CA 1
ATOM 2616 C C . ARG B 1 132 ? -13.312 18.797 18.359 1 91.38 132 ARG B C 1
ATOM 2618 O O . ARG B 1 132 ? -12.547 19.312 19.172 1 91.38 132 ARG B O 1
ATOM 2625 N N . ILE B 1 133 ? -13.742 19.5 17.312 1 90.88 133 ILE B N 1
ATOM 2626 C CA . ILE B 1 133 ? -13.391 20.906 17.094 1 90.88 133 ILE B CA 1
ATOM 2627 C C . ILE B 1 133 ? -13.938 21.766 18.219 1 90.88 133 ILE B C 1
ATOM 2629 O O . ILE B 1 133 ? -13.234 22.641 18.734 1 90.88 133 ILE B O 1
ATOM 2633 N N . THR B 1 134 ? -15.117 21.438 18.672 1 91.5 134 THR B N 1
ATOM 2634 C CA . THR B 1 134 ? -15.797 22.25 19.672 1 91.5 134 THR B CA 1
ATOM 2635 C C . THR B 1 134 ? -15.211 22 21.062 1 91.5 134 THR B C 1
ATOM 2637 O O . THR B 1 134 ? -15.141 22.922 21.875 1 91.5 134 THR B O 1
ATOM 2640 N N . ASN B 1 135 ? -14.758 20.828 21.375 1 89.75 135 ASN B N 1
ATOM 2641 C CA . ASN B 1 135 ? -14.383 20.453 22.734 1 89.75 135 ASN B CA 1
ATOM 2642 C C . ASN B 1 135 ? -12.891 20.641 22.969 1 89.75 135 ASN B C 1
ATOM 2644 O O . ASN B 1 135 ? -12.375 20.266 24.031 1 89.75 135 ASN B O 1
ATOM 2648 N N . ARG B 1 136 ? -12.188 21.188 22.047 1 83.19 136 ARG B N 1
ATOM 2649 C CA . ARG B 1 136 ? -10.758 21.438 22.219 1 83.19 136 ARG B CA 1
ATOM 2650 C C . ARG B 1 136 ? -10.516 22.531 23.25 1 83.19 136 ARG B C 1
ATOM 2652 O O . ARG B 1 136 ? -9.445 22.594 23.859 1 83.19 136 ARG B O 1
ATOM 2659 N N . GLY B 1 137 ? -11.508 23.359 23.484 1 78.31 137 GLY B N 1
ATOM 2660 C CA . GLY B 1 137 ? -11.477 24.375 24.531 1 78.31 137 GLY B CA 1
ATOM 2661 C C . GLY B 1 137 ? -10.438 25.453 24.281 1 78.31 137 GLY B C 1
ATOM 2662 O O . GLY B 1 137 ? -10.148 26.266 25.156 1 78.31 137 GLY B O 1
ATOM 2663 N N . SER B 1 138 ? -9.719 25.453 23.203 1 79 138 SER B N 1
ATOM 2664 C CA . SER B 1 138 ? -8.633 26.391 22.969 1 79 138 SER B CA 1
ATOM 2665 C C . SER B 1 138 ? -9.016 27.406 21.891 1 79 138 SER B C 1
ATOM 2667 O O . SER B 1 138 ? -8.219 28.281 21.547 1 79 138 SER B O 1
ATOM 2669 N N . GLU B 1 139 ? -10.203 27.344 21.375 1 82.88 139 GLU B N 1
ATOM 2670 C CA . GLU B 1 139 ? -10.594 28.172 20.234 1 82.88 139 GLU B CA 1
ATOM 2671 C C . GLU B 1 139 ? -11.477 29.344 20.688 1 82.88 139 GLU B C 1
ATOM 2673 O O . GLU B 1 139 ? -12.242 29.203 21.656 1 82.88 139 GLU B O 1
ATOM 2678 N N . THR B 1 140 ? -11.273 30.453 20.016 1 86.94 140 THR B N 1
ATOM 2679 C CA . THR B 1 140 ? -12.25 31.531 20.156 1 86.94 140 THR B CA 1
ATOM 2680 C C . THR B 1 140 ? -13.531 31.203 19.391 1 86.94 140 THR B C 1
ATOM 2682 O O . THR B 1 140 ? -13.539 30.328 18.531 1 86.94 140 THR B O 1
ATOM 2685 N N . PRO B 1 141 ? -14.594 31.906 19.844 1 90.06 141 PRO B N 1
ATOM 2686 C CA . PRO B 1 141 ? -15.828 31.688 19.094 1 90.06 141 PRO B CA 1
ATOM 2687 C C . PRO B 1 141 ? -15.664 31.906 17.578 1 90.06 141 PRO B C 1
ATOM 2689 O O . PRO B 1 141 ? -16.203 31.156 16.781 1 90.06 141 PRO B O 1
ATOM 2692 N N . GLU B 1 142 ? -14.93 32.906 17.234 1 90.44 142 GLU B N 1
ATOM 2693 C CA . GLU B 1 142 ? -14.711 33.219 15.828 1 90.44 142 GLU B CA 1
ATOM 2694 C C . GLU B 1 142 ? -13.898 32.125 15.141 1 90.44 142 GLU B C 1
ATOM 2696 O O . GLU B 1 142 ? -14.25 31.688 14.039 1 90.44 142 GLU B O 1
ATOM 2701 N N . SER B 1 143 ? -12.828 31.719 15.719 1 88.25 143 SER B N 1
ATOM 2702 C CA . SER B 1 143 ? -11.984 30.672 15.156 1 88.25 143 SER B CA 1
ATOM 2703 C C . SER B 1 143 ? -12.734 29.344 15.062 1 88.25 143 SER B C 1
ATOM 2705 O O . SER B 1 143 ? -12.578 28.594 14.094 1 88.25 143 SER B O 1
ATOM 2707 N N . LEU B 1 144 ? -13.539 29.094 16.031 1 89.5 144 LEU B N 1
ATOM 2708 C CA . LEU B 1 144 ? -14.359 27.891 16.062 1 89.5 144 LEU B CA 1
ATOM 2709 C C . LEU B 1 144 ? -15.336 27.875 14.883 1 89.5 144 LEU B C 1
ATOM 2711 O O . LEU B 1 144 ? -15.445 26.875 14.172 1 89.5 144 LEU B O 1
ATOM 2715 N N . LYS B 1 145 ? -15.992 29 14.734 1 91.12 145 LYS B N 1
ATOM 2716 C CA . LYS B 1 145 ? -16.938 29.125 13.625 1 91.12 145 LYS B CA 1
ATOM 2717 C C . LYS B 1 145 ? -16.25 28.922 12.281 1 91.12 145 LYS B C 1
ATOM 2719 O O . LYS B 1 145 ? -16.766 28.203 11.422 1 91.12 145 LYS B O 1
ATOM 2724 N N . THR B 1 146 ? -15.164 29.5 12.094 1 91.31 146 THR B N 1
ATOM 2725 C CA . THR B 1 146 ? -14.406 29.406 10.852 1 91.31 146 THR B CA 1
ATOM 2726 C C . THR B 1 146 ? -14.023 27.953 10.578 1 91.31 146 THR B C 1
ATOM 2728 O O . THR B 1 146 ? -14.195 27.453 9.461 1 91.31 146 THR B O 1
ATOM 2731 N N . ARG B 1 147 ? -13.516 27.297 11.555 1 90.5 147 ARG B N 1
ATOM 2732 C CA . ARG B 1 147 ? -13.07 25.922 11.398 1 90.5 147 ARG B CA 1
ATOM 2733 C C . ARG B 1 147 ? -14.25 25 11.117 1 90.5 147 ARG B C 1
ATOM 2735 O O . ARG B 1 147 ? -14.156 24.094 10.273 1 90.5 147 ARG B O 1
ATOM 2742 N N . LEU B 1 148 ? -15.344 25.219 11.758 1 91 148 LEU B N 1
ATOM 2743 C CA . LEU B 1 148 ? -16.531 24.406 11.555 1 91 148 LEU B CA 1
ATOM 2744 C C . LEU B 1 148 ? -17.094 24.594 10.156 1 91 148 LEU B C 1
ATOM 2746 O O . LEU B 1 148 ? -17.516 23.641 9.5 1 91 148 LEU B O 1
ATOM 2750 N N . ASN B 1 149 ? -17.047 25.781 9.664 1 90.62 149 ASN B N 1
ATOM 2751 C CA . ASN B 1 149 ? -17.562 26.094 8.344 1 90.62 149 ASN B CA 1
ATOM 2752 C C . ASN B 1 149 ? -16.719 25.469 7.234 1 90.62 149 ASN B C 1
ATOM 2754 O O . ASN B 1 149 ? -17.234 25.094 6.184 1 90.62 149 ASN B O 1
ATOM 2758 N N . SER B 1 150 ? -15.508 25.234 7.461 1 92.06 150 SER B N 1
ATOM 2759 C CA . SER B 1 150 ? -14.57 24.781 6.438 1 92.06 150 SER B CA 1
ATOM 2760 C C . SER B 1 150 ? -14.516 23.25 6.375 1 92.06 150 SER B C 1
ATOM 2762 O O . SER B 1 150 ? -14.094 22.688 5.367 1 92.06 150 SER B O 1
ATOM 2764 N N . ALA B 1 151 ? -14.938 22.594 7.324 1 87.81 151 ALA B N 1
ATOM 2765 C CA . ALA B 1 151 ? -14.703 21.172 7.539 1 87.81 151 ALA B CA 1
ATOM 2766 C C . ALA B 1 151 ? -15.242 20.344 6.375 1 87.81 151 ALA B C 1
ATOM 2768 O O . ALA B 1 151 ? -14.562 19.438 5.871 1 87.81 151 ALA B O 1
ATOM 2769 N N . TYR B 1 152 ? -16.359 20.656 5.887 1 83.62 152 TYR B N 1
ATOM 2770 C CA . TYR B 1 152 ? -16.969 19.906 4.805 1 83.62 152 TYR B CA 1
ATOM 2771 C C . TYR B 1 152 ? -16.156 20 3.529 1 83.62 152 TYR B C 1
ATOM 2773 O O . TYR B 1 152 ? -15.859 19 2.883 1 83.62 152 TYR B O 1
ATOM 2781 N N . GLU B 1 153 ? -15.883 21.203 3.197 1 90.12 153 GLU B N 1
ATOM 2782 C CA . GLU B 1 153 ? -15.102 21.438 1.984 1 90.12 153 GLU B CA 1
ATOM 2783 C C . GLU B 1 153 ? -13.742 20.75 2.07 1 90.12 153 GLU B C 1
ATOM 2785 O O . GLU B 1 153 ? -13.227 20.25 1.068 1 90.12 153 GLU B O 1
ATOM 2790 N N . GLU B 1 154 ? -13.211 20.719 3.152 1 94.44 154 GLU B N 1
ATOM 2791 C CA . GLU B 1 154 ? -11.891 20.125 3.357 1 94.44 154 GLU B CA 1
ATOM 2792 C C . GLU B 1 154 ? -11.922 18.625 3.109 1 94.44 154 GLU B C 1
ATOM 2794 O O . GLU B 1 154 ? -10.969 18.062 2.559 1 94.44 154 GLU B O 1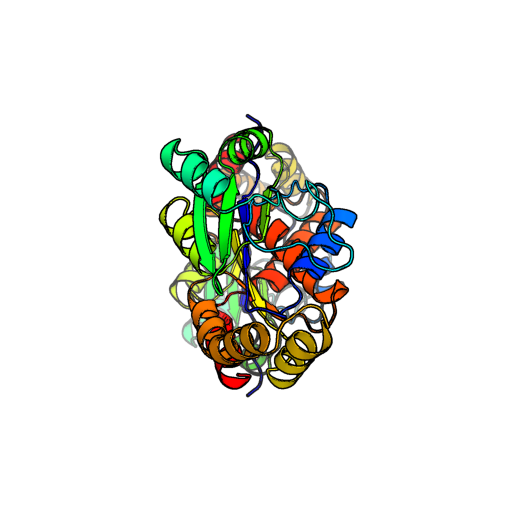
ATOM 2799 N N . ILE B 1 155 ? -12.969 17.984 3.471 1 93.62 155 ILE B N 1
ATOM 2800 C CA . ILE B 1 155 ? -13.094 16.531 3.32 1 93.62 155 ILE B CA 1
ATOM 2801 C C . ILE B 1 155 ? -13.07 16.172 1.84 1 93.62 155 ILE B C 1
ATOM 2803 O O . ILE B 1 155 ? -12.531 15.125 1.46 1 93.62 155 ILE B O 1
ATOM 2807 N N . SER B 1 156 ? -13.57 17.031 0.997 1 92 156 SER B N 1
ATOM 2808 C CA . SER B 1 156 ? -13.656 16.75 -0.433 1 92 156 SER B CA 1
ATOM 2809 C C . SER B 1 156 ? -12.266 16.641 -1.056 1 92 156 SER B C 1
ATOM 2811 O O . SER B 1 156 ? -12.094 16.031 -2.107 1 92 156 SER B O 1
ATOM 2813 N N . PHE B 1 157 ? -11.227 17.188 -0.438 1 95.06 157 PHE B N 1
ATOM 2814 C CA . PHE B 1 157 ? -9.875 17.172 -0.969 1 95.06 157 PHE B CA 1
ATOM 2815 C C . PHE B 1 157 ? -9.242 15.797 -0.806 1 95.06 157 PHE B C 1
ATOM 2817 O O . PHE B 1 157 ? -8.172 15.531 -1.358 1 95.06 157 PHE B O 1
ATOM 2824 N N . ALA B 1 158 ? -9.898 14.891 -0.061 1 96.31 158 ALA B N 1
ATOM 2825 C CA . ALA B 1 158 ? -9.398 13.523 0.095 1 96.31 158 ALA B CA 1
ATOM 2826 C C . ALA B 1 158 ? -9.156 12.875 -1.262 1 96.31 158 ALA B C 1
ATOM 2828 O O . ALA B 1 158 ? -8.227 12.07 -1.412 1 96.31 158 ALA B O 1
ATOM 2829 N N . SER B 1 159 ? -9.93 13.305 -2.258 1 95.06 159 SER B N 1
ATOM 2830 C CA . SER B 1 159 ? -9.859 12.695 -3.584 1 95.06 159 SER B CA 1
ATOM 2831 C C . SER B 1 159 ? -8.516 12.977 -4.246 1 95.06 159 SER B C 1
ATOM 2833 O O . SER B 1 159 ? -8.141 12.312 -5.219 1 95.06 159 SER B O 1
ATOM 2835 N N . LYS B 1 160 ? -7.754 13.906 -3.748 1 95.62 160 LYS B N 1
ATOM 2836 C CA . LYS B 1 160 ? -6.488 14.312 -4.348 1 95.62 160 LYS B CA 1
ATOM 2837 C C . LYS B 1 160 ? -5.316 13.555 -3.727 1 95.62 160 LYS B C 1
ATOM 2839 O O . LYS B 1 160 ? -4.168 13.727 -4.137 1 95.62 160 LYS B O 1
ATOM 2844 N N . TYR B 1 161 ? -5.578 12.703 -2.838 1 97.75 161 TYR B N 1
ATOM 2845 C CA . TYR B 1 161 ? -4.535 12 -2.098 1 97.75 161 TYR B CA 1
ATOM 2846 C C . TYR B 1 161 ? -4.383 10.57 -2.6 1 97.75 161 TYR B C 1
ATOM 2848 O O . TYR B 1 161 ? -5.203 10.086 -3.381 1 97.75 161 TYR B O 1
ATOM 2856 N N . ASP B 1 162 ? -3.283 9.93 -2.197 1 97.94 162 ASP B N 1
ATOM 2857 C CA . ASP B 1 162 ? -3.045 8.539 -2.564 1 97.94 162 ASP B CA 1
ATOM 2858 C C . ASP B 1 162 ? -3.885 7.59 -1.708 1 97.94 162 ASP B C 1
ATOM 2860 O O . ASP B 1 162 ? -4.473 6.637 -2.221 1 97.94 162 ASP B O 1
ATOM 2864 N N . TYR B 1 163 ? -3.924 7.902 -0.421 1 98.56 163 TYR B N 1
ATOM 2865 C CA . TYR B 1 163 ? -4.598 7.066 0.566 1 98.56 163 TYR B CA 1
ATOM 2866 C C . TYR B 1 163 ? -5.5 7.902 1.464 1 98.56 163 TYR B C 1
ATOM 2868 O O . TYR B 1 163 ? -5.262 9.094 1.661 1 98.56 163 TYR B O 1
ATOM 2876 N N . ALA B 1 164 ? -6.488 7.27 2.008 1 98.19 164 ALA B N 1
ATOM 2877 C CA . ALA B 1 164 ? -7.328 7.832 3.062 1 98.19 164 ALA B CA 1
ATOM 2878 C C . ALA B 1 164 ? -7.48 6.852 4.223 1 98.19 164 ALA B C 1
ATOM 2880 O O . ALA B 1 164 ? -7.648 5.648 4.012 1 98.19 164 ALA B O 1
ATOM 2881 N N . VAL B 1 165 ? -7.34 7.328 5.434 1 98.19 165 VAL B N 1
ATOM 2882 C CA . VAL B 1 165 ? -7.43 6.52 6.648 1 98.19 165 VAL B CA 1
ATOM 2883 C C . VAL B 1 165 ? -8.461 7.129 7.598 1 98.19 165 VAL B C 1
ATOM 2885 O O . VAL B 1 165 ? -8.359 8.305 7.965 1 98.19 165 VAL B O 1
ATOM 2888 N N . ILE B 1 166 ? -9.445 6.367 7.938 1 96.38 166 ILE B N 1
ATOM 2889 C CA . ILE B 1 166 ? -10.43 6.816 8.906 1 96.38 166 ILE B CA 1
ATOM 2890 C C . ILE B 1 166 ? -9.883 6.641 10.32 1 96.38 166 ILE B C 1
ATOM 2892 O O . ILE B 1 166 ? -9.469 5.539 10.703 1 96.38 166 ILE B O 1
ATOM 2896 N N . ASN B 1 167 ? -9.891 7.715 11.07 1 97.44 167 ASN B N 1
ATOM 2897 C CA . ASN B 1 167 ? -9.406 7.684 12.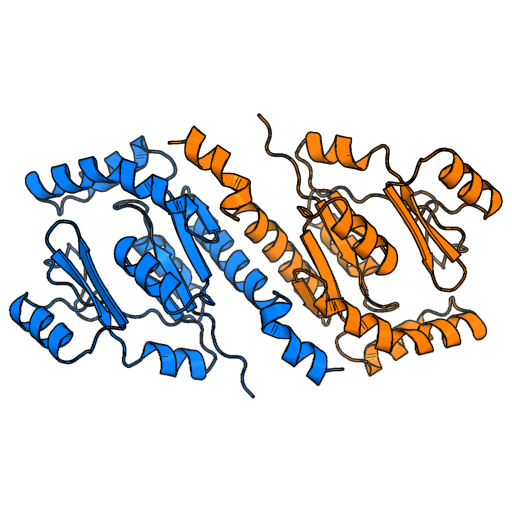445 1 97.44 167 ASN B CA 1
ATOM 2898 C C . ASN B 1 167 ? -10.547 7.492 13.438 1 97.44 167 ASN B C 1
ATOM 2900 O O . ASN B 1 167 ? -10.914 8.422 14.156 1 97.44 167 ASN B O 1
ATOM 2904 N N . ASP B 1 168 ? -11.023 6.254 13.484 1 94.94 168 ASP B N 1
ATOM 2905 C CA . ASP B 1 168 ? -12 5.867 14.492 1 94.94 168 ASP B CA 1
ATOM 2906 C C . ASP B 1 168 ? -11.32 5.508 15.812 1 94.94 168 ASP B C 1
ATOM 2908 O O . ASP B 1 168 ? -11.68 6.02 16.875 1 94.94 168 ASP B O 1
ATOM 2912 N N . GLU B 1 169 ? -10.32 4.672 15.742 1 97.06 169 GLU B N 1
ATOM 2913 C CA . GLU B 1 169 ? -9.406 4.32 16.812 1 97.06 169 GLU B CA 1
ATOM 2914 C C . GLU B 1 169 ? -7.957 4.59 16.422 1 97.06 169 GLU B C 1
ATOM 2916 O O . GLU B 1 169 ? -7.496 4.133 15.375 1 97.06 169 GLU B O 1
ATOM 2921 N N . VAL B 1 170 ? -7.242 5.234 17.328 1 97.56 170 VAL B N 1
ATOM 2922 C CA . VAL B 1 170 ? -5.895 5.703 17.016 1 97.56 170 VAL B CA 1
ATOM 2923 C C . VAL B 1 170 ? -5.012 4.52 16.625 1 97.56 170 VAL B C 1
ATOM 2925 O O . VAL B 1 170 ? -4.309 4.566 15.617 1 97.56 170 VAL B O 1
ATOM 2928 N N . ASN B 1 171 ? -5.098 3.486 17.375 1 97.88 171 ASN B N 1
ATOM 2929 C CA . ASN B 1 171 ? -4.242 2.334 17.125 1 97.88 171 ASN B CA 1
ATOM 2930 C C . ASN B 1 171 ? -4.512 1.731 15.742 1 97.88 171 ASN B C 1
ATOM 2932 O O . ASN B 1 171 ? -3.586 1.292 15.062 1 97.88 171 ASN B O 1
ATOM 2936 N N . GLU B 1 172 ? -5.77 1.675 15.375 1 98.12 172 GLU B N 1
ATOM 2937 C CA . GLU B 1 172 ? -6.129 1.136 14.07 1 98.12 172 GLU B CA 1
ATOM 2938 C C . GLU B 1 172 ? -5.637 2.041 12.945 1 98.12 172 GLU B C 1
ATOM 2940 O O . GLU B 1 172 ? -5.152 1.56 11.922 1 98.12 172 GLU B O 1
ATOM 2945 N N . ALA B 1 173 ? -5.809 3.328 13.094 1 98.38 173 ALA B N 1
ATOM 2946 C CA . ALA B 1 173 ? -5.312 4.281 12.109 1 98.38 173 ALA B CA 1
ATOM 2947 C C . ALA B 1 173 ? -3.803 4.156 11.93 1 98.38 173 ALA B C 1
ATOM 2949 O O . ALA B 1 173 ? -3.301 4.145 10.805 1 98.38 173 ALA B O 1
ATOM 2950 N N . VAL B 1 174 ? -3.088 4 13.062 1 98.69 174 VAL B N 1
ATOM 2951 C CA . VAL B 1 174 ? -1.635 3.869 13.047 1 98.69 174 VAL B CA 1
ATOM 2952 C C . VAL B 1 174 ? -1.239 2.602 12.289 1 98.69 174 VAL B C 1
ATOM 2954 O O . VAL B 1 174 ? -0.337 2.627 11.453 1 98.69 174 VAL B O 1
ATOM 2957 N N . LYS B 1 175 ? -1.961 1.556 12.539 1 98.56 175 LYS B N 1
ATOM 2958 C CA . LYS B 1 175 ? -1.677 0.293 11.867 1 98.56 175 LYS B CA 1
ATOM 2959 C C . LYS B 1 175 ? -1.858 0.425 10.359 1 98.56 175 LYS B C 1
ATOM 2961 O O . LYS B 1 175 ? -1.067 -0.117 9.578 1 98.56 175 LYS B O 1
ATOM 2966 N N . LYS B 1 176 ? -2.885 1.083 9.961 1 98.69 176 LYS B N 1
ATOM 2967 C CA . LYS B 1 176 ? -3.127 1.303 8.539 1 98.69 176 LYS B CA 1
ATOM 2968 C C . LYS B 1 176 ? -2 2.115 7.91 1 98.69 176 LYS B C 1
ATOM 2970 O O . LYS B 1 176 ? -1.523 1.785 6.82 1 98.69 176 LYS B O 1
ATOM 2975 N N . ILE B 1 177 ? -1.555 3.125 8.594 1 98.81 177 ILE B N 1
ATOM 2976 C CA . ILE B 1 177 ? -0.486 3.961 8.055 1 98.81 177 ILE B CA 1
ATOM 2977 C C . ILE B 1 177 ? 0.811 3.16 7.988 1 98.81 177 ILE B C 1
ATOM 2979 O O . ILE B 1 177 ? 1.555 3.252 7.008 1 98.81 177 ILE B O 1
ATOM 2983 N N . GLU B 1 178 ? 1.096 2.383 9.031 1 98.75 178 GLU B N 1
ATOM 2984 C CA . GLU B 1 178 ? 2.262 1.504 9 1 98.75 178 GLU B CA 1
ATOM 2985 C C . GLU B 1 178 ? 2.209 0.557 7.809 1 98.75 178 GLU B C 1
ATOM 2987 O O . GLU B 1 178 ? 3.229 0.304 7.164 1 98.75 178 GLU B O 1
ATOM 2992 N N . SER B 1 179 ? 1.025 0.026 7.547 1 98.81 179 SER B N 1
ATOM 2993 C CA . SER B 1 179 ? 0.842 -0.847 6.391 1 98.81 179 SER B CA 1
ATOM 2994 C C . SER B 1 179 ? 1.111 -0.102 5.086 1 98.81 179 SER B C 1
ATOM 2996 O O . SER B 1 179 ? 1.736 -0.645 4.176 1 98.81 179 SER B O 1
ATOM 2998 N N . ILE B 1 180 ? 0.636 1.104 5 1 98.81 180 ILE B N 1
ATOM 2999 C CA . ILE B 1 180 ? 0.868 1.932 3.822 1 98.81 180 ILE B CA 1
ATOM 3000 C C . ILE B 1 180 ? 2.367 2.145 3.627 1 98.81 180 ILE B C 1
ATOM 3002 O O . ILE B 1 180 ? 2.883 1.998 2.518 1 98.81 180 ILE B O 1
ATOM 3006 N N . ILE B 1 181 ? 3.092 2.445 4.703 1 98.38 181 ILE B N 1
ATOM 3007 C CA . ILE B 1 181 ? 4.531 2.67 4.648 1 98.38 181 ILE B CA 1
ATOM 3008 C C . ILE B 1 181 ? 5.23 1.418 4.125 1 98.38 181 ILE B C 1
ATOM 3010 O O . ILE B 1 181 ? 6.066 1.499 3.221 1 98.38 181 ILE B O 1
ATOM 3014 N N . THR B 1 182 ? 4.863 0.311 4.656 1 98.25 182 THR B N 1
ATOM 3015 C CA . THR B 1 182 ? 5.461 -0.959 4.262 1 98.25 182 THR B CA 1
ATOM 3016 C C . THR B 1 182 ? 5.141 -1.28 2.807 1 98.25 182 THR B C 1
ATOM 3018 O O . THR B 1 182 ? 6.023 -1.673 2.041 1 98.25 182 THR B O 1
ATOM 3021 N N . ALA B 1 183 ? 3.883 -1.127 2.441 1 98.69 183 ALA B N 1
ATOM 3022 C CA . ALA B 1 183 ? 3.455 -1.419 1.075 1 98.69 183 ALA B CA 1
ATOM 3023 C C . ALA B 1 183 ? 4.203 -0.547 0.07 1 98.69 183 ALA B C 1
ATOM 3025 O O . ALA B 1 183 ? 4.645 -1.032 -0.974 1 98.69 183 ALA B O 1
ATOM 3026 N N . GLU B 1 184 ? 4.32 0.72 0.402 1 98.12 184 GLU B N 1
ATOM 3027 C CA . GLU B 1 184 ? 4.988 1.646 -0.509 1 98.12 184 GLU B CA 1
ATOM 3028 C C . GLU B 1 184 ? 6.453 1.267 -0.708 1 98.12 184 GLU B C 1
ATOM 3030 O O . GLU B 1 184 ? 7.008 1.466 -1.79 1 98.12 184 GLU B O 1
ATOM 3035 N N . LYS B 1 185 ? 7.105 0.724 0.258 1 96.69 185 LYS B N 1
ATOM 3036 C CA . LYS B 1 185 ? 8.492 0.276 0.144 1 96.69 185 LYS B CA 1
ATOM 3037 C C . LYS B 1 185 ? 8.594 -0.965 -0.737 1 96.69 185 LYS B C 1
ATOM 3039 O O . LYS B 1 185 ? 9.688 -1.337 -1.166 1 96.69 185 LYS B O 1
ATOM 3044 N N . CYS B 1 186 ? 7.391 -1.562 -1.038 1 97.69 186 CYS B N 1
ATOM 3045 C CA . CYS B 1 186 ? 7.355 -2.75 -1.882 1 97.69 186 CYS B CA 1
ATOM 3046 C C . CYS B 1 186 ? 6.941 -2.396 -3.305 1 97.69 186 CYS B C 1
ATOM 3048 O O . CYS B 1 186 ? 6.836 -3.275 -4.16 1 97.69 186 CYS B O 1
ATOM 3050 N N . ARG B 1 187 ? 6.672 -1.117 -3.543 1 97.38 187 ARG B N 1
ATOM 3051 C CA . ARG B 1 187 ? 6.293 -0.718 -4.895 1 97.38 187 ARG B CA 1
ATOM 3052 C C . ARG B 1 187 ? 7.43 -0.968 -5.879 1 97.38 187 ARG B C 1
ATOM 3054 O O . ARG B 1 187 ? 8.562 -0.524 -5.656 1 97.38 187 ARG B O 1
ATOM 3061 N N . VAL B 1 188 ? 7.117 -1.609 -6.988 1 96.06 188 VAL B N 1
ATOM 3062 C CA . VAL B 1 188 ? 8.133 -2.031 -7.945 1 96.06 188 VAL B CA 1
ATOM 3063 C C . VAL B 1 188 ? 8.867 -0.809 -8.492 1 96.06 188 VAL B C 1
ATOM 3065 O O . VAL B 1 188 ? 10.094 -0.813 -8.609 1 96.06 188 VAL B O 1
ATOM 3068 N N . TYR B 1 189 ? 8.117 0.228 -8.797 1 90.94 189 TYR B N 1
ATOM 3069 C CA . TYR B 1 189 ? 8.75 1.375 -9.43 1 90.94 189 TYR B CA 1
ATOM 3070 C C . TYR B 1 189 ? 9.742 2.043 -8.484 1 90.94 189 TYR B C 1
ATOM 3072 O O . TYR B 1 189 ? 10.656 2.748 -8.93 1 90.94 189 TYR B O 1
ATOM 3080 N N . LYS B 1 190 ? 9.641 1.807 -7.188 1 89 190 LYS B N 1
ATOM 3081 C CA . LYS B 1 190 ? 10.555 2.396 -6.215 1 89 190 LYS B CA 1
ATOM 3082 C C . LYS B 1 190 ? 11.773 1.507 -6 1 89 190 LYS B C 1
ATOM 3084 O O . LYS B 1 190 ? 12.844 1.992 -5.625 1 89 190 LYS B O 1
ATOM 3089 N N . ILE B 1 191 ? 11.57 0.191 -6.281 1 88.38 191 ILE B N 1
ATOM 3090 C CA . ILE B 1 191 ? 12.656 -0.706 -5.895 1 88.38 191 ILE B CA 1
ATOM 3091 C C . ILE B 1 191 ? 13.211 -1.412 -7.129 1 88.38 191 ILE B C 1
ATOM 3093 O O . ILE B 1 191 ? 13.953 -2.389 -7.012 1 88.38 191 ILE B O 1
ATOM 3097 N N . LYS B 1 192 ? 12.898 -1.004 -8.234 1 86.19 192 LYS B N 1
ATOM 3098 C CA . LYS B 1 192 ? 13.312 -1.633 -9.492 1 86.19 192 LYS B CA 1
ATOM 3099 C C . LYS B 1 192 ? 14.828 -1.743 -9.57 1 86.19 192 LYS B C 1
ATOM 3101 O O . LYS B 1 192 ? 15.359 -2.779 -9.977 1 86.19 192 LYS B O 1
ATOM 3106 N N . ASP B 1 193 ? 15.453 -0.667 -9.141 1 83.44 193 ASP B N 1
ATOM 3107 C CA . ASP B 1 193 ? 16.906 -0.667 -9.203 1 83.44 193 ASP B CA 1
ATOM 3108 C C . ASP B 1 193 ? 17.5 -1.68 -8.227 1 83.44 193 ASP B C 1
ATOM 3110 O O . ASP B 1 193 ? 18.516 -2.324 -8.531 1 83.44 193 ASP B O 1
ATOM 3114 N N . GLU B 1 194 ? 16.875 -1.772 -7.094 1 82.56 194 GLU B N 1
ATOM 3115 C CA . GLU B 1 194 ? 17.328 -2.754 -6.113 1 82.56 194 GLU B CA 1
ATOM 3116 C C . GLU B 1 194 ? 17.156 -4.176 -6.637 1 82.56 194 GLU B C 1
ATOM 3118 O O . GLU B 1 194 ? 18.047 -5.016 -6.461 1 82.56 194 GLU B O 1
ATOM 3123 N N . ILE B 1 195 ? 16.094 -4.469 -7.262 1 84.75 195 ILE B N 1
ATOM 3124 C CA . ILE B 1 195 ? 15.812 -5.785 -7.824 1 84.75 195 ILE B CA 1
ATOM 3125 C C . ILE B 1 195 ? 16.828 -6.113 -8.914 1 84.75 195 ILE B C 1
ATOM 3127 O O . ILE B 1 195 ? 17.391 -7.207 -8.93 1 84.75 195 ILE B O 1
ATOM 3131 N N . LEU B 1 196 ? 17.078 -5.168 -9.742 1 79.5 196 LEU B N 1
ATOM 3132 C CA . LEU B 1 196 ? 18.016 -5.363 -10.844 1 79.5 196 LEU B CA 1
ATOM 3133 C C . LEU B 1 196 ? 19.438 -5.602 -10.32 1 79.5 196 LEU B C 1
ATOM 3135 O O . LEU B 1 196 ? 20.188 -6.395 -10.891 1 79.5 196 LEU B O 1
ATOM 3139 N N . GLY B 1 197 ? 19.766 -4.867 -9.297 1 78.25 197 GLY B N 1
ATOM 3140 C CA . GLY B 1 197 ? 21.094 -5.008 -8.727 1 78.25 197 GLY B CA 1
ATOM 3141 C C . GLY B 1 197 ? 21.312 -6.332 -8.016 1 78.25 197 GLY B C 1
ATOM 3142 O O . GLY B 1 197 ? 22.422 -6.859 -7.984 1 78.25 197 GLY B O 1
ATOM 3143 N N . ARG B 1 198 ? 20.266 -6.883 -7.504 1 80.31 198 ARG B N 1
ATOM 3144 C CA . ARG B 1 198 ? 20.344 -8.125 -6.742 1 80.31 198 ARG B CA 1
ATOM 3145 C C . ARG B 1 198 ? 20.422 -9.336 -7.668 1 80.31 198 ARG B C 1
ATOM 3147 O O . ARG B 1 198 ? 20.984 -10.367 -7.305 1 80.31 198 ARG B O 1
ATOM 3154 N N . PHE B 1 199 ? 19.859 -9.07 -8.867 1 81 199 PHE B N 1
ATOM 3155 C CA . PHE B 1 199 ? 19.781 -10.203 -9.789 1 81 199 PHE B CA 1
ATOM 3156 C C . PHE B 1 199 ? 20.453 -9.875 -11.109 1 81 199 PHE B C 1
ATOM 3158 O O . PHE B 1 199 ? 20.266 -8.781 -11.656 1 81 199 PHE B O 1
#

InterPro domains:
  IPR008144 Guanylate kinase-like domain [PS50052] (5-182)
  IPR008145 Guanylate kinase/L-type calcium channel beta subunit [PF00625] (5-183)
  IPR008145 Guanylate kinase/L-type calcium channel beta subunit [SM00072] (4-185)
  IPR017665 Guanylate kinase [MF_00328] (3-185)
  IPR017665 Guanylate kinase [TIGR03263] (5-182)
  IPR020590 Guanylate kinase, conserved site [PS00856] (38-55)
  IPR027417 P-loop containing nucleoside triphosphate hydrolase [G3DSA:3.40.50.300] (9-181)
  IPR027417 P-loop containing nucleoside triphosphate hydrolase [SSF52540] (3-188)

pLDDT: mean 93.56, std 6.25, range [46.31, 98.88]

Foldseek 3Di:
DAQFAAEEEEEEAQQLCLVVLVVVLVVVDQAAEFAKAKCDDDAPPDDDPPNHPHDHPVVVVVCVVVVQFPDWDADLRMIIGGGDPCQRVCRRVNHYYYYYDYLVRLVSCCVVPVRHAYEYRGEPDLVSSLVSLVPSPRDDPSSSVRSNVCRVVRRVSRVVHPYYAYPPDSVVSSVVVVVVSVVSCVDCVSCVVVVVVVD/DAQFAAEEEEEEAQQLCLVVLVVVLVVVDQAAEFAKAKCDDDAPPDDDPPNHPHDHPVVVVVCVVVVQFPDWDDDLNMIIGGGDPCQRVCRRVNHYYYYYDYLVRQVSCCVVPVRHAYEYRGEPDLVSSLVSLVPSPRDDPSSSVRSNVCRVVRRVSRVVHPYYAYPPDSVVSSVVVVVVSVVSCVDCVSCVVVVVVVD

Organism: NCBI:txid1418104

Nearest PDB structures (foldseek):
  8egl-assembly1_K  TM=9.315E-01  e=2.585E-24  Pseudomonas aeruginosa PAO1
  3tr0-assembly1_A  TM=9.369E-01  e=1.892E-23  Coxiella burnetii
  2an9-assembly1_A  TM=8.922E-01  e=3.800E-24  Escherichia coli
  7s5e-assembly3_E  TM=9.226E-01  e=3.217E-21  Stenotrophomonas maltophilia K279a
  1lvg-assembly1_A  TM=9.315E-01  e=1.249E-19  Mus musculus

Radius of gyration: 24.98 Å; Cα contacts (8 Å, |Δi|>4): 700; chains: 2; bounding box: 47×75×52 Å

Secondary structure (DSSP, 8-state):
-PPPPPEEEEE--TTS-HHHHHHHHHHHS-EEEPPPEESSPPPTT--BTTTBEE--HHHHHHHHHTT-EEEEEEETTEEEEEESHHHHHHHHTT-EEEEE--HHHHHHHHHH-TTSEEEEEE-S-HHHHHHHHHTTS---HHHHHHHHHHHHHHHHGGGGSSEEEE-SSHHHHHHHHHHHHHHHTTBHHHHHHHHHHH-/-PPPPPEEEEE-STTS-HHHHHHHHHHHS-EEEPPPEESSPPPTT--BTTTBEE--HHHHHHHHHTT-EEEEEEETTEEEEEESHHHHHHHHTT-EEEEE--HHHHHHHHHH-TTSEEEEEE-S-HHHHHHHHHTTS---HHHHHHHHHHHHHHHGGGGGSSEEEE-SSHHHHHHHHHHHHHHHTTBHHHHHHHHHHH-